Protein AF-A0A8S1FE71-F1 (afdb_monomer_lite)

Sequence (672 aa):
MSDQEELDQDYGPSEATILFANEVRTEFRKAFPLRSETQKKLEMTQKRNACRIRKQLNFDESMSPIALQAEVQRASFAIESKDRKLEDAEREIAKLKEKLEEKDTQYQKVLDEKEKLEYAKLELTNLSKQTEARLNEVESRNQLENEYWRTIGRKYYIWFKMANEQLEEIHDILSTGGSFDERAVQRINQAPMNIFMQLKDINFCENNYAQSLAAGSLLEFSGVQFEPQTAPQLDFTLFDSRIEGARFGENSTTFQPPKPENADNTILSDTIFSSNSTMADNSTILTGGGRANMSSFDYERDEKIQRLLLENSVLKDRLNVSKGRAEQSLIFEEKNRTLEKEKQLLQSKLDKTFSEIEAMRMGTARKLFSIDEEISKSGSSELNSQNKALKMVDRINNLLSENTKMEKEIASATSKIMSLTKQLNECDRRNSRVEDAYSEQLGKSIELENKLTEMTNKNYLLEQEITQLRQNIQCSVQPTDAGNTTQIFHMPQNPLEAAHEEFQAAETRKRKLSEYSDDPEAKRKREELVEELEERLRKAEIEKNIIEDSYNLHKDLASKFRQVCVALTGLQIKLKDADEGICTVQSEYEGRDRQFVFKCFYGTTRIDMLDVNSDQSSETIRKWEPLMRKYIGERNSIPAFLAAVTLQLEQERDFDQTILERTHTFSVLHAD

pLDDT: mean 70.12, std 20.57, range [24.5, 95.5]

Structure (mmCIF, N/CA/C/O backbone):
data_AF-A0A8S1FE71-F1
#
_entry.id   AF-A0A8S1FE71-F1
#
loop_
_atom_site.group_PDB
_atom_site.id
_atom_site.type_symbol
_atom_site.label_atom_id
_atom_site.label_alt_id
_atom_site.label_comp_id
_atom_site.label_asym_id
_atom_site.label_entity_id
_atom_site.label_seq_id
_atom_site.pdbx_PDB_ins_code
_atom_site.Cartn_x
_atom_site.Cartn_y
_atom_site.Cartn_z
_atom_site.occupancy
_atom_site.B_iso_or_equiv
_atom_site.auth_seq_id
_atom_site.auth_comp_id
_atom_site.auth_asym_id
_atom_site.auth_atom_id
_atom_site.pdbx_PDB_model_num
ATOM 1 N N . MET A 1 1 ? -57.501 41.452 6.350 1.00 37.19 1 MET A N 1
ATOM 2 C CA . MET A 1 1 ? -58.221 41.201 7.610 1.00 37.19 1 MET A CA 1
ATOM 3 C C . MET A 1 1 ? -58.538 39.724 7.653 1.00 37.19 1 MET A C 1
ATOM 5 O O . MET A 1 1 ? -59.058 39.240 6.660 1.00 37.19 1 MET A O 1
ATOM 9 N N . SER A 1 2 ? -58.213 39.122 8.797 1.00 45.62 2 SER A N 1
ATOM 10 C CA . SER A 1 2 ? -58.755 37.877 9.363 1.00 45.62 2 SER A CA 1
ATOM 11 C C . SER A 1 2 ? -58.338 36.522 8.782 1.00 45.62 2 SER A C 1
ATOM 13 O O . SER A 1 2 ? -58.161 36.383 7.578 1.00 45.62 2 SER A O 1
ATOM 15 N N . ASP A 1 3 ? -58.276 35.577 9.731 1.00 38.50 3 ASP A N 1
ATOM 16 C CA . ASP A 1 3 ? -58.186 34.108 9.666 1.00 38.50 3 ASP A CA 1
ATOM 17 C C . ASP A 1 3 ? -56.743 33.582 9.516 1.00 38.50 3 ASP A C 1
ATOM 19 O O . ASP A 1 3 ? -56.149 33.661 8.448 1.00 38.50 3 ASP A O 1
ATOM 23 N N . GLN A 1 4 ? -55.996 33.194 10.562 1.00 44.69 4 GLN A N 1
ATOM 24 C CA . GLN A 1 4 ? -56.277 32.451 11.806 1.00 44.69 4 GLN A CA 1
ATOM 25 C C . GLN A 1 4 ? -56.607 30.969 11.555 1.00 44.69 4 GLN A C 1
ATOM 27 O O . GLN A 1 4 ? -57.693 30.664 11.087 1.00 44.69 4 GLN A O 1
ATOM 32 N N . GLU A 1 5 ? -55.633 30.114 11.910 1.00 48.25 5 GLU A N 1
ATOM 33 C CA . GLU A 1 5 ? -55.686 28.699 12.344 1.00 48.25 5 GLU A CA 1
ATOM 34 C C . GLU A 1 5 ? -54.653 27.815 11.620 1.00 48.25 5 GLU A C 1
ATOM 36 O O . GLU A 1 5 ? -54.905 27.283 10.545 1.00 48.25 5 GLU A O 1
ATOM 41 N N . GLU A 1 6 ? -53.492 27.601 12.253 1.00 41.84 6 GLU A N 1
ATOM 42 C CA . GLU A 1 6 ? -52.680 26.405 12.004 1.00 41.84 6 GLU A CA 1
ATOM 43 C C . GLU A 1 6 ? -52.342 25.734 13.337 1.00 41.84 6 GLU A C 1
ATOM 45 O O . GLU A 1 6 ? -51.863 26.365 14.280 1.00 41.84 6 GLU A O 1
ATOM 50 N N . LEU A 1 7 ? -52.713 24.456 13.391 1.00 43.16 7 LEU A N 1
ATOM 51 C CA . LEU A 1 7 ? -52.808 23.595 14.558 1.00 43.16 7 LEU A CA 1
ATOM 52 C C . LEU A 1 7 ? -51.456 23.172 15.142 1.00 43.16 7 LEU A C 1
ATOM 54 O O . LEU A 1 7 ? -50.524 22.794 14.432 1.00 43.16 7 LEU A O 1
ATOM 58 N N . ASP A 1 8 ? -51.472 23.115 16.471 1.00 48.62 8 ASP A N 1
ATOM 59 C CA . ASP A 1 8 ? -50.533 22.476 17.384 1.00 48.62 8 ASP A CA 1
ATOM 60 C C . ASP A 1 8 ? -50.093 21.066 16.941 1.00 48.62 8 ASP A C 1
ATOM 62 O O . ASP A 1 8 ? -50.903 20.141 16.828 1.00 48.62 8 ASP A O 1
ATOM 66 N N . GLN A 1 9 ? -48.779 20.869 16.788 1.00 46.78 9 GLN A N 1
ATOM 67 C CA . GLN A 1 9 ? -48.151 19.554 16.936 1.00 46.78 9 GLN A CA 1
ATOM 68 C C . GLN A 1 9 ? -47.349 19.522 18.236 1.00 46.78 9 GLN A C 1
ATOM 70 O O . GLN A 1 9 ? -46.336 20.201 18.400 1.00 46.78 9 GLN A O 1
ATOM 75 N N . ASP A 1 10 ? -47.877 18.711 19.145 1.00 54.41 10 ASP A N 1
ATOM 76 C CA . ASP A 1 10 ? -47.448 18.407 20.503 1.00 54.41 10 ASP A CA 1
ATOM 77 C C . ASP A 1 10 ? -46.001 17.872 20.545 1.00 54.41 10 ASP A C 1
ATOM 79 O O . ASP A 1 10 ? -45.738 16.671 20.463 1.00 54.41 10 ASP A O 1
ATOM 83 N N . TYR A 1 11 ? -45.031 18.786 20.632 1.00 50.56 11 TYR A N 1
ATOM 84 C CA . TYR A 1 11 ? -43.647 18.463 20.971 1.00 50.56 11 TYR A CA 1
ATOM 85 C C . TYR A 1 11 ? -43.533 18.335 22.491 1.00 50.56 11 TYR A C 1
ATOM 87 O O . TYR A 1 11 ? -43.319 19.314 23.210 1.00 50.56 11 TYR A O 1
ATOM 95 N N . GLY A 1 12 ? -43.649 17.104 22.987 1.00 57.47 12 GLY A N 1
ATOM 96 C CA . GLY A 1 12 ? -43.298 16.796 24.368 1.00 57.47 12 GLY A CA 1
ATOM 97 C C . GLY A 1 12 ? -41.841 17.196 24.666 1.00 57.47 12 GLY A C 1
ATOM 98 O O . GLY A 1 12 ? -40.960 16.981 23.825 1.00 57.47 12 GLY A O 1
ATOM 99 N N . PRO A 1 13 ? -41.554 17.790 25.839 1.00 64.94 13 PRO A N 1
ATOM 100 C CA . PRO A 1 13 ? -40.200 18.195 26.201 1.00 64.94 13 PRO A CA 1
ATOM 101 C C . PRO A 1 13 ? -39.266 16.980 26.262 1.00 64.94 13 PRO A C 1
ATOM 103 O O . PRO A 1 13 ? -39.656 15.914 26.736 1.00 64.94 13 PRO A O 1
ATOM 106 N N . SER A 1 14 ? -38.022 17.149 25.799 1.00 68.12 14 SER A N 1
ATOM 107 C CA . SER A 1 14 ? -37.018 16.077 25.811 1.00 68.12 14 SER A CA 1
ATOM 108 C C . SER A 1 14 ? -36.802 15.522 27.226 1.00 68.12 14 SER A C 1
ATOM 110 O O . SER A 1 14 ? -36.938 16.249 28.211 1.00 68.12 14 SER A O 1
ATOM 112 N N . GLU A 1 15 ? -36.420 14.250 27.341 1.00 69.69 15 GLU A N 1
ATOM 113 C CA . GLU A 1 15 ? -36.176 13.581 28.628 1.00 69.69 15 GLU A CA 1
ATOM 114 C C . GLU A 1 15 ? -35.180 14.353 29.514 1.00 69.69 15 GLU A C 1
ATOM 116 O O . GLU A 1 15 ? -35.408 14.524 30.712 1.00 69.69 15 GLU A O 1
ATOM 121 N N . ALA A 1 16 ? -34.143 14.940 28.911 1.00 70.06 16 ALA A N 1
ATOM 122 C CA . ALA A 1 16 ? -33.196 15.812 29.604 1.00 70.06 16 ALA A CA 1
ATOM 123 C C . ALA A 1 16 ? -33.867 17.078 30.172 1.00 70.06 16 ALA A C 1
ATOM 125 O O . ALA A 1 16 ? -33.560 17.507 31.284 1.00 70.06 16 ALA A O 1
ATOM 126 N N . THR A 1 17 ? -34.830 17.655 29.448 1.00 73.94 17 THR A N 1
ATOM 127 C CA . THR A 1 17 ? -35.622 18.808 29.902 1.00 73.94 17 THR A CA 1
ATOM 128 C C . THR A 1 17 ? -36.568 18.428 31.043 1.00 73.94 17 THR A C 1
ATOM 130 O O . THR A 1 17 ? -36.747 19.215 31.971 1.00 73.94 17 THR A O 1
ATOM 133 N N . ILE A 1 18 ? -37.143 17.222 31.019 1.00 77.62 18 ILE A N 1
ATOM 134 C CA . ILE A 1 18 ? -38.010 16.712 32.092 1.00 77.62 18 ILE A CA 1
ATOM 135 C C . ILE A 1 18 ? -37.200 16.468 33.371 1.00 77.62 18 ILE A C 1
ATOM 137 O O . ILE A 1 18 ? -37.631 16.868 34.455 1.00 77.62 18 ILE A O 1
ATOM 141 N N . LEU A 1 19 ? -36.016 15.859 33.257 1.00 76.44 19 LEU A N 1
ATOM 142 C CA . LEU A 1 19 ? -35.133 15.606 34.397 1.00 76.44 19 LEU A CA 1
ATOM 143 C C . LEU A 1 19 ? -34.631 16.912 35.020 1.00 76.44 19 LEU A C 1
ATOM 145 O O . LEU A 1 19 ? -34.759 17.093 36.231 1.00 76.44 19 LEU A O 1
ATOM 149 N N . PHE A 1 20 ? -34.189 17.863 34.195 1.00 79.62 20 PHE A N 1
ATOM 150 C CA . PHE A 1 20 ? -33.770 19.182 34.665 1.00 79.62 20 PHE A CA 1
ATOM 151 C C . PHE A 1 20 ? -34.922 19.958 35.325 1.00 79.62 20 PHE A C 1
ATOM 153 O O . PHE A 1 20 ? -34.762 20.534 36.399 1.00 79.62 20 PHE A O 1
ATOM 160 N N . ALA A 1 21 ? -36.126 19.929 34.742 1.00 78.62 21 ALA A N 1
ATOM 161 C CA . ALA A 1 21 ? -37.296 20.583 35.327 1.00 78.62 21 ALA A CA 1
ATOM 162 C C . ALA A 1 21 ? -37.715 19.958 36.668 1.00 78.62 21 ALA A C 1
ATOM 164 O O . ALA A 1 21 ? -38.181 20.668 37.565 1.00 78.62 21 ALA A O 1
ATOM 165 N N . ASN A 1 22 ? -37.548 18.643 36.825 1.00 80.81 22 ASN A N 1
ATOM 166 C CA . ASN A 1 22 ? -37.806 17.956 38.084 1.00 80.81 22 ASN A CA 1
ATOM 167 C C . ASN A 1 22 ? -36.768 18.324 39.146 1.00 80.81 22 ASN A C 1
ATOM 169 O O . ASN A 1 22 ? -37.157 18.666 40.262 1.00 80.81 22 ASN A O 1
ATOM 173 N N . GLU A 1 23 ? -35.484 18.341 38.795 1.00 83.38 23 GLU A N 1
ATOM 174 C CA . GLU A 1 23 ? -34.404 18.729 39.705 1.00 83.38 23 GLU A CA 1
ATOM 175 C C . GLU A 1 23 ? -34.583 20.175 40.192 1.00 83.38 23 GLU A C 1
ATOM 177 O O . GLU A 1 23 ? -34.675 20.418 41.400 1.00 83.38 23 GLU A O 1
ATOM 182 N N . VAL A 1 24 ? -34.822 21.114 39.272 1.00 80.31 24 VAL A N 1
ATOM 183 C CA . VAL A 1 24 ? -35.101 22.520 39.603 1.00 80.31 24 VAL A CA 1
ATOM 184 C C . VAL A 1 24 ? -36.361 22.658 40.463 1.00 80.31 24 VAL A C 1
ATOM 186 O O . VAL A 1 24 ? -36.369 23.432 41.419 1.00 80.31 24 VAL A O 1
ATOM 189 N N . ARG A 1 25 ? -37.429 21.889 40.207 1.00 77.12 25 ARG A N 1
ATOM 190 C CA . ARG A 1 25 ? -38.628 21.898 41.070 1.00 77.12 25 ARG A CA 1
ATOM 191 C C . ARG A 1 25 ? -38.350 21.363 42.469 1.00 77.12 25 ARG A C 1
ATOM 193 O O . ARG A 1 25 ? -38.945 21.866 43.424 1.00 77.12 25 ARG A O 1
ATOM 200 N N . THR A 1 26 ? -37.495 20.354 42.611 1.00 79.25 26 THR A N 1
ATOM 201 C CA . THR A 1 26 ? -37.135 19.819 43.930 1.00 79.25 26 THR A CA 1
ATOM 202 C C . THR A 1 26 ? -36.278 20.795 44.728 1.00 79.25 26 THR A C 1
ATOM 204 O O . THR A 1 26 ? -36.602 21.066 45.886 1.00 79.25 26 THR A O 1
ATOM 207 N N . GLU A 1 27 ? -35.272 21.398 44.095 1.00 78.94 27 GLU A N 1
ATOM 208 C CA . GLU A 1 27 ? -34.455 22.479 44.656 1.00 78.94 27 GLU A CA 1
ATOM 209 C C . GLU A 1 27 ? -35.336 23.672 45.067 1.00 78.94 27 GLU A C 1
ATOM 211 O O . GLU A 1 27 ? -35.270 24.153 46.201 1.00 78.94 27 GLU A O 1
ATOM 216 N N . PHE A 1 28 ? -36.267 24.082 44.198 1.00 77.62 28 PHE A N 1
ATOM 217 C CA . PHE A 1 28 ? -37.174 25.198 44.457 1.00 77.62 28 PHE A CA 1
ATOM 218 C C . PHE A 1 28 ? -38.159 24.916 45.600 1.00 77.62 28 PHE A C 1
ATOM 220 O O . PHE A 1 28 ? -38.355 25.770 46.461 1.00 77.62 28 PHE A O 1
ATOM 227 N N . ARG A 1 29 ? -38.748 23.713 45.680 1.00 73.88 29 ARG A N 1
ATOM 228 C CA . ARG A 1 29 ? -39.611 23.323 46.817 1.00 73.88 29 ARG A CA 1
ATOM 229 C C . ARG A 1 29 ? -38.846 23.238 48.134 1.00 73.88 29 ARG A C 1
ATOM 231 O O . ARG A 1 29 ? -39.424 23.479 49.192 1.00 73.88 29 ARG A O 1
ATOM 238 N N . LYS A 1 30 ? -37.557 22.897 48.084 1.00 76.00 30 LYS A N 1
ATOM 239 C CA . LYS A 1 30 ? -36.686 22.848 49.261 1.00 76.00 30 LYS A CA 1
ATOM 240 C C . LYS A 1 30 ? -36.334 24.253 49.759 1.00 76.00 30 LYS A C 1
ATOM 242 O O . LYS A 1 30 ? -36.331 24.466 50.969 1.00 76.00 30 LYS A O 1
ATOM 247 N N . ALA A 1 31 ? -36.098 25.199 48.847 1.00 75.12 31 ALA A N 1
ATOM 248 C CA . ALA A 1 31 ? -35.819 26.600 49.167 1.00 75.12 31 ALA A CA 1
ATOM 249 C C . ALA A 1 31 ? -37.081 27.400 49.556 1.00 75.12 31 ALA A C 1
ATOM 251 O O . ALA A 1 31 ? -37.017 28.261 50.432 1.00 75.12 31 ALA A O 1
ATOM 252 N N . PHE A 1 32 ? -38.237 27.083 48.961 1.00 73.81 32 PHE A N 1
ATOM 253 C CA . PHE A 1 32 ? -39.511 27.786 49.159 1.00 73.81 32 PHE A CA 1
ATOM 254 C C . PHE A 1 32 ? -40.661 26.811 49.474 1.00 73.81 32 PHE A C 1
ATOM 256 O O . PHE A 1 32 ? -41.552 26.593 48.646 1.00 73.81 32 PHE A O 1
ATOM 263 N N . PRO A 1 33 ? -40.668 26.198 50.671 1.00 71.25 33 PRO A N 1
ATOM 264 C CA . PRO A 1 33 ? -41.710 25.256 51.059 1.00 71.25 33 PRO A CA 1
ATOM 265 C C . PRO A 1 33 ? -43.077 25.948 51.176 1.00 71.25 33 PRO A C 1
ATOM 267 O O . PRO A 1 33 ? -43.214 27.027 51.756 1.00 71.25 33 PRO A O 1
ATOM 270 N N . LEU A 1 34 ? -44.116 25.304 50.640 1.00 69.56 34 LEU A N 1
ATOM 271 C CA . LEU A 1 34 ? -45.481 25.837 50.624 1.00 69.56 34 LEU A CA 1
ATOM 272 C C . LEU A 1 34 ? -46.035 26.009 52.053 1.00 69.56 34 LEU A C 1
ATOM 274 O O . LEU A 1 34 ? -45.704 25.252 52.972 1.00 69.56 34 LEU A O 1
ATOM 278 N N . ARG A 1 35 ? -46.934 26.986 52.250 1.00 61.44 35 ARG A N 1
ATOM 279 C CA . ARG A 1 35 ? -47.568 27.274 53.559 1.00 61.44 35 ARG A CA 1
ATOM 280 C C . ARG A 1 35 ? -48.253 26.054 54.194 1.00 61.44 35 ARG A C 1
ATOM 282 O O . ARG A 1 35 ? -48.232 25.903 55.409 1.00 61.44 35 ARG A O 1
ATOM 289 N N . SER A 1 36 ? -48.803 25.154 53.381 1.00 67.75 36 SER A N 1
ATOM 290 C CA . SER A 1 36 ? -49.433 23.906 53.833 1.00 67.75 36 SER A CA 1
ATOM 291 C C . SER A 1 36 ? -48.424 22.854 54.318 1.00 67.75 36 SER A C 1
ATOM 293 O O . SER A 1 36 ? -48.710 22.109 55.256 1.00 67.75 36 SER A O 1
ATOM 295 N N . GLU A 1 37 ? -47.225 22.802 53.733 1.00 61.53 37 GLU A N 1
ATOM 296 C CA . GLU A 1 37 ? -46.145 21.903 54.166 1.00 61.53 37 GLU A CA 1
ATOM 297 C C . GLU A 1 37 ? -45.444 22.422 55.422 1.00 61.53 37 GLU A C 1
ATOM 299 O O . GLU A 1 37 ? -45.105 21.645 56.317 1.00 61.53 37 GLU A O 1
ATOM 304 N N . THR A 1 38 ? -45.277 23.741 55.524 1.00 61.12 38 THR A N 1
ATOM 305 C CA . THR A 1 38 ? -44.776 24.389 56.742 1.00 61.12 38 THR A CA 1
ATOM 306 C C . THR A 1 38 ? -45.782 24.283 57.890 1.00 61.12 38 THR A C 1
ATOM 308 O O . THR A 1 38 ? -45.351 23.973 58.996 1.00 61.12 38 THR A O 1
ATOM 311 N N . GLN A 1 39 ? -47.097 24.397 57.649 1.00 62.62 39 GLN A N 1
ATOM 312 C CA . GLN A 1 39 ? -48.140 24.119 58.654 1.00 62.62 39 GLN A CA 1
ATOM 313 C C . GLN A 1 39 ? -48.174 22.652 59.088 1.00 62.62 39 GLN A C 1
ATOM 315 O O . GLN A 1 39 ? -48.180 22.395 60.287 1.00 62.62 39 GLN A O 1
ATOM 320 N N . LYS A 1 40 ? -48.107 21.683 58.163 1.00 65.50 40 LYS A N 1
ATOM 321 C CA . LYS A 1 40 ? -48.013 20.255 58.528 1.00 65.50 40 LYS A CA 1
ATOM 322 C C . LYS A 1 40 ? -46.766 19.949 59.354 1.00 65.50 40 LYS A C 1
ATOM 324 O O . LYS A 1 40 ? -46.835 19.178 60.313 1.00 65.50 40 LYS A O 1
ATOM 329 N N . LYS A 1 41 ? -45.622 20.553 59.006 1.00 62.59 41 LYS A N 1
ATOM 330 C CA . LYS A 1 41 ? -44.406 20.452 59.822 1.00 62.59 41 LYS A CA 1
ATOM 331 C C . LYS A 1 41 ? -44.629 21.093 61.192 1.00 62.59 41 LYS A C 1
ATOM 333 O O . LYS A 1 41 ? -44.337 20.436 62.181 1.00 62.59 41 LYS A O 1
ATOM 338 N N . LEU A 1 42 ? -45.210 22.293 61.274 1.00 60.69 42 LEU A N 1
ATOM 339 C CA . LEU A 1 42 ? -45.503 22.976 62.541 1.00 60.69 42 LEU A CA 1
ATOM 340 C C . LEU A 1 42 ? -46.467 22.180 63.434 1.00 60.69 42 LEU A C 1
ATOM 342 O O . LEU A 1 42 ? -46.202 22.049 64.623 1.00 60.69 42 LEU A O 1
ATOM 346 N N . GLU A 1 43 ? -47.533 21.601 62.878 1.00 62.12 43 GLU A N 1
ATOM 347 C CA . GLU A 1 43 ? -48.503 20.761 63.593 1.00 62.12 43 GLU A CA 1
ATOM 348 C C . GLU A 1 43 ? -47.868 19.469 64.116 1.00 62.12 43 GLU A C 1
ATOM 350 O O . GLU A 1 43 ? -48.160 19.040 65.234 1.00 62.12 43 GLU A O 1
ATOM 355 N N . MET A 1 44 ? -46.954 18.857 63.355 1.00 60.72 44 MET A N 1
ATOM 356 C CA . MET A 1 44 ? -46.178 17.712 63.838 1.00 60.72 44 MET A CA 1
ATOM 357 C C . MET A 1 44 ? -45.212 18.102 64.963 1.00 60.72 44 MET A C 1
ATOM 359 O O . MET A 1 44 ? -45.086 17.362 65.945 1.00 60.72 44 MET A O 1
ATOM 363 N N . THR A 1 45 ? -44.562 19.266 64.874 1.00 59.09 45 THR A N 1
ATOM 364 C CA . THR A 1 45 ? -43.682 19.772 65.939 1.00 59.09 45 THR A CA 1
ATOM 365 C C . THR A 1 45 ? -44.482 20.176 67.182 1.00 59.09 45 THR A C 1
ATOM 367 O O . THR A 1 45 ? -44.068 19.877 68.300 1.00 59.09 45 THR A O 1
ATOM 370 N N . GLN A 1 46 ? -45.667 20.769 67.013 1.00 57.91 46 GLN A N 1
ATOM 371 C CA . GLN A 1 46 ? -46.581 21.136 68.098 1.00 57.91 46 GLN A CA 1
ATOM 372 C C . GLN A 1 46 ? -47.198 19.908 68.774 1.00 57.91 46 GLN A C 1
ATOM 374 O O . GLN A 1 46 ? -47.247 19.875 69.999 1.00 57.91 46 GLN A O 1
ATOM 379 N N . LYS A 1 47 ? -47.575 18.853 68.035 1.00 58.34 47 LYS A N 1
ATOM 380 C CA . LYS A 1 47 ? -48.014 17.573 68.630 1.00 58.34 47 LYS A C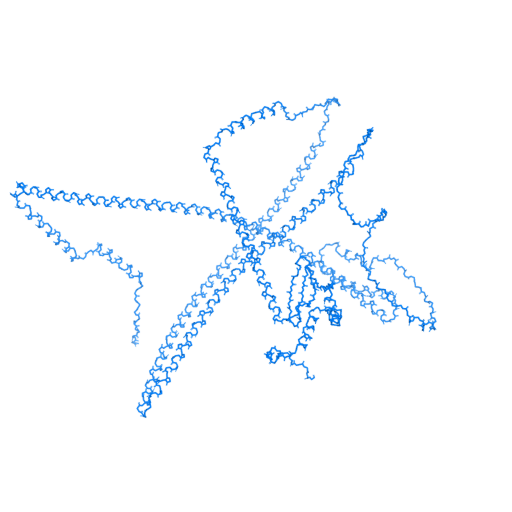A 1
ATOM 381 C C . LYS A 1 47 ? -46.896 16.891 69.424 1.00 58.34 47 LYS A C 1
ATOM 383 O O . LYS A 1 47 ? -47.151 16.383 70.517 1.00 58.34 47 LYS A O 1
ATOM 388 N N . ARG A 1 48 ? -45.649 16.923 68.932 1.00 58.09 48 ARG A N 1
ATOM 389 C CA . ARG A 1 48 ? -44.477 16.435 69.688 1.00 58.09 48 ARG A CA 1
ATOM 390 C C . ARG A 1 48 ? -44.213 17.265 70.947 1.00 58.09 48 ARG A C 1
ATOM 392 O O . ARG A 1 48 ? -43.951 16.684 71.999 1.00 58.09 48 ARG A O 1
ATOM 399 N N . ASN A 1 49 ? -44.335 18.590 70.867 1.00 56.56 49 ASN A N 1
ATOM 400 C CA . ASN A 1 49 ? -44.127 19.486 72.005 1.00 56.56 49 ASN A CA 1
ATOM 401 C C . ASN A 1 49 ? -45.259 19.394 73.040 1.00 56.56 49 ASN A C 1
ATOM 403 O O . ASN A 1 49 ? -44.974 19.317 74.229 1.00 56.56 49 ASN A O 1
ATOM 407 N N . ALA A 1 50 ? -46.521 19.276 72.621 1.00 55.38 50 ALA A N 1
ATOM 408 C CA . ALA A 1 50 ? -47.661 19.065 73.515 1.00 55.38 50 ALA A CA 1
ATOM 409 C C . ALA A 1 50 ? -47.558 17.731 74.276 1.00 55.38 50 ALA A C 1
ATOM 411 O O . ALA A 1 50 ? -47.859 17.667 75.466 1.00 55.38 50 ALA A O 1
ATOM 412 N N . CYS A 1 51 ? -47.060 16.675 73.624 1.00 54.09 51 CYS A N 1
ATOM 413 C CA . CYS A 1 51 ? -46.803 15.390 74.275 1.00 54.09 51 CYS A CA 1
ATOM 414 C C . CYS A 1 51 ? -45.611 15.437 75.255 1.00 54.09 51 CYS A C 1
ATOM 416 O O . CYS A 1 51 ? -45.582 14.663 76.211 1.00 54.09 51 CYS A O 1
ATOM 418 N N . ARG A 1 52 ? -44.639 16.337 75.039 1.00 53.88 52 ARG A N 1
ATOM 419 C CA . ARG A 1 52 ? -43.525 16.603 75.969 1.00 53.88 52 ARG A CA 1
ATOM 420 C C . ARG A 1 52 ? -43.975 17.426 77.179 1.00 53.88 52 ARG A C 1
ATOM 422 O O . ARG A 1 52 ? -43.630 17.071 78.298 1.00 53.88 52 ARG A O 1
ATOM 429 N N . ILE A 1 53 ? -44.802 18.448 76.964 1.00 53.47 53 ILE A N 1
ATOM 430 C CA . ILE A 1 53 ? -45.339 19.315 78.025 1.00 53.47 53 ILE A CA 1
ATOM 431 C C . ILE A 1 53 ? -46.314 18.540 78.927 1.00 53.47 53 ILE A C 1
ATOM 433 O O . ILE A 1 53 ? -46.254 18.674 80.144 1.00 53.47 53 ILE A O 1
ATOM 437 N N . ARG A 1 54 ? -47.135 17.629 78.375 1.00 52.16 54 ARG A N 1
ATOM 438 C CA . ARG A 1 54 ? -47.990 16.730 79.182 1.00 52.16 54 ARG A CA 1
ATOM 439 C C . ARG A 1 54 ? -47.207 15.777 80.090 1.00 52.16 54 ARG A C 1
ATOM 441 O O . ARG A 1 54 ? -47.738 15.364 81.110 1.00 52.16 54 ARG A O 1
ATOM 448 N N . LYS A 1 55 ? -45.964 15.432 79.737 1.00 53.97 55 LYS A N 1
ATOM 449 C CA . LYS A 1 55 ? -45.079 14.603 80.574 1.00 53.97 55 LYS A CA 1
ATOM 450 C C . LYS A 1 55 ? -44.325 15.409 81.638 1.00 53.97 55 LYS A C 1
ATOM 452 O O . LYS A 1 55 ? -43.842 14.814 82.586 1.00 53.97 55 LYS A O 1
ATOM 457 N N . GLN A 1 56 ? -44.247 16.735 81.502 1.00 53.34 56 GLN A N 1
ATOM 458 C CA . GLN A 1 56 ? -43.615 17.628 82.483 1.00 53.34 56 GLN A CA 1
ATOM 459 C C . GLN A 1 56 ? -44.568 18.096 83.597 1.00 53.34 56 GLN A C 1
ATOM 461 O O . GLN A 1 56 ? -44.120 18.758 84.521 1.00 53.34 56 GLN A O 1
ATOM 466 N N . LEU A 1 57 ? -45.865 17.773 83.534 1.00 48.97 57 LEU A N 1
ATOM 467 C CA . LEU A 1 57 ? -46.862 18.198 84.533 1.00 48.97 57 LEU A CA 1
ATOM 468 C C . LEU A 1 57 ? -47.211 17.125 85.582 1.00 48.97 57 LEU A C 1
ATOM 470 O O . LEU A 1 57 ? -47.973 17.415 86.496 1.00 48.97 57 LEU A O 1
ATOM 474 N N . ASN A 1 58 ? -46.617 15.930 85.502 1.00 46.19 58 ASN A N 1
ATOM 475 C CA . ASN A 1 58 ? -46.769 14.869 86.502 1.00 46.19 58 ASN A CA 1
ATOM 476 C C . ASN A 1 58 ? -45.438 14.680 87.245 1.00 46.19 58 ASN A C 1
ATOM 478 O O . ASN A 1 58 ? -44.655 13.795 86.908 1.00 46.19 58 ASN A O 1
ATOM 482 N N . PHE A 1 59 ? -45.160 15.544 88.222 1.00 49.09 59 PHE A N 1
ATOM 483 C CA . PHE A 1 59 ? -43.904 15.526 88.986 1.00 49.09 59 PHE A CA 1
ATOM 484 C C . PHE A 1 59 ? -43.849 14.479 90.116 1.00 49.09 59 PHE A C 1
ATOM 486 O O . PHE A 1 59 ? -42.786 14.304 90.701 1.00 49.09 59 PHE A O 1
ATOM 493 N N . ASP A 1 60 ? -44.931 13.736 90.382 1.00 48.56 60 ASP A N 1
ATOM 494 C CA . ASP A 1 60 ? -44.984 12.791 91.515 1.00 48.56 60 ASP A CA 1
ATOM 495 C C . ASP A 1 60 ? -44.841 11.300 91.145 1.00 48.56 60 ASP A C 1
ATOM 497 O O . ASP A 1 60 ? -44.721 10.459 92.032 1.00 48.56 60 ASP A O 1
ATOM 501 N N . GLU A 1 61 ? -44.768 10.934 89.858 1.00 48.72 61 GLU A N 1
ATOM 502 C CA . GLU A 1 61 ? -44.517 9.534 89.443 1.00 48.72 61 GLU A CA 1
ATOM 503 C C . GLU A 1 61 ? -43.056 9.251 89.041 1.00 48.72 61 GLU A C 1
ATOM 505 O O . GLU A 1 61 ? -42.663 8.089 88.915 1.00 48.72 61 GLU A O 1
ATOM 510 N N . SER A 1 62 ? -42.212 10.279 88.884 1.00 51.44 62 SER A N 1
ATOM 511 C CA . SER A 1 62 ? -40.819 10.135 88.420 1.00 51.44 62 SER A CA 1
ATOM 512 C C . SER A 1 62 ? -39.836 9.612 89.477 1.00 51.44 62 SER A C 1
ATOM 514 O O . SER A 1 62 ? -38.672 9.388 89.161 1.00 51.44 62 SER A O 1
ATOM 516 N N . MET A 1 63 ? -40.284 9.392 90.717 1.00 47.84 63 MET A N 1
ATOM 517 C CA . MET A 1 63 ? -39.465 8.865 91.824 1.00 47.84 63 MET A CA 1
ATOM 518 C C . MET A 1 63 ? -39.942 7.487 92.312 1.00 47.84 63 MET A C 1
ATOM 520 O O . MET A 1 63 ? -39.585 7.039 93.399 1.00 47.84 63 MET A O 1
ATOM 524 N N . SER A 1 64 ? -40.745 6.787 91.508 1.00 52.25 64 SER A N 1
ATOM 525 C CA . SER A 1 64 ? -41.019 5.365 91.712 1.00 52.25 64 SER A CA 1
ATOM 526 C C . SER A 1 64 ? -39.814 4.536 91.233 1.00 52.25 64 SER A C 1
ATOM 528 O O . SER A 1 64 ? -39.349 4.760 90.110 1.00 52.25 64 SER A O 1
ATOM 530 N N . PRO A 1 65 ? -39.332 3.537 92.002 1.00 58.31 65 PRO A N 1
ATOM 531 C CA . PRO A 1 65 ? -38.271 2.623 91.561 1.00 58.31 65 PRO A CA 1
ATOM 532 C C . PRO A 1 65 ? -38.564 1.984 90.194 1.00 58.31 65 PRO A C 1
ATOM 534 O O . PRO A 1 65 ? -37.656 1.745 89.405 1.00 58.31 65 PRO A O 1
ATOM 537 N N . ILE A 1 66 ? -39.848 1.785 89.879 1.00 61.66 66 ILE A N 1
ATOM 538 C CA . ILE A 1 66 ? -40.327 1.198 88.623 1.00 61.66 66 ILE A CA 1
ATOM 539 C C . ILE A 1 66 ? -40.197 2.194 87.454 1.00 61.66 66 ILE A C 1
ATOM 541 O O . ILE A 1 66 ? -39.840 1.799 86.344 1.00 61.66 66 ILE A O 1
ATOM 545 N N . ALA A 1 67 ? -40.442 3.488 87.688 1.00 60.56 67 ALA A N 1
ATOM 546 C CA . ALA A 1 67 ? -40.324 4.532 86.665 1.00 60.56 67 ALA A CA 1
ATOM 547 C C . ALA A 1 67 ? -38.855 4.824 86.310 1.00 60.56 67 ALA A C 1
ATOM 549 O O . ALA A 1 67 ? -38.513 4.895 85.129 1.00 60.56 67 ALA A O 1
ATOM 550 N N . LEU A 1 68 ? -37.979 4.886 87.319 1.00 64.81 68 LEU A N 1
ATOM 551 C CA . LEU A 1 68 ? -36.527 5.018 87.147 1.00 64.81 68 LEU A CA 1
ATOM 552 C C . LEU A 1 68 ? -35.934 3.821 86.395 1.00 64.81 68 LEU A C 1
ATOM 554 O O . LEU A 1 68 ? -35.141 3.998 85.473 1.00 64.81 68 LEU A O 1
ATOM 558 N N . GLN A 1 69 ? -36.363 2.601 86.721 1.00 71.56 69 GLN A N 1
ATOM 559 C CA . GLN A 1 69 ? -35.897 1.393 86.039 1.00 71.56 69 GLN A CA 1
ATOM 560 C C . GLN A 1 69 ? -36.364 1.337 84.575 1.00 71.56 69 GLN A C 1
ATOM 562 O O . GLN A 1 69 ? -35.588 0.961 83.696 1.00 71.56 69 GLN A O 1
ATOM 567 N N . ALA A 1 70 ? -37.585 1.793 84.281 1.00 72.12 70 ALA A N 1
ATOM 568 C CA . ALA A 1 70 ? -38.080 1.922 82.911 1.00 72.12 70 ALA A CA 1
ATOM 569 C C . ALA A 1 70 ? -37.339 3.010 82.108 1.00 72.12 70 ALA A C 1
ATOM 571 O O . ALA A 1 70 ? -37.143 2.869 80.898 1.00 72.12 70 ALA A O 1
ATOM 572 N N . GLU A 1 71 ? -36.917 4.100 82.750 1.00 75.25 71 GLU A N 1
ATOM 573 C CA . GLU A 1 71 ? -36.162 5.175 82.101 1.00 75.25 71 GLU A CA 1
ATOM 574 C C . GLU A 1 71 ? -34.698 4.787 81.853 1.00 75.25 71 GLU A C 1
ATOM 576 O O . GLU A 1 71 ? -34.182 5.031 80.762 1.00 75.25 71 GLU A O 1
ATOM 581 N N . VAL A 1 72 ? -34.073 4.060 82.787 1.00 75.50 72 VAL A N 1
ATOM 582 C CA . VAL A 1 72 ? -32.752 3.436 82.602 1.00 75.50 72 VAL A CA 1
ATOM 583 C C . VAL A 1 72 ? -32.780 2.406 81.468 1.00 75.50 72 VAL A C 1
ATOM 585 O O . VAL A 1 72 ? -31.889 2.414 80.623 1.00 75.50 72 VAL A O 1
ATOM 588 N N . GLN A 1 73 ? -33.824 1.575 81.371 1.00 78.56 73 GLN A N 1
ATOM 589 C CA . GLN A 1 73 ? -33.989 0.636 80.251 1.00 78.56 73 GLN A CA 1
ATOM 590 C C . GLN A 1 73 ? -34.162 1.353 78.905 1.00 78.56 73 GLN A C 1
ATOM 592 O O . GLN A 1 73 ? -33.569 0.949 77.906 1.00 78.56 73 GLN A O 1
ATOM 597 N N . ARG A 1 74 ? -34.927 2.453 78.857 1.00 77.75 74 ARG A N 1
ATOM 598 C CA . ARG A 1 74 ? -35.056 3.270 77.637 1.00 77.75 74 ARG A CA 1
ATOM 599 C C . ARG A 1 74 ? -33.743 3.945 77.249 1.00 77.75 74 ARG A C 1
ATOM 601 O O . ARG A 1 74 ? -33.439 4.012 76.061 1.00 77.75 74 ARG A O 1
ATOM 608 N N . ALA A 1 75 ? -32.984 4.445 78.222 1.00 76.62 75 ALA A N 1
ATOM 609 C CA . ALA A 1 75 ? -31.674 5.039 77.988 1.00 76.62 75 ALA A CA 1
ATOM 610 C C . ALA A 1 75 ? -30.670 3.991 77.485 1.00 76.62 75 ALA A C 1
ATOM 612 O O . ALA A 1 75 ? -29.988 4.245 76.499 1.00 76.62 75 ALA A O 1
ATOM 613 N N . SER A 1 76 ? -30.651 2.797 78.081 1.00 83.12 76 SER A N 1
ATOM 614 C CA . SER A 1 76 ? -29.839 1.658 77.633 1.00 83.12 76 SER A CA 1
ATOM 615 C C . SER A 1 76 ? -30.177 1.244 76.198 1.00 83.12 76 SER A C 1
ATOM 617 O O . SER A 1 76 ? -29.277 1.161 75.369 1.00 83.12 76 SER A O 1
ATOM 619 N N . PHE A 1 77 ? -31.460 1.115 75.850 1.00 86.50 77 PHE A N 1
ATOM 620 C CA . PHE A 1 77 ? -31.871 0.796 74.478 1.00 86.50 77 PHE A CA 1
ATOM 621 C C . PHE A 1 77 ? -31.510 1.911 73.479 1.00 86.50 77 PHE A C 1
ATOM 623 O O . PHE A 1 77 ? -31.184 1.654 72.320 1.00 86.50 77 PHE A O 1
ATOM 630 N N . ALA A 1 78 ? -31.564 3.176 73.910 1.00 87.00 78 ALA A N 1
ATOM 631 C CA . ALA A 1 78 ? -31.152 4.309 73.087 1.00 87.00 78 ALA A CA 1
ATOM 632 C C . ALA A 1 78 ? -29.630 4.360 72.878 1.00 87.00 78 ALA A C 1
ATOM 634 O O . ALA A 1 78 ? -29.200 4.738 71.789 1.00 87.00 78 ALA A O 1
ATOM 635 N N . ILE A 1 79 ? -28.842 3.980 73.889 1.00 88.12 79 ILE A N 1
ATOM 636 C CA . ILE A 1 79 ? -27.385 3.829 73.800 1.00 88.12 79 ILE A CA 1
ATOM 637 C C . ILE A 1 79 ? -27.057 2.692 72.834 1.00 88.12 79 ILE A C 1
ATOM 639 O O . ILE A 1 79 ? -26.438 2.960 71.814 1.00 88.12 79 ILE A O 1
ATOM 643 N N . GLU A 1 80 ? -27.619 1.494 73.027 1.00 89.50 80 GLU A N 1
ATOM 644 C CA . GLU A 1 80 ? -27.427 0.366 72.101 1.00 89.50 80 GLU A CA 1
ATOM 645 C C . GLU A 1 80 ? -27.832 0.714 70.661 1.00 89.50 80 GLU A C 1
ATOM 647 O O . GLU A 1 80 ? -27.151 0.358 69.700 1.00 89.50 80 GLU A O 1
ATOM 652 N N . SER A 1 81 ? -28.936 1.446 70.476 1.00 89.69 81 SER A N 1
ATOM 653 C CA . SER A 1 81 ? -29.350 1.904 69.148 1.00 89.69 81 SER A CA 1
ATOM 654 C C . SER A 1 81 ? -28.376 2.911 68.535 1.00 89.69 81 SER A C 1
ATOM 656 O O . SER A 1 81 ? -28.314 2.993 67.305 1.00 89.69 81 SER A O 1
ATOM 658 N N . LYS A 1 82 ? -27.696 3.730 69.341 1.00 90.31 82 LYS A N 1
ATOM 659 C CA . LYS A 1 82 ? -26.684 4.667 68.850 1.00 90.31 82 LYS A CA 1
ATOM 660 C C . LYS A 1 82 ? -25.357 3.973 68.590 1.00 90.31 82 LYS A C 1
ATOM 662 O O . LYS A 1 82 ? -24.763 4.277 67.565 1.00 90.31 82 LYS A O 1
ATOM 667 N N . ASP A 1 83 ? -24.971 3.018 69.422 1.00 91.38 83 ASP A N 1
ATOM 668 C CA . ASP A 1 83 ? -23.758 2.222 69.240 1.00 91.38 83 ASP A CA 1
ATOM 669 C C . ASP A 1 83 ? -23.845 1.400 67.951 1.00 91.38 83 ASP A C 1
ATOM 671 O O . ASP A 1 83 ? -22.938 1.458 67.130 1.00 91.38 83 ASP A O 1
ATOM 675 N N . ARG A 1 84 ? -24.999 0.779 67.665 1.00 90.88 84 ARG A N 1
ATOM 676 C CA . ARG A 1 84 ? -25.229 0.107 66.369 1.00 90.88 84 ARG A CA 1
ATOM 677 C C . ARG A 1 84 ? -25.098 1.053 65.175 1.00 90.88 84 ARG A C 1
ATOM 679 O O . ARG A 1 84 ? -24.524 0.691 64.157 1.00 90.88 84 ARG A O 1
ATOM 686 N N . LYS A 1 85 ? -25.622 2.279 65.291 1.00 92.50 85 LYS A N 1
ATOM 687 C CA . LYS A 1 85 ? -25.496 3.292 64.226 1.00 92.50 85 LYS A CA 1
ATOM 688 C C . LYS A 1 85 ? -24.062 3.785 64.065 1.00 92.50 85 LYS A C 1
ATOM 690 O O . LYS A 1 85 ? -23.676 4.126 62.953 1.00 92.50 85 LYS A O 1
ATOM 695 N N . LEU A 1 86 ? -23.308 3.855 65.160 1.00 91.62 86 LEU A N 1
ATOM 696 C CA . LEU A 1 86 ? -21.894 4.198 65.145 1.00 91.62 86 LEU A CA 1
ATOM 697 C C . LEU A 1 86 ? -21.100 3.094 64.435 1.00 91.62 86 LEU A C 1
ATOM 699 O O . LEU A 1 86 ? -20.385 3.397 63.490 1.00 91.62 86 LEU A O 1
ATOM 703 N N . GLU A 1 87 ? -21.328 1.826 64.786 1.00 94.75 87 GLU A N 1
ATOM 704 C CA . GLU A 1 87 ? -20.711 0.670 64.119 1.00 94.75 87 GLU A CA 1
ATOM 705 C C . GLU A 1 87 ? -21.065 0.576 62.627 1.00 94.75 87 GLU A C 1
ATOM 707 O O . GLU A 1 87 ? -20.229 0.190 61.807 1.00 94.75 87 GLU A O 1
ATOM 712 N N . ASP A 1 88 ? -22.307 0.891 62.249 1.00 93.56 88 ASP A N 1
ATOM 713 C CA . ASP A 1 88 ? -22.718 0.937 60.841 1.00 93.56 88 ASP A CA 1
ATOM 714 C C . ASP A 1 88 ? -21.976 2.052 60.085 1.00 93.56 88 ASP A C 1
ATOM 716 O O . ASP A 1 88 ? -21.455 1.812 58.994 1.00 93.56 88 ASP A O 1
ATOM 720 N N . ALA A 1 89 ? -21.865 3.244 60.682 1.00 91.69 89 ALA A N 1
ATOM 721 C CA . ALA A 1 89 ? -21.139 4.369 60.096 1.00 91.69 89 ALA A CA 1
ATOM 722 C C . ALA A 1 89 ? -19.627 4.104 60.004 1.00 91.69 89 ALA A C 1
ATOM 724 O O . ALA A 1 89 ? -19.006 4.429 58.994 1.00 91.69 89 ALA A O 1
ATOM 725 N N . GLU A 1 90 ? -19.026 3.474 61.014 1.00 93.12 90 GLU A N 1
ATOM 726 C CA . GLU A 1 90 ? -17.615 3.074 61.002 1.00 93.12 90 GLU A CA 1
ATOM 727 C C . GLU A 1 90 ? -17.334 2.030 59.917 1.00 93.12 90 GLU A C 1
ATOM 729 O O . GLU A 1 90 ? -16.352 2.156 59.179 1.00 93.12 90 GLU A O 1
ATOM 734 N N . ARG A 1 91 ? -18.229 1.047 59.739 1.00 94.88 91 ARG A N 1
ATOM 735 C CA . ARG A 1 91 ? -18.146 0.085 58.629 1.00 94.88 91 ARG A CA 1
ATOM 736 C C . ARG A 1 91 ? -18.285 0.755 57.267 1.00 94.88 91 ARG A C 1
ATOM 738 O O . ARG A 1 91 ? -17.603 0.357 56.324 1.00 94.88 91 ARG A O 1
ATOM 745 N N . GLU A 1 92 ? -19.156 1.750 57.136 1.00 95.00 92 GLU A N 1
ATOM 746 C CA . GLU A 1 92 ? -19.310 2.500 55.889 1.00 95.00 92 GLU A CA 1
ATOM 747 C C . GLU A 1 92 ? -18.071 3.352 55.580 1.00 95.00 92 GLU A C 1
ATOM 749 O O . GLU A 1 92 ? -17.582 3.329 54.451 1.00 95.00 92 GLU A O 1
ATOM 754 N N . ILE A 1 93 ? -17.487 4.011 56.586 1.00 92.00 93 ILE A N 1
ATOM 755 C CA . ILE A 1 93 ? -16.220 4.743 56.451 1.00 92.00 93 ILE A CA 1
ATOM 756 C C . ILE A 1 93 ? -15.084 3.801 56.038 1.00 92.00 93 ILE A C 1
ATOM 758 O O . ILE A 1 93 ? -14.310 4.149 55.148 1.00 92.00 93 ILE A O 1
ATOM 762 N N . ALA A 1 94 ? -14.985 2.611 56.639 1.00 93.62 94 ALA A N 1
ATOM 763 C CA . ALA A 1 94 ? -13.973 1.623 56.268 1.00 93.62 94 ALA A CA 1
ATOM 764 C C . ALA A 1 94 ? -14.109 1.196 54.796 1.00 93.62 94 ALA A C 1
ATOM 766 O O . ALA A 1 94 ? -13.131 1.239 54.054 1.00 93.62 94 ALA A O 1
ATOM 767 N N . LYS A 1 95 ? -15.334 0.899 54.341 1.00 95.06 95 LYS A N 1
ATOM 768 C CA . LYS A 1 95 ? -15.614 0.570 52.932 1.00 95.06 95 LYS A CA 1
ATOM 769 C C . LYS A 1 95 ? -15.292 1.717 51.975 1.00 95.06 95 LYS A C 1
ATOM 771 O O . LYS A 1 95 ? -14.846 1.481 50.857 1.00 95.06 95 LYS A O 1
ATOM 776 N N . LEU A 1 96 ? -15.563 2.961 52.371 1.00 92.56 96 LEU A N 1
ATOM 777 C CA . LEU A 1 96 ? -15.248 4.128 51.545 1.00 92.56 96 LEU A CA 1
ATOM 778 C C . LEU A 1 96 ? -13.738 4.364 51.442 1.00 92.56 96 LEU A C 1
ATOM 780 O O . LEU A 1 96 ? -13.273 4.739 50.371 1.00 92.56 96 LEU A O 1
ATOM 784 N N . LYS A 1 97 ? -12.978 4.110 52.514 1.00 94.06 97 LYS A N 1
ATOM 785 C CA . LYS A 1 97 ? -11.509 4.171 52.490 1.00 94.06 97 LYS A CA 1
ATOM 786 C C . LYS A 1 97 ? -10.907 3.102 51.583 1.00 94.06 97 LYS A C 1
ATOM 788 O O . LYS A 1 97 ? -10.075 3.437 50.754 1.00 94.06 97 LYS A O 1
ATOM 793 N N . GLU A 1 98 ? -11.389 1.866 51.674 1.00 95.50 98 GLU A N 1
ATOM 794 C CA . GLU A 1 98 ? -10.962 0.770 50.792 1.00 95.50 98 GLU A CA 1
ATOM 795 C C . GLU A 1 98 ? -11.212 1.114 49.313 1.00 95.50 98 GLU A C 1
ATOM 797 O O . GLU A 1 98 ? -10.310 1.027 48.484 1.00 95.50 98 GLU A O 1
ATOM 802 N N . LYS A 1 99 ? -12.403 1.634 48.985 1.00 94.94 99 LYS A N 1
ATOM 803 C CA . LYS A 1 99 ? -12.710 2.108 47.624 1.00 94.94 99 LYS A CA 1
ATOM 804 C C . LYS A 1 99 ? -11.827 3.267 47.164 1.00 94.94 99 LYS A C 1
ATOM 806 O O . LYS A 1 99 ? -11.587 3.395 45.965 1.00 94.94 99 LYS A O 1
ATOM 811 N N . LEU A 1 100 ? -11.410 4.143 48.077 1.00 94.81 100 LEU A N 1
ATOM 812 C CA . LEU A 1 100 ? -10.509 5.246 47.755 1.00 94.81 100 LEU A CA 1
ATOM 813 C C . LEU A 1 100 ? -9.113 4.710 47.410 1.00 94.81 100 LEU A C 1
ATOM 815 O O . LEU A 1 100 ? -8.582 5.066 46.365 1.00 94.81 100 LEU A O 1
ATOM 819 N N . GLU A 1 101 ? -8.580 3.783 48.207 1.00 95.25 101 GLU A N 1
ATOM 820 C CA . GLU A 1 101 ? -7.291 3.127 47.941 1.00 95.25 101 GLU A CA 1
ATOM 821 C C . GLU A 1 101 ? -7.308 2.324 46.624 1.00 95.25 101 GLU A C 1
ATOM 823 O O . GLU A 1 101 ? -6.372 2.393 45.821 1.00 95.25 101 GLU A O 1
ATOM 828 N N . GLU A 1 102 ? -8.403 1.617 46.326 1.00 95.50 102 GLU A N 1
ATOM 829 C CA . GLU A 1 102 ? -8.595 0.961 45.025 1.00 95.50 102 GLU A CA 1
ATOM 830 C C . GLU A 1 102 ? -8.598 1.963 43.860 1.00 95.50 102 GLU A C 1
ATOM 832 O O . GLU A 1 102 ? -8.092 1.672 42.773 1.00 95.50 102 GLU A O 1
ATOM 837 N N . LYS A 1 103 ? -9.168 3.155 44.058 1.00 94.00 103 LYS A N 1
ATOM 838 C CA . LYS A 1 103 ? -9.190 4.201 43.031 1.00 94.00 103 LYS A CA 1
ATOM 839 C C . LYS A 1 103 ? -7.828 4.852 42.840 1.00 94.00 103 LYS A C 1
ATOM 841 O O . LYS A 1 103 ? -7.449 5.073 41.692 1.00 94.00 103 LYS A O 1
ATOM 846 N N . ASP A 1 104 ? -7.084 5.081 43.913 1.00 94.00 104 ASP A N 1
ATOM 847 C CA . ASP A 1 104 ? -5.730 5.632 43.847 1.00 94.00 104 ASP A CA 1
ATOM 848 C C . ASP A 1 104 ? -4.769 4.657 43.153 1.00 94.00 104 ASP A C 1
ATOM 850 O O . ASP A 1 104 ? -3.999 5.053 42.277 1.00 94.00 104 ASP A O 1
ATOM 854 N N . THR A 1 105 ? -4.875 3.356 43.442 1.00 94.00 105 THR A N 1
ATOM 855 C CA . THR A 1 105 ? -4.084 2.331 42.738 1.00 94.00 105 THR A CA 1
ATOM 856 C C . THR A 1 105 ? -4.465 2.203 41.260 1.00 94.00 105 THR A C 1
ATOM 858 O O . THR A 1 105 ? -3.584 2.030 40.416 1.00 94.00 105 THR A O 1
ATOM 861 N N . GLN A 1 106 ? -5.751 2.326 40.906 1.00 94.12 106 GLN A N 1
ATOM 862 C CA . GLN A 1 106 ? -6.182 2.408 39.502 1.00 94.12 106 GLN A CA 1
ATOM 863 C C . GLN A 1 106 ? -5.623 3.655 38.809 1.00 94.12 106 GLN A C 1
ATOM 865 O O . GLN A 1 106 ? -5.155 3.564 37.677 1.00 94.12 106 GLN A O 1
ATOM 870 N N . TYR A 1 107 ? -5.654 4.806 39.482 1.00 93.50 107 TYR A N 1
ATOM 871 C CA . TYR A 1 107 ? -5.143 6.060 38.939 1.00 93.50 107 TYR A CA 1
ATOM 872 C C . TYR A 1 107 ? -3.635 5.991 38.679 1.00 93.50 107 TYR A C 1
ATOM 874 O O . TYR A 1 107 ? -3.187 6.400 37.610 1.00 93.50 107 TYR A O 1
ATOM 882 N N . GLN A 1 108 ? -2.870 5.394 39.598 1.00 92.88 108 GLN A N 1
ATOM 883 C CA . GLN A 1 108 ? -1.432 5.210 39.414 1.00 92.88 108 GLN A CA 1
ATOM 884 C C . GLN A 1 108 ? -1.115 4.325 38.201 1.00 92.88 108 GLN A C 1
ATOM 886 O O . GLN A 1 108 ? -0.274 4.691 37.389 1.00 92.88 108 GLN A O 1
ATOM 891 N N . LYS A 1 109 ? -1.848 3.217 38.010 1.00 94.19 109 LYS A N 1
ATOM 892 C CA . LYS A 1 109 ? -1.677 2.353 36.826 1.00 94.19 109 LYS A CA 1
ATOM 893 C C . LYS A 1 109 ? -1.916 3.102 35.515 1.00 94.19 109 LYS A C 1
ATOM 895 O O . LYS A 1 109 ? -1.151 2.940 34.572 1.00 94.19 109 LYS A O 1
ATOM 900 N N . VAL A 1 110 ? -2.952 3.941 35.465 1.00 92.94 110 VAL A N 1
ATOM 901 C CA . VAL A 1 110 ? -3.247 4.769 34.284 1.00 92.94 110 VAL A CA 1
ATOM 902 C C . VAL A 1 110 ? -2.136 5.794 34.031 1.00 92.94 110 VAL A C 1
ATOM 904 O O . VAL A 1 110 ? -1.828 6.090 32.878 1.00 92.94 110 VAL A O 1
ATOM 907 N N . LEU A 1 111 ? -1.520 6.329 35.086 1.00 94.12 111 LEU A N 1
ATOM 908 C CA . LEU A 1 111 ? -0.382 7.243 34.979 1.00 94.12 111 LEU A CA 1
ATOM 909 C C . LEU A 1 111 ? 0.845 6.548 34.379 1.00 94.12 111 LEU A C 1
ATOM 911 O O . LEU A 1 111 ? 1.407 7.052 33.409 1.00 94.12 111 LEU A O 1
ATOM 915 N N . ASP A 1 112 ? 1.188 5.365 34.885 1.00 93.50 112 ASP A N 1
ATOM 916 C CA . ASP A 1 112 ? 2.315 4.574 34.381 1.00 93.50 112 ASP A CA 1
ATOM 917 C C . ASP A 1 112 ? 2.084 4.149 32.913 1.00 93.50 112 ASP A C 1
ATOM 919 O O . ASP A 1 112 ? 2.993 4.189 32.081 1.00 93.50 112 ASP A O 1
ATOM 923 N N . GLU A 1 113 ? 0.851 3.773 32.553 1.00 94.44 113 GLU A N 1
ATOM 924 C CA . GLU A 1 113 ? 0.467 3.477 31.164 1.00 94.44 113 GLU A CA 1
ATOM 925 C C . GLU A 1 113 ? 0.579 4.707 30.258 1.00 94.44 113 GLU A C 1
ATOM 927 O O . GLU A 1 113 ? 1.048 4.604 29.120 1.00 94.44 113 GLU A O 1
ATOM 932 N N . LYS A 1 114 ? 0.187 5.884 30.755 1.00 92.31 114 LYS A N 1
ATOM 933 C CA . LYS A 1 114 ? 0.303 7.140 30.014 1.00 92.31 114 LYS A CA 1
ATOM 934 C C . LYS A 1 114 ? 1.766 7.478 29.719 1.00 92.31 114 LYS A C 1
ATOM 936 O O . LYS A 1 114 ? 2.068 7.848 28.586 1.00 92.31 114 LYS A O 1
ATOM 941 N N . GLU A 1 115 ? 2.667 7.325 30.686 1.00 94.44 115 GLU A N 1
ATOM 942 C CA . GLU A 1 115 ? 4.104 7.565 30.482 1.00 94.44 115 GLU A CA 1
ATOM 943 C C . GLU A 1 115 ? 4.697 6.610 29.438 1.00 94.44 115 GLU A C 1
ATOM 945 O O . GLU A 1 115 ? 5.413 7.043 28.530 1.00 94.44 115 GLU A O 1
ATOM 950 N N . LYS A 1 116 ? 4.326 5.323 29.489 1.00 92.62 116 LYS A N 1
ATOM 951 C CA . LYS A 1 116 ? 4.726 4.335 28.472 1.00 92.62 116 LYS A CA 1
ATOM 952 C C . LYS A 1 116 ? 4.234 4.720 27.074 1.00 92.62 116 LYS A C 1
ATOM 954 O O . LYS A 1 116 ? 4.987 4.618 26.105 1.00 92.62 116 LYS A O 1
ATOM 959 N N . LEU A 1 117 ? 2.992 5.193 26.960 1.00 91.75 117 LEU A N 1
ATOM 960 C CA . LEU A 1 117 ? 2.425 5.655 25.690 1.00 91.75 117 LEU A CA 1
ATOM 961 C C . LEU A 1 117 ? 3.106 6.927 25.170 1.00 91.75 117 LEU A C 1
ATOM 963 O O . LEU A 1 117 ? 3.321 7.048 23.963 1.00 91.75 117 LEU A O 1
ATOM 967 N N . GLU A 1 118 ? 3.465 7.868 26.044 1.00 94.06 118 GLU A N 1
ATOM 968 C CA . GLU A 1 118 ? 4.207 9.073 25.654 1.00 94.06 118 GLU A CA 1
ATOM 969 C C . GLU A 1 118 ? 5.610 8.728 25.133 1.00 94.06 118 GLU A C 1
ATOM 971 O O . GLU A 1 118 ? 6.022 9.269 24.101 1.00 94.06 118 GLU A O 1
ATOM 976 N N . TYR A 1 119 ? 6.300 7.775 25.766 1.00 93.75 119 TYR A N 1
ATOM 977 C CA . TYR A 1 119 ? 7.590 7.275 25.285 1.00 93.75 119 TYR A CA 1
ATOM 978 C C . TYR A 1 119 ? 7.468 6.592 23.915 1.00 93.75 119 TYR A C 1
ATOM 980 O O . TYR A 1 119 ? 8.180 6.955 22.976 1.00 93.75 119 TYR A O 1
ATOM 988 N N . ALA A 1 120 ? 6.505 5.678 23.755 1.00 91.62 120 ALA A N 1
ATOM 989 C CA . ALA A 1 120 ? 6.258 4.999 22.481 1.00 91.62 120 ALA A CA 1
ATOM 990 C C . ALA A 1 120 ? 5.895 5.988 21.357 1.00 91.62 120 ALA A C 1
ATOM 992 O O . ALA A 1 120 ? 6.347 5.854 20.219 1.00 91.62 120 ALA A O 1
ATOM 993 N N . LYS A 1 121 ? 5.117 7.031 21.670 1.00 92.50 121 LYS A N 1
ATOM 994 C CA . LYS A 1 121 ? 4.787 8.098 20.718 1.00 92.50 121 LYS A CA 1
ATOM 995 C C . LYS A 1 121 ? 6.031 8.873 20.282 1.00 92.50 121 LYS A C 1
ATOM 997 O O . LYS A 1 121 ? 6.158 9.198 19.099 1.00 92.50 121 LYS A O 1
ATOM 1002 N N . LEU A 1 122 ? 6.937 9.185 21.208 1.00 94.38 122 LEU A N 1
ATOM 1003 C CA . LEU A 1 122 ? 8.191 9.869 20.891 1.00 94.38 122 LEU A CA 1
ATOM 1004 C C . LEU A 1 122 ? 9.073 9.012 19.973 1.00 94.38 122 LEU A C 1
ATOM 1006 O O . LEU A 1 122 ? 9.596 9.518 18.979 1.00 94.38 122 LEU A O 1
ATOM 1010 N N . GLU A 1 123 ? 9.181 7.716 20.262 1.00 94.56 123 GLU A N 1
ATOM 1011 C CA . GLU A 1 123 ? 9.943 6.759 19.458 1.00 94.56 123 GLU A CA 1
ATOM 1012 C C . GLU A 1 123 ? 9.385 6.641 18.030 1.00 94.56 123 GLU A C 1
ATOM 1014 O O . GLU A 1 123 ? 10.131 6.802 17.061 1.00 94.56 123 GLU A O 1
ATOM 1019 N N . LEU A 1 124 ? 8.063 6.493 17.885 1.00 90.38 124 LEU A N 1
ATOM 1020 C CA . LEU A 1 124 ? 7.391 6.477 16.579 1.00 90.38 124 LEU A CA 1
ATOM 1021 C C . LEU A 1 124 ? 7.601 7.778 15.797 1.00 90.38 124 LEU A C 1
ATOM 1023 O O . LEU A 1 124 ? 7.823 7.749 14.588 1.00 90.38 124 LEU A O 1
ATOM 1027 N N . THR A 1 125 ? 7.577 8.925 16.478 1.00 92.19 125 THR A N 1
ATOM 1028 C CA . THR A 1 125 ? 7.805 10.226 15.833 1.00 92.19 125 THR A CA 1
ATOM 1029 C C . THR A 1 125 ? 9.237 10.338 15.302 1.00 92.19 125 THR A C 1
ATOM 1031 O O . THR A 1 125 ? 9.456 10.858 14.208 1.00 92.19 125 THR A O 1
ATOM 1034 N N . ASN A 1 126 ? 10.223 9.828 16.044 1.00 91.94 126 ASN A N 1
ATOM 1035 C CA . ASN A 1 126 ? 11.617 9.809 15.602 1.00 91.94 126 ASN A CA 1
ATOM 1036 C C . ASN A 1 126 ? 11.828 8.852 14.421 1.00 91.94 126 ASN A C 1
ATOM 1038 O O . ASN A 1 126 ? 12.512 9.213 13.463 1.00 91.94 126 ASN A O 1
ATOM 1042 N N . LEU A 1 127 ? 11.195 7.676 14.449 1.00 92.19 127 LEU A N 1
ATOM 1043 C CA . LEU A 1 127 ? 11.243 6.722 13.341 1.00 92.19 127 LEU A CA 1
ATOM 1044 C C . LEU A 1 127 ? 10.589 7.295 12.070 1.00 92.19 127 LEU A C 1
ATOM 1046 O O . LEU A 1 127 ? 11.139 7.158 10.977 1.00 92.19 127 LEU A O 1
ATOM 1050 N N . SER A 1 128 ? 9.467 8.009 12.208 1.00 89.81 128 SER A N 1
ATOM 1051 C CA . SER A 1 128 ? 8.810 8.721 11.101 1.00 89.81 128 SER A CA 1
ATOM 1052 C C . SER A 1 128 ? 9.742 9.756 10.465 1.00 89.81 128 SER A C 1
ATOM 1054 O O . SER A 1 128 ? 9.929 9.764 9.255 1.00 89.81 128 SER A O 1
ATOM 1056 N N . LYS A 1 129 ? 10.420 10.578 11.275 1.00 92.31 129 LYS A N 1
ATOM 1057 C CA . LYS A 1 129 ? 11.385 11.564 10.758 1.00 92.31 129 LYS A CA 1
ATOM 1058 C C . LYS A 1 129 ? 12.563 10.910 10.036 1.00 92.31 129 LYS A C 1
ATOM 1060 O O . LYS A 1 129 ? 13.025 11.410 9.015 1.00 92.31 129 LYS A O 1
ATOM 1065 N N . GLN A 1 130 ? 13.062 9.789 10.557 1.00 89.44 130 GLN A N 1
ATOM 1066 C CA . GLN A 1 130 ? 14.170 9.066 9.934 1.00 89.44 130 GLN A CA 1
ATOM 1067 C C . GLN A 1 130 ? 13.762 8.426 8.599 1.00 89.44 130 GLN A C 1
ATOM 1069 O O . GLN A 1 130 ? 14.554 8.404 7.657 1.00 89.44 130 GLN A O 1
ATOM 1074 N N . THR A 1 131 ? 12.539 7.900 8.511 1.00 86.31 131 THR A N 1
ATOM 1075 C CA . THR A 1 131 ? 12.009 7.308 7.275 1.00 86.31 131 THR A CA 1
ATOM 1076 C C . THR A 1 131 ? 11.726 8.368 6.212 1.00 86.31 131 THR A C 1
ATOM 1078 O O . THR A 1 131 ? 12.112 8.161 5.065 1.00 86.31 131 THR A O 1
ATOM 1081 N N . GLU A 1 132 ? 11.186 9.532 6.585 1.00 91.62 132 GLU A N 1
ATOM 1082 C CA . GLU A 1 132 ? 11.031 10.686 5.683 1.00 91.62 132 GLU A CA 1
ATOM 1083 C C . GLU A 1 132 ? 12.377 11.170 5.125 1.00 91.62 132 GLU A C 1
ATOM 1085 O O . GLU A 1 132 ? 12.519 11.349 3.917 1.00 91.62 132 GLU A O 1
ATOM 1090 N N . ALA A 1 133 ? 13.403 11.304 5.973 1.00 89.44 133 ALA A N 1
ATOM 1091 C CA . ALA A 1 133 ? 14.735 11.709 5.522 1.00 89.44 133 ALA A CA 1
ATOM 1092 C C . ALA A 1 133 ? 15.333 10.718 4.504 1.00 89.44 133 ALA A C 1
ATOM 1094 O O . ALA A 1 133 ? 15.906 11.124 3.494 1.00 89.44 133 ALA A O 1
ATOM 1095 N N . ARG A 1 134 ? 15.158 9.410 4.739 1.00 89.25 134 ARG A N 1
ATOM 1096 C CA . ARG A 1 134 ? 15.601 8.363 3.805 1.00 89.25 134 ARG A CA 1
ATOM 1097 C C . ARG A 1 134 ? 14.820 8.384 2.495 1.00 89.25 134 ARG A C 1
ATOM 1099 O O . ARG A 1 134 ? 15.414 8.151 1.445 1.00 89.25 134 ARG A O 1
ATOM 1106 N N . LEU A 1 135 ? 13.516 8.653 2.547 1.00 91.69 135 LEU A N 1
ATOM 1107 C CA . LEU A 1 135 ? 12.682 8.761 1.353 1.00 91.69 135 LEU A CA 1
ATOM 1108 C C . LEU A 1 135 ? 13.154 9.920 0.468 1.00 91.69 135 LEU A C 1
ATOM 1110 O O . LEU A 1 135 ? 13.391 9.705 -0.718 1.00 91.69 135 LEU A O 1
ATOM 1114 N N . ASN A 1 136 ? 13.394 11.094 1.055 1.00 88.94 136 ASN A N 1
ATOM 1115 C CA . ASN A 1 136 ? 13.886 12.268 0.329 1.00 88.94 136 ASN A CA 1
ATOM 1116 C C . ASN A 1 136 ? 15.254 12.014 -0.332 1.00 88.94 136 ASN A C 1
ATOM 1118 O O . ASN A 1 136 ? 15.495 12.444 -1.463 1.00 88.94 136 ASN A O 1
ATOM 1122 N N . GLU A 1 137 ? 16.149 11.278 0.337 1.00 91.19 137 GLU A N 1
ATOM 1123 C CA . GLU A 1 137 ? 17.452 10.897 -0.225 1.00 91.19 137 GLU A CA 1
ATOM 1124 C C . GLU A 1 137 ? 17.298 9.964 -1.441 1.00 91.19 137 GLU A C 1
ATOM 1126 O O . GLU A 1 137 ? 17.959 10.144 -2.468 1.00 91.19 137 GLU A O 1
ATOM 1131 N N . VAL A 1 138 ? 16.399 8.978 -1.347 1.00 88.62 138 VAL A N 1
ATOM 1132 C CA . VAL A 1 138 ? 16.102 8.049 -2.447 1.00 88.62 138 VAL A CA 1
ATOM 1133 C C . VAL A 1 138 ? 15.432 8.773 -3.614 1.00 88.62 138 VAL A C 1
ATOM 1135 O O . VAL A 1 138 ? 15.807 8.541 -4.763 1.00 88.62 138 VAL A O 1
ATOM 1138 N N . GLU A 1 139 ? 14.484 9.672 -3.350 1.00 88.88 139 GLU A N 1
ATOM 1139 C CA . GLU A 1 139 ? 13.836 10.479 -4.387 1.00 88.88 139 GLU A CA 1
ATOM 1140 C C . GLU A 1 139 ? 14.841 11.362 -5.127 1.00 88.88 139 GLU A C 1
ATOM 1142 O O . GLU A 1 139 ? 14.858 11.362 -6.359 1.00 88.88 139 GLU A O 1
ATOM 1147 N N . SER A 1 140 ? 15.735 12.033 -4.400 1.00 86.25 140 SER A N 1
ATOM 1148 C CA . SER A 1 140 ? 16.791 12.863 -4.994 1.00 86.25 140 SER A CA 1
ATOM 1149 C C . SER A 1 140 ? 17.731 12.038 -5.882 1.00 86.25 140 SER A C 1
ATOM 1151 O O . SER A 1 140 ? 18.063 12.440 -7.000 1.00 86.25 140 SER A O 1
ATOM 1153 N N . ARG A 1 141 ? 18.116 10.835 -5.435 1.00 86.25 141 ARG A N 1
ATOM 1154 C CA . ARG A 1 141 ? 18.940 9.908 -6.227 1.00 86.25 141 ARG A CA 1
ATOM 1155 C C . ARG A 1 141 ? 18.218 9.427 -7.488 1.00 86.25 141 ARG A C 1
ATOM 1157 O O . ARG A 1 141 ? 18.804 9.441 -8.568 1.00 86.25 141 ARG A O 1
ATOM 1164 N N . ASN A 1 142 ? 16.944 9.059 -7.366 1.00 86.88 142 ASN A N 1
ATOM 1165 C CA . ASN A 1 142 ? 16.123 8.623 -8.496 1.00 86.88 142 ASN A CA 1
ATOM 1166 C C . ASN A 1 142 ? 15.906 9.748 -9.514 1.00 86.88 142 ASN A C 1
ATOM 1168 O O . ASN A 1 142 ? 15.826 9.483 -10.713 1.00 86.88 142 ASN A O 1
ATOM 1172 N N . GLN A 1 143 ? 15.792 11.003 -9.074 1.00 86.25 143 GLN A N 1
ATOM 1173 C CA . GLN A 1 143 ? 15.703 12.148 -9.982 1.00 86.25 143 GLN A CA 1
ATOM 1174 C C . GLN A 1 143 ? 16.983 12.288 -10.815 1.00 86.25 143 GLN A C 1
ATOM 1176 O O . GLN A 1 143 ? 16.893 12.360 -12.041 1.00 86.25 143 GLN A O 1
ATOM 1181 N N . LEU A 1 144 ? 18.157 12.214 -10.179 1.00 83.62 144 LEU A N 1
ATOM 1182 C CA . LEU A 1 144 ? 19.451 12.255 -10.870 1.00 83.62 144 LEU A CA 1
ATOM 1183 C C . LEU A 1 144 ? 19.624 11.092 -11.862 1.00 83.62 144 LEU A C 1
ATOM 1185 O O . LEU A 1 144 ? 20.024 11.312 -13.006 1.00 83.62 144 LEU A O 1
ATOM 1189 N N . GLU A 1 145 ? 19.277 9.861 -11.473 1.00 81.56 145 GLU A N 1
ATOM 1190 C CA . GLU A 1 145 ? 19.315 8.711 -12.389 1.00 81.56 145 GLU A CA 1
ATOM 1191 C C . GLU A 1 145 ? 18.347 8.875 -13.563 1.00 81.56 145 GLU A C 1
ATOM 1193 O O . GLU A 1 145 ? 18.700 8.583 -14.706 1.00 81.56 145 GLU A O 1
ATOM 1198 N N . ASN A 1 146 ? 17.135 9.376 -13.322 1.00 82.69 146 ASN A N 1
ATOM 1199 C CA . ASN A 1 146 ? 16.170 9.622 -14.391 1.00 82.69 146 ASN A CA 1
ATOM 1200 C C . ASN A 1 146 ? 16.669 10.677 -15.383 1.00 82.69 146 ASN A C 1
ATOM 1202 O O . ASN A 1 146 ? 16.482 10.519 -16.591 1.00 82.69 146 ASN A O 1
ATOM 1206 N N . GLU A 1 147 ? 17.310 11.746 -14.912 1.00 79.19 147 GLU A N 1
ATOM 1207 C CA . GLU A 1 147 ? 17.930 12.742 -15.790 1.00 79.19 147 GLU A CA 1
ATOM 1208 C C . GLU A 1 147 ? 19.092 12.155 -16.595 1.00 79.19 147 GLU A C 1
ATOM 1210 O O . GLU A 1 147 ? 19.199 12.400 -17.804 1.00 79.19 147 GLU A O 1
ATOM 1215 N N . TYR A 1 148 ? 19.911 11.314 -15.963 1.00 74.38 148 TYR A N 1
ATOM 1216 C CA . TYR A 1 148 ? 20.985 10.584 -16.628 1.00 74.38 148 TYR A CA 1
ATOM 1217 C C . TYR A 1 148 ? 20.446 9.679 -17.748 1.00 74.38 148 TYR A C 1
ATOM 1219 O O . TYR A 1 148 ? 20.866 9.799 -18.904 1.00 74.38 148 TYR A O 1
ATOM 1227 N N . TRP A 1 149 ? 19.440 8.849 -17.458 1.00 73.50 149 TRP A N 1
ATOM 1228 C CA . TRP A 1 149 ? 18.821 7.960 -18.445 1.00 73.50 149 TRP A CA 1
ATOM 1229 C C . TRP A 1 149 ? 18.073 8.712 -19.544 1.00 73.50 149 TRP A C 1
ATOM 1231 O O . TRP A 1 149 ? 18.154 8.323 -20.709 1.00 73.50 149 TRP A O 1
ATOM 1241 N N . ARG A 1 150 ? 17.405 9.830 -19.229 1.00 75.44 150 ARG A N 1
ATOM 1242 C CA . ARG A 1 150 ? 16.815 10.714 -20.251 1.00 75.44 150 ARG A CA 1
ATOM 1243 C C . ARG A 1 150 ? 17.880 11.264 -21.190 1.00 75.44 150 ARG A C 1
ATOM 1245 O O . ARG A 1 150 ? 17.654 11.324 -22.398 1.00 75.44 150 ARG A O 1
ATOM 1252 N N . THR A 1 151 ? 19.033 11.649 -20.654 1.00 72.38 151 THR A N 1
ATOM 1253 C CA . THR A 1 151 ? 20.152 12.163 -21.449 1.00 72.38 151 THR A CA 1
ATOM 1254 C C . THR A 1 151 ? 20.715 11.078 -22.365 1.00 72.38 151 THR A C 1
ATOM 1256 O O . THR A 1 151 ? 20.885 11.320 -23.561 1.00 72.38 151 THR A O 1
ATOM 1259 N N . ILE A 1 152 ? 20.929 9.863 -21.850 1.00 71.06 152 ILE A N 1
ATOM 1260 C CA . ILE A 1 152 ? 21.353 8.709 -22.659 1.00 71.06 152 ILE A CA 1
ATOM 1261 C C . ILE A 1 152 ? 20.320 8.382 -23.739 1.00 71.06 152 ILE A C 1
ATOM 1263 O O . ILE A 1 152 ? 20.686 8.228 -24.901 1.00 71.06 152 ILE A O 1
ATOM 1267 N N . GLY A 1 153 ? 19.035 8.326 -23.386 1.00 68.88 153 GLY A N 1
ATOM 1268 C CA . GLY A 1 153 ? 17.958 8.034 -24.330 1.00 68.88 153 GLY A CA 1
ATOM 1269 C C . GLY A 1 153 ? 17.905 9.044 -25.476 1.00 68.88 153 GLY A C 1
ATOM 1270 O O . GLY A 1 153 ? 17.783 8.653 -26.636 1.00 68.88 153 GLY A O 1
ATOM 1271 N N . ARG A 1 154 ? 18.091 10.338 -25.181 1.00 74.12 154 ARG A N 1
ATOM 1272 C CA . ARG A 1 154 ? 18.198 11.382 -26.214 1.00 74.12 154 ARG A CA 1
ATOM 1273 C C . ARG A 1 154 ? 19.408 11.169 -27.123 1.00 74.12 154 ARG A C 1
ATOM 1275 O O . ARG A 1 154 ? 19.252 11.259 -28.337 1.00 74.12 154 ARG A O 1
ATOM 1282 N N . LYS A 1 155 ? 20.586 10.852 -26.567 1.00 68.38 155 LYS A N 1
ATOM 1283 C CA . LYS A 1 155 ? 21.791 10.550 -27.364 1.00 68.38 155 LYS A CA 1
ATOM 1284 C C . LYS A 1 155 ? 21.568 9.368 -28.299 1.00 68.38 155 LYS A C 1
ATOM 1286 O O . LYS A 1 155 ? 21.856 9.470 -29.487 1.00 68.38 155 LYS A O 1
ATOM 1291 N N . TYR A 1 156 ? 21.037 8.271 -27.763 1.00 75.44 156 TYR A N 1
ATOM 1292 C CA . TYR A 1 156 ? 20.775 7.061 -28.532 1.00 75.44 156 TYR A CA 1
ATOM 1293 C C . TYR A 1 156 ? 19.772 7.321 -29.655 1.00 75.44 156 TYR A C 1
ATOM 1295 O O . TYR A 1 156 ? 20.017 6.928 -30.787 1.00 75.44 156 TYR A O 1
ATOM 1303 N N . TYR A 1 157 ? 18.685 8.042 -29.368 1.00 78.56 157 TYR A N 1
ATOM 1304 C CA . TYR A 1 157 ? 17.686 8.399 -30.372 1.00 78.56 157 TYR A CA 1
ATOM 1305 C C . TYR A 1 157 ? 18.278 9.233 -31.517 1.00 78.56 157 TYR A C 1
ATOM 1307 O O . TYR A 1 157 ? 18.015 8.951 -32.684 1.00 78.56 157 TYR A O 1
ATOM 1315 N N . ILE A 1 158 ? 19.101 10.236 -31.193 1.00 73.12 158 ILE A N 1
ATOM 1316 C CA . ILE A 1 158 ? 19.771 11.073 -32.197 1.00 73.12 158 ILE A CA 1
ATOM 1317 C C . ILE A 1 158 ? 20.708 10.226 -33.063 1.00 73.12 158 ILE A C 1
ATOM 1319 O O . ILE A 1 158 ? 20.626 10.294 -34.288 1.00 73.12 158 ILE A O 1
ATOM 1323 N N . TRP A 1 159 ? 21.558 9.409 -32.437 1.00 79.50 159 TRP A N 1
ATOM 1324 C CA . TRP A 1 159 ? 22.477 8.521 -33.148 1.00 79.50 159 TRP A CA 1
ATOM 1325 C C . TRP A 1 159 ? 21.731 7.526 -34.044 1.00 79.50 159 TRP A C 1
ATOM 1327 O O . TRP A 1 159 ? 22.058 7.395 -35.219 1.00 79.50 159 TRP A O 1
ATOM 1337 N N . PHE A 1 160 ? 20.688 6.882 -33.514 1.00 79.81 160 PHE A N 1
ATOM 1338 C CA . PHE A 1 160 ? 19.861 5.929 -34.249 1.00 79.81 160 PHE A CA 1
ATOM 1339 C C . PHE A 1 160 ? 19.229 6.577 -35.482 1.00 79.81 160 PHE A C 1
ATOM 1341 O O . PHE A 1 160 ? 19.273 6.006 -36.567 1.00 79.81 160 PHE A O 1
ATOM 1348 N N . LYS A 1 161 ? 18.692 7.794 -35.335 1.00 78.88 161 LYS A N 1
ATOM 1349 C CA . LYS A 1 161 ? 18.097 8.531 -36.450 1.00 78.88 161 LYS A CA 1
ATOM 1350 C C . LYS A 1 161 ? 19.131 8.864 -37.530 1.00 78.88 161 LYS A C 1
ATOM 1352 O O . LYS A 1 161 ? 18.863 8.627 -38.702 1.00 78.88 161 LYS A O 1
ATOM 1357 N N . MET A 1 162 ? 20.310 9.356 -37.139 1.00 79.00 162 MET A N 1
ATOM 1358 C CA . MET A 1 162 ? 21.402 9.633 -38.083 1.00 79.00 162 MET A CA 1
ATOM 1359 C C . MET A 1 162 ? 21.843 8.366 -38.824 1.00 79.00 162 MET A C 1
ATOM 1361 O O . MET A 1 162 ? 21.970 8.386 -40.044 1.00 79.00 162 MET A O 1
ATOM 1365 N N . ALA A 1 163 ? 22.038 7.261 -38.100 1.00 79.00 163 ALA A N 1
ATOM 1366 C CA . ALA A 1 163 ? 22.462 5.992 -38.680 1.00 79.00 163 ALA A CA 1
ATOM 1367 C C . ALA A 1 163 ? 21.409 5.414 -39.638 1.00 79.00 163 ALA A C 1
ATOM 1369 O O . ALA A 1 163 ? 21.764 4.903 -40.697 1.00 79.00 163 ALA A O 1
ATOM 1370 N N . ASN A 1 164 ? 20.121 5.517 -39.299 1.00 82.94 164 ASN A N 1
ATOM 1371 C CA . ASN A 1 164 ? 19.045 5.028 -40.157 1.00 82.94 164 ASN A CA 1
ATOM 1372 C C . ASN A 1 164 ? 18.948 5.828 -41.465 1.00 82.94 164 ASN A C 1
ATOM 1374 O O . ASN A 1 164 ? 18.877 5.228 -42.530 1.00 82.94 164 ASN A O 1
ATOM 1378 N N . GLU A 1 165 ? 19.030 7.162 -41.404 1.00 80.50 165 GLU A N 1
ATOM 1379 C CA . GLU A 1 165 ? 19.034 8.006 -42.611 1.00 80.50 165 GLU A CA 1
ATOM 1380 C C . GLU A 1 165 ? 20.267 7.735 -43.499 1.00 80.50 165 GLU A C 1
ATOM 1382 O O . GLU A 1 165 ? 20.156 7.694 -44.722 1.00 80.50 165 GLU A O 1
ATOM 1387 N N . GLN A 1 166 ? 21.440 7.474 -42.906 1.00 82.00 166 GLN A N 1
ATOM 1388 C CA . GLN A 1 166 ? 22.630 7.061 -43.665 1.00 82.00 166 GLN A CA 1
ATOM 1389 C C . GLN A 1 166 ? 22.442 5.707 -44.356 1.00 82.00 166 GLN A C 1
ATOM 1391 O O . GLN A 1 166 ? 22.869 5.535 -45.497 1.00 82.00 166 GLN A O 1
ATOM 1396 N N . LEU A 1 167 ? 21.829 4.739 -43.669 1.00 84.00 167 LEU A N 1
ATOM 1397 C CA . LEU A 1 167 ? 21.565 3.412 -44.223 1.00 84.00 167 LEU A CA 1
ATOM 1398 C C . LEU A 1 167 ? 20.543 3.458 -45.362 1.00 84.00 167 LEU A C 1
ATOM 1400 O O . LEU A 1 167 ? 20.726 2.744 -46.346 1.00 84.00 167 LEU A O 1
ATOM 1404 N N . GLU A 1 168 ? 19.516 4.302 -45.259 1.00 84.88 168 GLU A N 1
ATOM 1405 C CA . GLU A 1 168 ? 18.550 4.538 -46.338 1.00 84.88 168 GLU A CA 1
ATOM 1406 C C . GLU A 1 168 ? 19.238 5.112 -47.586 1.00 84.88 168 GLU A C 1
ATOM 1408 O O . GLU A 1 168 ? 19.064 4.577 -48.680 1.00 84.88 168 GLU A O 1
ATOM 1413 N N . GLU A 1 169 ? 20.118 6.107 -47.431 1.00 82.50 169 GLU A N 1
ATOM 1414 C CA . GLU A 1 169 ? 20.853 6.675 -48.571 1.00 82.50 169 GLU A CA 1
ATOM 1415 C C . GLU A 1 169 ? 21.812 5.648 -49.205 1.00 82.50 169 GLU A C 1
ATOM 1417 O O . GLU A 1 169 ? 21.916 5.546 -50.430 1.00 82.50 169 GLU A O 1
ATOM 1422 N N . ILE A 1 170 ? 22.492 4.831 -48.389 1.00 81.81 170 ILE A N 1
ATOM 1423 C CA . ILE A 1 170 ? 23.339 3.731 -48.882 1.00 81.81 170 ILE A CA 1
ATOM 1424 C C . ILE A 1 170 ? 22.497 2.704 -49.648 1.00 81.81 170 ILE A C 1
ATOM 1426 O O . ILE A 1 170 ? 22.910 2.246 -50.716 1.00 81.81 170 ILE A O 1
ATOM 1430 N N . HIS A 1 171 ? 21.324 2.347 -49.126 1.00 85.44 171 HIS A N 1
ATOM 1431 C CA . HIS A 1 171 ? 20.404 1.426 -49.783 1.00 85.44 171 HIS A CA 1
ATOM 1432 C C . HIS A 1 171 ? 19.960 1.960 -51.154 1.00 85.44 171 HIS A C 1
ATOM 1434 O O . HIS A 1 171 ? 19.980 1.214 -52.137 1.00 85.44 171 HIS A O 1
ATOM 1440 N N . ASP A 1 172 ? 19.638 3.248 -51.260 1.00 84.38 172 ASP A N 1
ATOM 1441 C CA . ASP A 1 172 ? 19.240 3.887 -52.520 1.00 84.38 172 ASP A CA 1
ATOM 1442 C C . ASP A 1 172 ? 20.382 3.927 -53.550 1.00 84.38 172 ASP A C 1
ATOM 1444 O O . ASP A 1 172 ? 20.173 3.660 -54.741 1.00 84.38 172 ASP A O 1
ATOM 1448 N N . ILE A 1 173 ? 21.619 4.175 -53.106 1.00 81.94 173 ILE A N 1
ATOM 1449 C CA . ILE A 1 173 ? 22.816 4.134 -53.965 1.00 81.94 173 ILE A CA 1
ATOM 1450 C C . ILE A 1 173 ? 23.074 2.715 -54.494 1.00 81.94 173 ILE A C 1
ATOM 1452 O O . ILE A 1 173 ? 23.377 2.534 -55.677 1.00 81.94 173 ILE A O 1
ATOM 1456 N N . LEU A 1 174 ? 22.940 1.697 -53.639 1.00 81.56 174 LEU A N 1
ATOM 1457 C CA . LEU A 1 174 ? 23.108 0.294 -54.031 1.00 81.56 174 LEU A CA 1
ATOM 1458 C C . LEU A 1 174 ? 22.000 -0.163 -54.992 1.00 81.56 174 LEU A C 1
ATOM 1460 O O . LEU A 1 174 ? 22.276 -0.873 -55.959 1.00 81.56 174 LEU A O 1
ATOM 1464 N N . SER A 1 175 ? 20.768 0.298 -54.776 1.00 83.31 175 SER A N 1
ATOM 1465 C CA . SER A 1 175 ? 19.598 -0.044 -55.597 1.00 83.31 175 SER A CA 1
ATOM 1466 C C . SER A 1 175 ? 19.636 0.572 -57.003 1.00 83.31 175 SER A C 1
ATOM 1468 O O . SER A 1 175 ? 19.005 0.054 -57.922 1.00 83.31 175 SER A O 1
ATOM 1470 N N . THR A 1 176 ? 20.385 1.662 -57.200 1.00 80.06 176 THR A N 1
ATOM 1471 C CA . THR A 1 176 ? 20.468 2.404 -58.474 1.00 80.06 176 THR A CA 1
ATOM 1472 C C . THR A 1 176 ? 21.668 2.028 -59.354 1.00 80.06 176 THR A C 1
ATOM 1474 O O . THR A 1 176 ? 21.919 2.680 -60.367 1.00 80.06 176 THR A O 1
ATOM 1477 N N . GLY A 1 177 ? 22.390 0.949 -59.027 1.00 72.19 177 GLY A N 1
ATOM 1478 C CA . GLY A 1 177 ? 23.493 0.435 -59.854 1.00 72.19 177 GLY A CA 1
ATOM 1479 C C . GLY A 1 177 ? 24.881 0.995 -59.516 1.00 72.19 177 GLY A C 1
ATOM 1480 O O . GLY A 1 177 ? 25.819 0.755 -60.270 1.00 72.19 177 GLY A O 1
ATOM 1481 N N . GLY A 1 178 ? 25.016 1.694 -58.382 1.00 60.09 178 GLY A N 1
ATOM 1482 C CA . GLY A 1 178 ? 26.250 1.821 -57.598 1.00 60.09 178 GLY A CA 1
ATOM 1483 C C . GLY A 1 178 ? 27.471 2.456 -58.273 1.00 60.09 178 GLY A C 1
ATOM 1484 O O . GLY A 1 178 ? 28.371 1.761 -58.735 1.00 60.09 178 GLY A O 1
ATOM 1485 N N . SER A 1 179 ? 27.593 3.781 -58.175 1.00 64.06 179 SER A N 1
ATOM 1486 C CA . SER A 1 179 ? 28.891 4.468 -58.214 1.00 64.06 179 SER A CA 1
ATOM 1487 C C . SER A 1 179 ? 29.059 5.232 -56.903 1.00 64.06 179 SER A C 1
ATOM 1489 O O . SER A 1 179 ? 28.310 6.167 -56.626 1.00 64.06 179 SER A O 1
ATOM 1491 N N . PHE A 1 180 ? 30.006 4.798 -56.070 1.00 73.38 180 PHE A N 1
ATOM 1492 C CA . PHE A 1 180 ? 30.379 5.491 -54.834 1.00 73.38 180 PHE A CA 1
ATOM 1493 C C . PHE A 1 180 ? 31.313 6.660 -55.184 1.00 73.38 180 PHE A C 1
ATOM 1495 O O . PHE A 1 180 ? 32.525 6.600 -54.995 1.00 73.38 180 PHE A O 1
ATOM 1502 N N . ASP A 1 181 ? 30.749 7.698 -55.799 1.00 75.00 181 ASP A N 1
ATOM 1503 C CA . ASP A 1 181 ? 31.462 8.925 -56.137 1.00 75.00 181 ASP A CA 1
ATOM 1504 C C . ASP A 1 181 ? 31.442 9.932 -54.971 1.00 75.00 181 ASP A C 1
ATOM 1506 O O . ASP A 1 181 ? 30.751 9.771 -53.963 1.00 75.00 181 ASP A O 1
ATOM 1510 N N . GLU A 1 182 ? 32.210 11.012 -55.098 1.00 72.00 182 GLU A N 1
ATOM 1511 C CA . GLU A 1 182 ? 32.287 12.063 -54.074 1.00 72.00 182 GLU A CA 1
ATOM 1512 C C . GLU A 1 182 ? 30.909 12.701 -53.787 1.00 72.00 182 GLU A C 1
ATOM 1514 O O . GLU A 1 182 ? 30.644 13.163 -52.677 1.00 72.00 182 GLU A O 1
ATOM 1519 N N . ARG A 1 183 ? 29.981 12.647 -54.755 1.00 73.12 183 ARG A N 1
ATOM 1520 C CA . ARG A 1 183 ? 28.592 13.101 -54.596 1.00 73.12 183 ARG A CA 1
ATOM 1521 C C . ARG A 1 183 ? 27.752 12.128 -53.771 1.00 73.12 183 ARG A C 1
ATOM 1523 O O . ARG A 1 183 ? 26.910 12.574 -52.996 1.00 73.12 183 ARG A O 1
ATOM 1530 N N . ALA A 1 184 ? 27.955 10.820 -53.907 1.00 70.44 184 ALA A N 1
ATOM 1531 C CA . ALA A 1 184 ? 27.346 9.806 -53.048 1.00 70.44 184 ALA A CA 1
ATOM 1532 C C . ALA A 1 184 ? 27.802 9.970 -51.588 1.00 70.44 184 ALA A C 1
ATOM 1534 O O . ALA A 1 184 ? 26.972 9.990 -50.682 1.00 70.44 184 ALA A O 1
ATOM 1535 N N . VAL A 1 185 ? 29.098 10.213 -51.363 1.00 74.94 185 VAL A N 1
ATOM 1536 C CA . VAL A 1 185 ? 29.646 10.481 -50.020 1.00 74.94 185 VAL A CA 1
ATOM 1537 C C . VAL A 1 185 ? 29.080 11.773 -49.420 1.00 74.94 185 VAL A C 1
ATOM 1539 O O . VAL A 1 185 ? 28.759 11.815 -48.231 1.00 74.94 185 VAL A O 1
ATOM 1542 N N . GLN A 1 186 ? 28.916 12.829 -50.222 1.00 75.44 186 GLN A N 1
ATOM 1543 C CA . GLN A 1 186 ? 28.282 14.068 -49.762 1.00 75.44 186 GLN A CA 1
ATOM 1544 C C . GLN A 1 186 ? 26.813 13.859 -49.378 1.00 75.44 186 GLN A C 1
ATOM 1546 O O . GLN A 1 186 ? 26.397 14.375 -48.345 1.00 75.44 186 GLN A O 1
ATOM 1551 N N . ARG A 1 187 ? 26.051 13.074 -50.151 1.00 73.56 187 ARG A N 1
ATOM 1552 C CA . ARG A 1 187 ? 24.642 12.768 -49.850 1.00 73.56 187 ARG A CA 1
ATOM 1553 C C . ARG A 1 187 ? 24.473 11.967 -48.561 1.00 73.56 187 ARG A C 1
ATOM 1555 O O . ARG A 1 187 ? 23.712 12.393 -47.696 1.00 73.56 187 ARG A O 1
ATOM 1562 N N . ILE A 1 188 ? 25.265 10.908 -48.370 1.00 78.06 188 ILE A N 1
ATOM 1563 C CA . ILE A 1 188 ? 25.252 10.091 -47.140 1.00 78.06 188 ILE A CA 1
ATOM 1564 C C . ILE A 1 188 ? 25.533 10.953 -45.898 1.00 78.06 188 ILE A C 1
ATOM 1566 O O . ILE A 1 188 ? 24.954 10.741 -44.837 1.00 78.06 188 ILE A O 1
ATOM 1570 N N . ASN A 1 189 ? 26.401 11.960 -46.015 1.00 77.44 189 ASN A N 1
ATOM 1571 C CA . ASN A 1 189 ? 26.757 12.830 -44.892 1.00 77.44 189 ASN A CA 1
ATOM 1572 C C . ASN A 1 189 ? 25.838 14.054 -44.725 1.00 77.44 189 ASN A C 1
ATOM 1574 O O . ASN A 1 189 ? 25.900 14.728 -43.695 1.00 77.44 189 ASN A O 1
ATOM 1578 N N . GLN A 1 190 ? 24.966 14.346 -45.693 1.00 75.56 190 GLN A N 1
ATOM 1579 C CA . GLN A 1 190 ? 24.108 15.531 -45.671 1.00 75.56 190 GLN A CA 1
ATOM 1580 C C . GLN A 1 190 ? 22.999 15.426 -44.614 1.00 75.56 190 GLN A C 1
ATOM 1582 O O . GLN A 1 190 ? 22.735 16.394 -43.901 1.00 75.56 190 GLN A O 1
ATOM 1587 N N . ALA A 1 191 ? 22.386 14.250 -44.476 1.00 67.31 191 ALA A N 1
ATOM 1588 C CA . ALA A 1 191 ? 21.356 13.965 -43.476 1.00 67.31 191 ALA A CA 1
ATOM 1589 C C . ALA A 1 191 ? 21.876 14.109 -42.023 1.00 67.31 191 ALA A C 1
ATOM 1591 O O . ALA A 1 191 ? 21.349 14.948 -41.281 1.00 67.31 191 ALA A O 1
ATOM 1592 N N . PRO A 1 192 ? 22.982 13.442 -41.625 1.00 68.62 192 PRO A N 1
ATOM 1593 C CA . PRO A 1 192 ? 23.623 13.666 -40.327 1.00 68.62 192 PRO A CA 1
ATOM 1594 C C . PRO A 1 192 ? 24.009 15.125 -40.073 1.00 68.62 192 PRO A C 1
ATOM 1596 O O . PRO A 1 192 ? 23.812 15.625 -38.967 1.00 68.62 192 PRO A O 1
ATOM 1599 N N . MET A 1 193 ? 24.516 15.832 -41.091 1.00 67.81 193 MET A N 1
ATOM 1600 C CA . MET A 1 193 ? 24.902 17.241 -40.969 1.00 67.81 193 MET A CA 1
ATOM 1601 C C . MET A 1 193 ? 23.688 18.147 -40.717 1.00 67.81 193 MET A C 1
ATOM 1603 O O . MET A 1 193 ? 23.747 19.043 -39.877 1.00 67.81 193 MET A O 1
ATOM 1607 N N . ASN A 1 194 ? 22.561 17.893 -41.384 1.00 67.69 194 ASN A N 1
ATOM 1608 C CA . ASN A 1 194 ? 21.319 18.635 -41.166 1.00 67.69 194 ASN A CA 1
ATOM 1609 C C . ASN A 1 194 ? 20.736 18.377 -39.771 1.00 67.69 194 ASN A C 1
ATOM 1611 O O . ASN A 1 194 ? 20.332 19.326 -39.098 1.00 67.69 194 ASN A O 1
ATOM 1615 N N . ILE A 1 195 ? 20.740 17.123 -39.305 1.00 67.62 195 ILE A N 1
ATOM 1616 C CA . ILE A 1 195 ? 20.317 16.780 -37.940 1.00 67.62 195 ILE A CA 1
ATOM 1617 C C . ILE A 1 195 ? 21.239 17.457 -36.916 1.00 67.62 195 ILE A C 1
ATOM 1619 O O . ILE A 1 195 ? 20.759 18.051 -35.952 1.00 67.62 195 ILE A O 1
ATOM 1623 N N . PHE A 1 196 ? 22.555 17.431 -37.134 1.00 64.44 196 PHE A N 1
ATOM 1624 C CA . PHE A 1 196 ? 23.529 18.092 -36.265 1.00 64.44 196 PHE A CA 1
ATOM 1625 C C . PHE A 1 196 ? 23.310 19.613 -36.195 1.00 64.44 196 PHE A C 1
ATOM 1627 O O . PHE A 1 196 ? 23.342 20.197 -35.113 1.00 64.44 196 PHE A O 1
ATOM 1634 N N . MET A 1 197 ? 23.018 20.257 -37.328 1.00 61.59 197 MET A N 1
ATOM 1635 C CA . MET A 1 197 ? 22.727 21.693 -37.385 1.00 61.59 197 MET A CA 1
ATOM 1636 C C . MET A 1 197 ? 21.406 22.054 -36.692 1.00 61.59 197 MET A C 1
ATOM 1638 O O . MET A 1 197 ? 21.359 23.058 -35.990 1.00 61.59 197 MET A O 1
ATOM 1642 N N . GLN A 1 198 ? 20.367 21.219 -36.798 1.00 62.72 198 GLN A N 1
ATOM 1643 C CA . GLN A 1 198 ? 19.101 21.408 -36.070 1.00 62.72 198 GLN A CA 1
ATOM 1644 C C . GLN A 1 198 ? 19.257 21.257 -34.549 1.00 62.72 198 GLN A C 1
ATOM 1646 O O . GLN A 1 198 ? 18.524 21.876 -33.781 1.00 62.72 198 GLN A O 1
ATOM 1651 N N . LEU A 1 199 ? 20.219 20.449 -34.099 1.00 58.66 199 LEU A N 1
ATOM 1652 C CA . LEU A 1 199 ? 20.520 20.256 -32.678 1.00 58.66 199 LEU A CA 1
ATOM 1653 C C . LEU A 1 199 ? 21.353 21.398 -32.078 1.00 58.66 199 LEU A C 1
ATOM 1655 O O . LEU A 1 199 ? 21.362 21.558 -30.859 1.00 58.66 199 LEU A O 1
ATOM 1659 N N . LYS A 1 200 ? 22.028 22.198 -32.912 1.00 51.62 200 LYS A N 1
ATOM 1660 C CA . LYS A 1 200 ? 22.868 23.329 -32.492 1.00 51.62 200 LYS A CA 1
ATOM 1661 C C . LYS A 1 200 ? 22.062 24.504 -31.923 1.00 51.62 200 LYS A C 1
ATOM 1663 O O . LYS A 1 200 ? 22.580 25.233 -31.083 1.00 51.62 200 LYS A O 1
ATOM 1668 N N . ASP A 1 201 ? 20.804 24.655 -32.340 1.00 47.16 201 ASP A N 1
ATOM 1669 C CA . ASP A 1 201 ? 19.894 25.711 -31.865 1.00 47.16 201 ASP A CA 1
ATOM 1670 C C . ASP A 1 201 ? 19.204 25.368 -30.530 1.00 47.16 201 ASP A C 1
ATOM 1672 O O . ASP A 1 201 ? 18.513 26.198 -29.936 1.00 47.16 201 ASP A O 1
ATOM 1676 N N . ILE A 1 202 ? 19.403 24.151 -30.018 1.00 49.28 202 ILE A N 1
ATOM 1677 C CA . ILE A 1 202 ? 18.949 23.757 -28.688 1.00 49.28 202 ILE A CA 1
ATOM 1678 C C . ILE A 1 202 ? 20.087 24.090 -27.722 1.00 49.28 202 ILE A C 1
ATOM 1680 O O . ILE A 1 202 ? 21.144 23.468 -27.783 1.00 49.28 202 ILE A O 1
ATOM 1684 N N . ASN A 1 203 ? 19.884 25.077 -26.840 1.00 41.28 203 ASN A N 1
ATOM 1685 C CA . ASN A 1 203 ? 20.821 25.440 -25.769 1.00 41.28 203 ASN A CA 1
ATOM 1686 C C . ASN A 1 203 ? 21.083 24.234 -24.845 1.00 41.28 203 ASN A C 1
ATOM 1688 O O . ASN A 1 203 ? 20.441 24.065 -23.809 1.00 41.28 203 ASN A O 1
ATOM 1692 N N . PHE A 1 204 ? 22.028 23.383 -25.229 1.00 42.88 204 PHE A N 1
ATOM 1693 C CA . PHE A 1 204 ? 22.654 22.398 -24.366 1.00 42.88 204 PHE A CA 1
ATOM 1694 C C . PHE A 1 204 ? 23.866 23.069 -23.726 1.00 42.88 204 PHE A C 1
ATOM 1696 O O . PHE A 1 204 ? 24.772 23.526 -24.424 1.00 42.88 204 PHE A O 1
ATOM 1703 N N . CYS A 1 205 ? 23.855 23.178 -22.398 1.00 35.00 205 CYS A N 1
ATOM 1704 C CA . CYS A 1 205 ? 24.933 23.801 -21.645 1.00 35.00 205 CYS A CA 1
ATOM 1705 C C . CYS A 1 205 ? 26.308 23.178 -21.965 1.00 35.00 205 CYS A C 1
ATOM 1707 O O . CYS A 1 205 ? 26.495 21.966 -21.900 1.00 35.00 205 CYS A O 1
ATOM 1709 N N . GLU A 1 206 ? 27.240 24.087 -22.257 1.00 38.22 206 GLU A N 1
ATOM 1710 C CA . GLU A 1 206 ? 28.694 24.045 -22.061 1.00 38.22 206 GLU A CA 1
ATOM 1711 C C . GLU A 1 206 ? 29.545 23.017 -22.840 1.00 38.22 206 GLU A C 1
ATOM 1713 O O . GLU A 1 206 ? 29.765 21.871 -22.455 1.00 38.22 206 GLU A O 1
ATOM 1718 N N . ASN A 1 207 ? 30.134 23.543 -23.923 1.00 39.00 207 ASN A N 1
ATOM 1719 C CA . ASN A 1 207 ? 31.537 23.457 -24.368 1.00 39.00 207 ASN A CA 1
ATOM 1720 C C . ASN A 1 207 ? 32.251 22.108 -24.589 1.00 39.00 207 ASN A C 1
ATOM 1722 O O . ASN A 1 207 ? 33.297 22.131 -25.223 1.00 39.00 207 ASN A O 1
ATOM 1726 N N . ASN A 1 208 ? 31.711 20.952 -24.200 1.00 45.03 208 ASN A N 1
ATOM 1727 C CA . ASN A 1 208 ? 32.334 19.639 -24.473 1.00 45.03 208 ASN A CA 1
ATOM 1728 C C . ASN A 1 208 ? 31.389 18.611 -25.126 1.00 45.03 208 ASN A C 1
ATOM 1730 O O . ASN A 1 208 ? 31.813 17.527 -25.537 1.00 45.03 208 ASN A O 1
ATOM 1734 N N . TYR A 1 209 ? 30.099 18.925 -25.253 1.00 45.31 209 TYR A N 1
ATOM 1735 C CA . TYR A 1 209 ? 29.102 17.946 -25.697 1.00 45.31 209 TYR A CA 1
ATOM 1736 C C . TYR A 1 209 ? 29.042 17.770 -27.220 1.00 45.31 209 TYR A C 1
ATOM 1738 O O . TYR A 1 209 ? 28.953 16.646 -27.703 1.00 45.31 209 TYR A O 1
ATOM 1746 N N . ALA A 1 210 ? 29.157 18.853 -27.993 1.00 45.22 210 ALA A N 1
ATOM 1747 C CA . ALA A 1 210 ? 29.104 18.783 -29.457 1.00 45.22 210 ALA A CA 1
ATOM 1748 C C . ALA A 1 210 ? 30.354 18.119 -30.071 1.00 45.22 210 ALA A C 1
ATOM 1750 O O . ALA A 1 210 ? 30.242 17.418 -31.071 1.00 45.22 210 ALA A O 1
ATOM 1751 N N . GLN A 1 211 ? 31.529 18.291 -29.452 1.00 44.59 211 GLN A N 1
ATOM 1752 C CA . GLN A 1 211 ? 32.774 17.637 -29.880 1.00 44.59 211 GLN A CA 1
ATOM 1753 C C . GLN A 1 211 ? 32.825 16.153 -29.482 1.00 44.59 211 GLN A C 1
ATOM 1755 O O . GLN A 1 211 ? 33.296 15.339 -30.268 1.00 44.59 211 GLN A O 1
ATOM 1760 N N . SER A 1 212 ? 32.276 15.767 -28.324 1.00 46.53 212 SER A N 1
ATOM 1761 C CA . SER A 1 212 ? 32.199 14.347 -27.929 1.00 46.53 212 SER A CA 1
ATOM 1762 C C . SER A 1 212 ? 31.107 13.558 -28.661 1.00 46.53 212 SER A C 1
ATOM 1764 O O . SER A 1 212 ? 31.250 12.353 -28.826 1.00 46.53 212 SER A O 1
ATOM 1766 N N . LEU A 1 213 ? 30.047 14.219 -29.145 1.00 45.28 213 LEU A N 1
ATOM 1767 C CA . LEU A 1 213 ? 29.047 13.627 -30.051 1.00 45.28 213 LEU A CA 1
ATOM 1768 C C . LEU A 1 213 ? 29.570 13.431 -31.484 1.00 45.28 213 LEU A C 1
ATOM 1770 O O . LEU A 1 213 ? 29.011 12.623 -32.222 1.00 45.28 213 LEU A O 1
ATOM 1774 N N . ALA A 1 214 ? 30.618 14.161 -31.878 1.00 42.88 214 ALA A N 1
ATOM 1775 C CA . ALA A 1 214 ? 31.275 14.015 -33.175 1.00 42.88 214 ALA A CA 1
ATOM 1776 C C . ALA A 1 214 ? 32.410 12.971 -33.165 1.00 42.88 214 ALA A C 1
ATOM 1778 O O . ALA A 1 214 ? 32.744 12.440 -34.223 1.00 42.88 214 ALA A O 1
ATOM 1779 N N . ALA A 1 215 ? 32.968 12.645 -31.994 1.00 43.34 215 ALA A N 1
ATOM 1780 C CA . ALA A 1 215 ? 33.981 11.603 -31.848 1.00 43.34 215 ALA A CA 1
ATOM 1781 C C . ALA A 1 215 ? 33.369 10.221 -32.143 1.00 43.34 215 ALA A C 1
ATOM 1783 O O . ALA A 1 215 ? 32.442 9.778 -31.462 1.00 43.34 215 ALA A O 1
ATOM 1784 N N . GLY A 1 216 ? 33.869 9.553 -33.185 1.00 41.00 216 GLY A N 1
ATOM 1785 C CA . GLY A 1 216 ? 33.329 8.284 -33.694 1.00 41.00 216 GLY A CA 1
ATOM 1786 C C . GLY A 1 216 ? 32.284 8.406 -34.813 1.00 41.00 216 GLY A C 1
ATOM 1787 O O . GLY A 1 216 ? 31.841 7.384 -35.336 1.00 41.00 216 GLY A O 1
ATOM 1788 N N . SER A 1 217 ? 31.912 9.623 -35.227 1.00 44.38 217 SER A N 1
ATOM 1789 C CA . SER A 1 217 ? 31.238 9.838 -36.514 1.00 44.38 217 SER A CA 1
ATOM 1790 C C . SER A 1 217 ? 32.260 9.711 -37.650 1.00 44.38 217 SER A C 1
ATOM 1792 O O . SER A 1 217 ? 33.426 10.067 -37.485 1.00 44.38 217 SER A O 1
ATOM 1794 N N . LEU A 1 218 ? 31.826 9.249 -38.826 1.00 38.84 218 LEU A N 1
ATOM 1795 C CA . LEU A 1 218 ? 32.618 9.070 -40.061 1.00 38.84 218 LEU A CA 1
ATOM 1796 C C . LEU A 1 218 ? 33.413 10.315 -40.526 1.00 38.84 218 LEU A C 1
ATOM 1798 O O . LEU A 1 218 ? 34.174 10.238 -41.487 1.00 38.84 218 LEU A O 1
ATOM 1802 N N . LEU A 1 219 ? 33.268 11.446 -39.835 1.00 42.38 219 LEU A N 1
ATOM 1803 C CA . LEU A 1 219 ? 34.014 12.687 -40.020 1.00 42.38 219 LEU A CA 1
ATOM 1804 C C . LEU A 1 219 ? 35.483 12.633 -39.541 1.00 42.38 219 LEU A C 1
ATOM 1806 O O . LEU A 1 219 ? 36.232 13.546 -39.878 1.00 42.38 219 LEU A O 1
ATOM 1810 N N . GLU A 1 220 ? 35.928 11.600 -38.811 1.00 37.25 220 GLU A N 1
ATOM 1811 C CA . GLU A 1 220 ? 37.331 11.484 -38.345 1.00 37.25 220 GLU A CA 1
ATOM 1812 C C . GLU A 1 220 ? 38.264 10.630 -39.229 1.00 37.25 220 GLU A C 1
ATOM 1814 O O . GLU A 1 220 ? 39.468 10.589 -38.981 1.00 37.25 220 GLU A O 1
ATOM 1819 N N . PHE A 1 221 ? 37.790 10.016 -40.319 1.00 35.62 221 PHE A N 1
ATOM 1820 C CA . PHE A 1 221 ? 38.681 9.323 -41.265 1.00 35.62 221 PHE A CA 1
ATOM 1821 C C . PHE A 1 221 ? 39.190 10.256 -42.375 1.00 35.62 221 PHE A C 1
ATOM 1823 O O . PHE A 1 221 ? 38.982 10.017 -43.565 1.00 35.62 221 PHE A O 1
ATOM 1830 N N . SER A 1 222 ? 39.930 11.309 -42.013 1.00 35.22 222 SER A N 1
ATOM 1831 C CA . SER A 1 222 ? 40.793 12.005 -42.977 1.00 35.22 222 SER A CA 1
ATOM 1832 C C . SER A 1 222 ? 42.028 11.137 -43.257 1.00 35.22 222 SER A C 1
ATOM 1834 O O . SER A 1 222 ? 43.084 11.322 -42.654 1.00 35.22 222 SER A O 1
ATOM 1836 N N . GLY A 1 223 ? 41.888 10.132 -44.124 1.00 32.62 223 GLY A N 1
ATOM 1837 C CA . GLY A 1 223 ? 43.013 9.247 -44.444 1.00 32.62 223 GLY A CA 1
ATOM 1838 C C . GLY A 1 223 ? 42.764 8.097 -45.416 1.00 32.62 223 GLY A C 1
ATOM 1839 O O . GLY A 1 223 ? 43.729 7.436 -45.786 1.00 32.62 223 GLY A O 1
ATOM 1840 N N . VAL A 1 224 ? 41.534 7.843 -45.871 1.00 32.38 224 VAL A N 1
ATOM 1841 C CA . VAL A 1 224 ? 41.300 6.789 -46.872 1.00 32.38 224 VAL A CA 1
ATOM 1842 C C . VAL A 1 224 ? 41.273 7.411 -48.266 1.00 32.38 224 VAL A C 1
ATOM 1844 O O . VAL A 1 224 ? 40.240 7.874 -48.741 1.00 32.38 224 VAL A O 1
ATOM 1847 N N . GLN A 1 225 ? 42.435 7.440 -48.924 1.00 28.19 225 GLN A N 1
ATOM 1848 C CA . GLN A 1 225 ? 42.484 7.593 -50.377 1.00 28.19 225 GLN A CA 1
ATOM 1849 C C . GLN A 1 225 ? 41.940 6.304 -50.997 1.00 28.19 225 GLN A C 1
ATOM 1851 O O . GLN A 1 225 ? 42.591 5.263 -50.955 1.00 28.19 225 GLN A O 1
ATOM 1856 N N . PHE A 1 226 ? 40.735 6.365 -51.559 1.00 32.28 226 PHE A N 1
ATOM 1857 C CA . PHE A 1 226 ? 40.248 5.309 -52.436 1.00 32.28 226 PHE A CA 1
ATOM 1858 C C . PHE A 1 226 ? 40.911 5.484 -53.803 1.00 32.28 226 PHE A C 1
ATOM 1860 O O . PHE A 1 226 ? 40.523 6.356 -54.581 1.00 32.28 226 PHE A O 1
ATOM 1867 N N . GLU A 1 227 ? 41.932 4.677 -54.097 1.00 28.64 227 GLU A N 1
ATOM 1868 C CA . GLU A 1 227 ? 42.393 4.522 -55.476 1.00 28.64 227 GLU A CA 1
ATOM 1869 C C . GLU A 1 227 ? 41.316 3.773 -56.279 1.00 28.64 227 GLU A C 1
ATOM 1871 O O . GLU A 1 227 ? 40.911 2.672 -55.890 1.00 28.64 227 GLU A O 1
ATOM 1876 N N . PRO A 1 228 ? 40.831 4.333 -57.401 1.00 30.92 228 PRO A N 1
ATOM 1877 C CA . PRO A 1 228 ? 39.855 3.656 -58.235 1.00 30.92 228 PRO A CA 1
ATOM 1878 C C . PRO A 1 228 ? 40.546 2.515 -58.991 1.00 30.92 228 PRO A C 1
ATOM 1880 O O . PRO A 1 228 ? 41.220 2.737 -59.998 1.00 30.92 228 PRO A O 1
ATOM 1883 N N . GLN A 1 229 ? 40.370 1.273 -58.530 1.00 29.50 229 GLN A N 1
ATOM 1884 C CA . GLN A 1 229 ? 40.686 0.107 -59.352 1.00 29.50 229 GLN A CA 1
ATOM 1885 C C . GLN A 1 229 ? 39.733 0.074 -60.549 1.00 29.50 229 GLN A C 1
ATOM 1887 O O . GLN A 1 229 ? 38.521 -0.089 -60.419 1.00 29.50 229 GLN A O 1
ATOM 1892 N N . THR A 1 230 ? 40.302 0.241 -61.737 1.00 33.06 230 THR A N 1
ATOM 1893 C CA . THR A 1 230 ? 39.618 0.022 -63.008 1.00 33.06 230 THR A CA 1
ATOM 1894 C C . THR A 1 230 ? 39.265 -1.460 -63.125 1.00 33.06 230 THR A C 1
ATOM 1896 O O . THR A 1 230 ? 40.127 -2.329 -63.000 1.00 33.06 230 THR A O 1
ATOM 1899 N N . ALA A 1 231 ? 37.982 -1.746 -63.341 1.00 30.56 231 ALA A N 1
ATOM 1900 C CA . ALA A 1 231 ? 37.464 -3.101 -63.479 1.00 30.56 231 ALA A CA 1
ATOM 1901 C C . ALA A 1 231 ? 38.124 -3.843 -64.662 1.00 30.56 231 ALA A C 1
ATOM 1903 O O . ALA A 1 231 ? 38.118 -3.314 -65.779 1.00 30.56 231 ALA A O 1
ATOM 1904 N N . PRO A 1 232 ? 38.628 -5.079 -64.487 1.00 33.50 232 PRO A N 1
ATOM 1905 C CA . PRO A 1 232 ? 38.823 -5.975 -65.612 1.00 33.50 232 PRO A CA 1
ATOM 1906 C C . PRO A 1 232 ? 37.453 -6.499 -66.059 1.00 33.50 232 PRO A C 1
ATOM 1908 O O . PRO A 1 232 ? 36.653 -6.962 -65.247 1.00 33.50 232 PRO A O 1
ATOM 1911 N N . GLN A 1 233 ? 37.178 -6.407 -67.360 1.00 35.94 233 GLN A N 1
ATOM 1912 C CA . GLN A 1 233 ? 35.969 -6.956 -67.970 1.00 35.94 233 GLN A CA 1
ATOM 1913 C C . GLN A 1 233 ? 35.900 -8.470 -67.721 1.00 35.94 233 GLN A C 1
ATOM 1915 O O . GLN A 1 233 ? 36.792 -9.204 -68.146 1.00 35.94 233 GLN A O 1
ATOM 1920 N N . LEU A 1 234 ? 34.854 -8.931 -67.028 1.00 33.69 234 LEU A N 1
ATOM 1921 C CA . LEU A 1 234 ? 34.557 -10.354 -66.881 1.00 33.69 234 LEU A CA 1
ATOM 1922 C C . LEU A 1 234 ? 33.703 -10.837 -68.059 1.00 33.69 234 LEU A C 1
ATOM 1924 O O . LEU A 1 234 ? 32.624 -10.308 -68.323 1.00 33.69 234 LEU A O 1
ATOM 1928 N N . ASP A 1 235 ? 34.215 -11.863 -68.732 1.00 31.08 235 ASP A N 1
ATOM 1929 C CA . ASP A 1 235 ? 33.567 -12.620 -69.799 1.00 31.08 235 ASP A CA 1
ATOM 1930 C C . ASP A 1 235 ? 32.447 -13.518 -69.229 1.00 31.08 235 ASP A C 1
ATOM 1932 O O . ASP A 1 235 ? 32.605 -14.178 -68.199 1.00 31.08 235 ASP A O 1
ATOM 1936 N N . PHE A 1 236 ? 31.288 -13.521 -69.887 1.00 35.12 236 PHE A N 1
ATOM 1937 C CA . PHE A 1 236 ? 29.983 -13.902 -69.326 1.00 35.12 236 PHE A CA 1
ATOM 1938 C C . PHE A 1 236 ? 29.598 -15.380 -69.558 1.00 35.12 236 PHE A C 1
ATOM 1940 O O . PHE A 1 236 ? 28.418 -15.699 -69.682 1.00 35.12 236 PHE A O 1
ATOM 1947 N N . THR A 1 237 ? 30.560 -16.308 -69.646 1.00 35.06 237 THR A N 1
ATOM 1948 C CA . THR A 1 237 ? 30.287 -17.684 -70.137 1.00 35.06 237 THR A CA 1
ATOM 1949 C C . THR A 1 237 ? 30.662 -18.841 -69.198 1.00 35.06 237 THR A C 1
ATOM 1951 O O . THR A 1 237 ? 30.628 -19.995 -69.618 1.00 35.06 237 THR A O 1
ATOM 1954 N N . LEU A 1 238 ? 30.957 -18.597 -67.914 1.00 35.03 238 LEU A N 1
ATOM 1955 C CA . LEU A 1 238 ? 31.419 -19.653 -66.985 1.00 35.03 238 LEU A CA 1
ATOM 1956 C C . LEU A 1 238 ? 30.704 -19.706 -65.618 1.00 35.03 238 LEU A C 1
ATOM 1958 O O . LEU A 1 238 ? 31.303 -20.136 -64.633 1.00 35.03 238 LEU A O 1
ATOM 1962 N N . PHE A 1 239 ? 29.428 -19.307 -65.530 1.00 33.38 239 PHE A N 1
ATOM 1963 C CA . PHE A 1 239 ? 28.683 -19.307 -64.253 1.00 33.38 239 PHE A CA 1
ATOM 1964 C C . PHE A 1 239 ? 27.588 -20.381 -64.088 1.00 33.38 239 PHE A C 1
ATOM 1966 O O . PHE A 1 239 ? 26.999 -20.462 -63.015 1.00 33.38 239 PHE A O 1
ATOM 1973 N N . ASP A 1 240 ? 27.390 -21.279 -65.059 1.00 34.59 240 ASP A N 1
ATOM 1974 C CA . ASP A 1 240 ? 26.338 -22.319 -65.010 1.00 34.59 240 ASP A CA 1
ATOM 1975 C C . ASP A 1 240 ? 26.810 -23.701 -64.505 1.00 34.59 240 ASP A C 1
ATOM 1977 O O . ASP A 1 240 ? 26.260 -24.739 -64.865 1.00 34.59 240 ASP A O 1
ATOM 1981 N N . SER A 1 241 ? 27.852 -23.787 -63.667 1.00 34.88 241 SER A N 1
ATOM 1982 C CA . SER A 1 241 ? 28.326 -25.103 -63.174 1.00 34.88 241 SER A CA 1
ATOM 1983 C C . SER A 1 241 ? 28.816 -25.149 -61.723 1.00 34.88 241 SER A C 1
ATOM 1985 O O . SER A 1 241 ? 29.569 -26.051 -61.363 1.00 34.88 241 SER A O 1
ATOM 1987 N N . ARG A 1 242 ? 28.409 -24.209 -60.856 1.00 32.41 242 ARG A N 1
ATOM 1988 C CA . ARG A 1 242 ? 28.775 -24.243 -59.418 1.00 32.41 242 ARG A CA 1
ATOM 1989 C C . ARG A 1 242 ? 27.629 -24.019 -58.428 1.00 32.41 242 ARG A C 1
ATOM 1991 O O . ARG A 1 242 ? 27.890 -23.833 -57.243 1.00 32.41 242 ARG A O 1
ATOM 1998 N N . ILE A 1 243 ? 26.374 -24.103 -58.865 1.00 39.31 243 ILE A N 1
ATOM 1999 C CA . ILE A 1 243 ? 25.223 -24.155 -57.952 1.00 39.31 243 ILE A CA 1
ATOM 2000 C C . ILE A 1 243 ? 24.776 -25.610 -57.822 1.00 39.31 243 ILE A C 1
ATOM 2002 O O . ILE A 1 243 ? 23.738 -25.996 -58.331 1.00 39.31 243 ILE A O 1
ATOM 2006 N N . GLU A 1 244 ? 25.601 -26.429 -57.176 1.00 35.94 244 GLU A N 1
ATOM 2007 C CA . GLU A 1 244 ? 25.175 -27.686 -56.551 1.00 35.94 244 GLU A CA 1
ATOM 2008 C C . GLU A 1 244 ? 26.307 -28.180 -55.639 1.00 35.94 244 GLU A C 1
ATOM 2010 O O . GLU A 1 244 ? 27.321 -28.701 -56.096 1.00 35.94 244 GLU A O 1
ATOM 2015 N N . GLY A 1 245 ? 26.148 -27.966 -54.327 1.00 34.19 245 GLY A N 1
ATOM 2016 C CA . GLY A 1 245 ? 27.011 -28.567 -53.306 1.00 34.19 245 GLY A CA 1
ATOM 2017 C C . GLY A 1 245 ? 27.646 -27.599 -52.307 1.00 34.19 245 GLY A C 1
ATOM 2018 O O . GLY A 1 245 ? 28.859 -27.448 -52.301 1.00 34.19 245 GLY A O 1
ATOM 2019 N N . ALA A 1 246 ? 26.850 -27.010 -51.409 1.00 28.91 246 ALA A N 1
ATOM 2020 C CA . ALA A 1 246 ? 27.306 -26.640 -50.063 1.00 28.91 246 ALA A CA 1
ATOM 2021 C C . ALA A 1 246 ? 26.096 -26.400 -49.144 1.00 28.91 246 ALA A C 1
ATOM 2023 O O . ALA A 1 246 ? 25.550 -25.303 -49.065 1.00 28.91 246 ALA A O 1
ATOM 2024 N N . ARG A 1 247 ? 25.652 -27.462 -48.463 1.00 31.38 247 ARG A N 1
ATOM 2025 C CA . ARG A 1 247 ? 24.861 -27.348 -47.233 1.00 31.38 247 ARG A CA 1
ATOM 2026 C C . ARG A 1 247 ? 25.815 -27.218 -46.039 1.00 31.38 247 ARG A C 1
ATOM 2028 O O . ARG A 1 247 ? 26.870 -27.843 -46.045 1.00 31.38 247 ARG A O 1
ATOM 2035 N N . PHE A 1 248 ? 25.307 -26.547 -45.005 1.00 28.39 248 PHE A N 1
ATOM 2036 C CA . PHE A 1 248 ? 25.743 -26.513 -43.603 1.00 28.39 248 PHE A CA 1
ATOM 2037 C C . PHE A 1 248 ? 26.984 -25.688 -43.243 1.00 28.39 248 PHE A C 1
ATOM 2039 O O . PHE A 1 248 ? 28.098 -25.961 -43.673 1.00 28.39 248 PHE A O 1
ATOM 2046 N N . GLY A 1 249 ? 26.754 -24.722 -42.349 1.00 26.19 249 GLY A N 1
ATOM 2047 C CA . GLY A 1 249 ? 27.774 -23.949 -41.655 1.00 26.19 249 GLY A CA 1
ATOM 2048 C C . GLY A 1 249 ? 27.183 -22.687 -41.035 1.00 26.19 249 GLY A C 1
ATOM 2049 O O . GLY A 1 249 ? 27.343 -21.603 -41.583 1.00 26.19 249 GLY A O 1
ATOM 2050 N N . GLU A 1 250 ? 26.463 -22.845 -39.921 1.00 32.41 250 GLU A N 1
ATOM 2051 C CA . GLU A 1 250 ? 26.190 -21.770 -38.960 1.00 32.41 250 GLU A CA 1
ATOM 2052 C C . GLU A 1 250 ? 27.491 -21.030 -38.620 1.00 32.41 250 GLU A C 1
ATOM 2054 O O . GLU A 1 250 ? 28.524 -21.683 -38.505 1.00 32.41 250 GLU A O 1
ATOM 2059 N N . ASN A 1 251 ? 27.441 -19.703 -38.440 1.00 29.47 251 ASN A N 1
ATOM 2060 C CA . ASN A 1 251 ? 28.239 -18.994 -37.433 1.00 29.47 251 ASN A CA 1
ATOM 2061 C C . ASN A 1 251 ? 27.782 -17.535 -37.274 1.00 29.47 251 ASN A C 1
ATOM 2063 O O . ASN A 1 251 ? 28.029 -16.671 -38.112 1.00 29.47 251 ASN A O 1
ATOM 2067 N N . SER A 1 252 ? 27.141 -17.292 -36.132 1.00 28.17 252 SER A N 1
ATOM 2068 C CA . SER A 1 252 ? 26.923 -15.990 -35.507 1.00 28.17 252 SER A CA 1
ATOM 2069 C C . SER A 1 252 ? 28.237 -15.519 -34.876 1.00 28.17 252 SER A C 1
ATOM 2071 O O . SER A 1 252 ? 28.742 -16.155 -33.952 1.00 28.17 252 SER A O 1
ATOM 2073 N N . THR A 1 253 ? 28.809 -14.412 -35.346 1.00 28.02 253 THR A N 1
ATOM 2074 C CA . THR A 1 253 ? 29.982 -13.782 -34.721 1.00 28.02 253 THR A CA 1
ATOM 2075 C C . THR A 1 253 ? 29.563 -12.949 -33.512 1.00 28.02 253 THR A C 1
ATOM 2077 O O . THR A 1 253 ? 29.146 -11.799 -33.640 1.00 28.02 253 THR A O 1
ATOM 2080 N N . THR A 1 254 ? 29.702 -13.546 -32.329 1.00 27.62 254 THR A N 1
ATOM 2081 C CA . THR A 1 254 ? 29.715 -12.864 -31.029 1.00 27.62 254 THR A CA 1
ATOM 2082 C C . THR A 1 254 ? 31.084 -12.219 -30.808 1.00 27.62 254 THR A C 1
ATOM 2084 O O . THR A 1 254 ? 32.117 -12.877 -30.910 1.00 27.62 254 THR A O 1
ATOM 2087 N N . PHE A 1 255 ? 31.087 -10.929 -30.483 1.00 25.66 255 PHE A N 1
ATOM 2088 C CA . PHE A 1 255 ? 32.263 -10.142 -30.117 1.00 25.66 255 PHE A CA 1
ATOM 2089 C C . PHE A 1 255 ? 32.779 -10.579 -28.728 1.00 25.66 255 PHE A C 1
ATOM 2091 O O . PHE A 1 255 ? 32.054 -10.465 -27.739 1.00 25.66 255 PHE A O 1
ATOM 2098 N N . GLN A 1 256 ? 34.016 -11.084 -28.640 1.00 27.27 256 GLN A N 1
ATOM 2099 C CA . GLN A 1 256 ? 34.752 -11.289 -27.382 1.00 27.27 256 GLN A CA 1
ATOM 2100 C C . GLN A 1 256 ? 35.855 -10.222 -27.246 1.00 27.27 256 GLN A C 1
ATOM 2102 O O . GLN A 1 256 ? 36.595 -10.007 -28.206 1.00 27.27 256 GLN A O 1
ATOM 2107 N N . PRO A 1 257 ? 36.013 -9.573 -26.076 1.00 29.47 257 PRO A N 1
ATOM 2108 C CA . PRO A 1 257 ? 37.167 -8.722 -25.789 1.00 29.47 257 PRO A CA 1
ATOM 2109 C C . PRO A 1 257 ? 38.443 -9.560 -25.551 1.00 29.47 257 PRO A C 1
ATOM 2111 O O . PRO A 1 257 ? 38.349 -10.705 -25.093 1.00 29.47 257 PRO A O 1
ATOM 2114 N N . PRO A 1 258 ? 39.639 -9.008 -25.835 1.00 27.52 258 PRO A N 1
ATOM 2115 C CA . PRO A 1 258 ? 40.886 -9.764 -25.860 1.00 27.52 258 PRO A CA 1
ATOM 2116 C C . PRO A 1 258 ? 41.385 -10.060 -24.440 1.00 27.52 258 PRO A C 1
ATOM 2118 O O . PRO A 1 258 ? 41.437 -9.173 -23.588 1.00 27.52 258 PRO A O 1
ATOM 2121 N N . LYS A 1 259 ? 41.800 -11.308 -24.196 1.00 31.25 259 LYS A N 1
ATOM 2122 C CA . LYS A 1 259 ? 42.684 -11.651 -23.076 1.00 31.25 259 LYS A CA 1
ATOM 2123 C C . LYS A 1 259 ? 44.138 -11.627 -23.557 1.00 31.25 259 LYS A C 1
ATOM 2125 O O . LYS A 1 259 ? 44.391 -12.086 -24.671 1.00 31.25 259 LYS A O 1
ATOM 2130 N N . PRO A 1 260 ? 45.070 -11.108 -22.740 1.00 30.58 260 PRO A N 1
ATOM 2131 C CA . PRO A 1 260 ? 46.483 -11.118 -23.058 1.00 30.58 260 PRO A CA 1
ATOM 2132 C C . PRO A 1 260 ? 47.050 -12.534 -22.977 1.00 30.58 260 PRO A C 1
ATOM 2134 O O . PRO A 1 260 ? 46.566 -13.406 -22.254 1.00 30.58 260 PRO A O 1
ATOM 2137 N N . GLU A 1 261 ? 48.069 -12.691 -23.799 1.00 2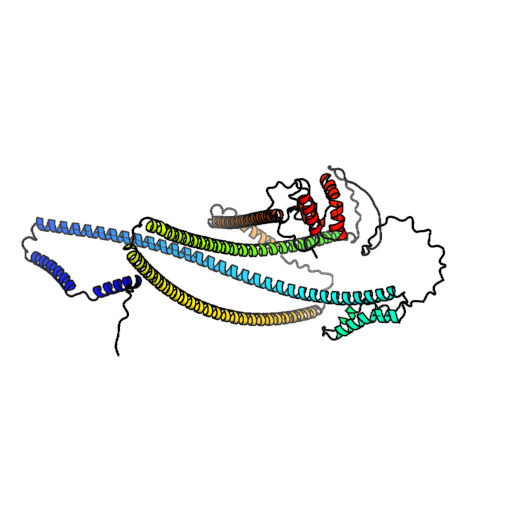8.22 261 GLU A N 1
ATOM 2138 C CA . GLU A 1 261 ? 48.756 -13.890 -24.223 1.00 28.22 261 GLU A CA 1
ATOM 2139 C C . GLU A 1 261 ? 49.586 -14.580 -23.131 1.00 28.22 261 GLU A C 1
ATOM 2141 O O . GLU A 1 261 ? 50.214 -13.922 -22.304 1.00 28.22 261 GLU A O 1
ATOM 2146 N N . ASN A 1 262 ? 49.671 -15.906 -23.307 1.00 28.50 262 ASN A N 1
ATOM 2147 C CA . ASN A 1 262 ? 50.764 -16.815 -22.939 1.00 28.50 262 ASN A CA 1
ATOM 2148 C C . ASN A 1 262 ? 50.936 -17.069 -21.438 1.00 28.50 262 ASN A C 1
ATOM 2150 O O . ASN A 1 262 ? 51.071 -16.160 -20.634 1.00 28.50 262 ASN A O 1
ATOM 2154 N N . ALA A 1 263 ? 51.020 -18.289 -20.938 1.00 26.72 263 ALA A N 1
ATOM 2155 C CA . ALA A 1 263 ? 51.263 -19.635 -21.453 1.00 26.72 263 ALA A CA 1
ATOM 2156 C C . ALA A 1 263 ? 51.026 -20.514 -20.195 1.00 26.72 263 ALA A C 1
ATOM 2158 O O . ALA A 1 263 ? 51.093 -20.007 -19.077 1.00 26.72 263 ALA A O 1
ATOM 2159 N N . ASP A 1 264 ? 50.789 -21.808 -20.156 1.00 27.53 264 ASP A N 1
ATOM 2160 C CA . ASP A 1 264 ? 50.673 -22.924 -21.075 1.00 27.53 264 ASP A CA 1
ATOM 2161 C C . ASP A 1 264 ? 50.456 -24.114 -20.117 1.00 27.53 264 ASP A C 1
ATOM 2163 O O . ASP A 1 264 ? 51.029 -24.113 -19.027 1.00 27.53 264 ASP A O 1
ATOM 2167 N N . ASN A 1 265 ? 49.733 -25.148 -20.556 1.00 27.02 265 ASN A N 1
ATOM 2168 C CA . ASN A 1 265 ? 49.828 -26.531 -20.054 1.00 27.02 265 ASN A CA 1
ATOM 2169 C C . ASN A 1 265 ? 49.414 -26.754 -18.569 1.00 27.02 265 ASN A C 1
ATOM 2171 O O . ASN A 1 265 ? 50.008 -26.260 -17.626 1.00 27.02 265 ASN A O 1
ATOM 2175 N N . THR A 1 266 ? 48.472 -27.624 -18.210 1.00 27.00 266 THR A N 1
ATOM 2176 C CA . THR A 1 266 ? 48.275 -28.973 -18.736 1.00 27.00 266 THR A CA 1
ATOM 2177 C C . THR A 1 266 ? 46.925 -29.521 -18.263 1.00 27.00 266 THR A C 1
ATOM 2179 O O . THR A 1 266 ? 46.473 -29.277 -17.149 1.00 27.00 266 THR A O 1
ATOM 2182 N N . ILE A 1 267 ? 46.342 -30.288 -19.171 1.00 26.53 267 ILE A N 1
ATOM 2183 C CA . ILE A 1 267 ? 45.305 -31.317 -19.086 1.00 26.53 267 ILE A CA 1
ATOM 2184 C C . ILE A 1 267 ? 45.319 -32.120 -17.765 1.00 26.53 267 ILE A C 1
ATOM 2186 O O . ILE A 1 267 ? 46.397 -32.454 -17.278 1.00 26.53 267 ILE A O 1
ATOM 2190 N N . LEU A 1 268 ? 44.120 -32.481 -17.273 1.00 24.50 268 LEU A N 1
ATOM 2191 C CA . LEU A 1 268 ? 43.638 -33.825 -16.848 1.00 24.50 268 LEU A CA 1
ATOM 2192 C C . LEU A 1 268 ? 42.463 -33.630 -15.859 1.00 24.50 268 LEU A C 1
ATOM 2194 O O . LEU A 1 268 ? 42.628 -33.053 -14.793 1.00 24.50 268 LEU A O 1
ATOM 2198 N N . SER A 1 269 ? 41.213 -33.806 -16.295 1.00 26.78 269 SER A N 1
ATOM 2199 C CA . SER A 1 269 ? 40.440 -35.064 -16.303 1.00 26.78 269 SER A CA 1
ATOM 2200 C C . SER A 1 269 ? 40.106 -35.621 -14.912 1.00 26.78 269 SER A C 1
ATOM 2202 O O . SER A 1 269 ? 40.993 -36.023 -14.168 1.00 26.78 269 SER A O 1
ATOM 2204 N N . ASP A 1 270 ? 38.797 -35.711 -14.683 1.00 25.28 270 ASP A N 1
ATOM 2205 C CA . ASP A 1 270 ? 38.051 -36.714 -13.924 1.00 25.28 270 ASP A CA 1
ATOM 2206 C C . ASP A 1 270 ? 38.330 -36.938 -12.428 1.00 25.28 270 ASP A C 1
ATOM 2208 O O . ASP A 1 270 ? 39.339 -37.474 -11.984 1.00 25.28 270 ASP A O 1
ATOM 2212 N N . THR A 1 271 ? 37.295 -36.606 -11.654 1.00 30.22 271 THR A N 1
ATOM 2213 C CA . THR A 1 271 ? 36.610 -37.483 -10.693 1.00 30.22 271 THR A CA 1
ATOM 2214 C C . THR A 1 271 ? 37.255 -38.862 -10.462 1.00 30.22 271 THR A C 1
ATOM 2216 O O . THR A 1 271 ? 37.339 -39.665 -11.384 1.00 30.22 271 THR A O 1
ATOM 2219 N N . ILE A 1 272 ? 37.598 -39.175 -9.204 1.00 28.16 272 ILE A N 1
ATOM 2220 C CA . ILE A 1 272 ? 37.086 -40.279 -8.354 1.00 28.16 272 ILE A CA 1
ATOM 2221 C C . ILE A 1 272 ? 38.080 -40.488 -7.172 1.00 28.16 272 ILE A C 1
ATOM 2223 O O . ILE A 1 272 ? 39.294 -40.461 -7.339 1.00 28.16 272 ILE A O 1
ATOM 2227 N N . PHE A 1 273 ? 37.505 -40.770 -5.995 1.00 27.64 273 PHE A N 1
ATOM 2228 C CA . PHE A 1 273 ? 38.061 -41.390 -4.776 1.00 27.64 273 PHE A CA 1
ATOM 2229 C C . PHE A 1 273 ? 38.364 -40.502 -3.561 1.00 27.64 273 PHE A C 1
ATOM 2231 O O . PHE A 1 273 ? 39.396 -39.859 -3.409 1.00 27.64 273 PHE A O 1
ATOM 2238 N N . SER A 1 274 ? 37.426 -40.616 -2.621 1.00 26.66 274 SER A N 1
ATOM 2239 C CA . SER A 1 274 ? 37.591 -40.558 -1.175 1.00 26.66 274 SER A CA 1
ATOM 2240 C C . SER A 1 274 ? 38.812 -41.332 -0.645 1.00 26.66 274 SER A C 1
ATOM 2242 O O . SER A 1 274 ? 39.122 -42.408 -1.157 1.00 26.66 274 SER A O 1
ATOM 2244 N N . SER A 1 275 ? 39.322 -40.874 0.510 1.00 28.05 275 SER A N 1
ATOM 2245 C CA . SER A 1 275 ? 39.776 -41.643 1.700 1.00 28.05 275 SER A CA 1
ATOM 2246 C C . SER A 1 275 ? 41.209 -41.348 2.182 1.00 28.05 275 SER A C 1
ATOM 2248 O O . SER A 1 275 ? 42.177 -41.705 1.529 1.00 28.05 275 SER A O 1
ATOM 2250 N N . ASN A 1 276 ? 41.280 -40.823 3.412 1.00 26.36 276 ASN A N 1
ATOM 2251 C CA . ASN A 1 276 ? 42.230 -41.092 4.508 1.00 26.36 276 ASN A CA 1
ATOM 2252 C C . ASN A 1 276 ? 43.766 -40.935 4.363 1.00 26.36 276 ASN A C 1
ATOM 2254 O O . ASN A 1 276 ? 44.427 -41.682 3.661 1.00 26.36 276 ASN A O 1
ATOM 2258 N N . SER A 1 277 ? 44.298 -40.115 5.289 1.00 27.61 277 SER A N 1
ATOM 2259 C CA . SER A 1 277 ? 45.413 -40.387 6.230 1.00 27.61 277 SER A CA 1
ATOM 2260 C C . SER A 1 277 ? 46.771 -40.865 5.691 1.00 27.61 277 SER A C 1
ATOM 2262 O O . SER A 1 277 ? 46.891 -42.012 5.283 1.00 27.61 277 SER A O 1
ATOM 2264 N N . THR A 1 278 ? 47.841 -40.077 5.888 1.00 29.94 278 THR A N 1
ATOM 2265 C CA . THR A 1 278 ? 48.948 -40.363 6.846 1.00 29.94 278 THR A CA 1
ATOM 2266 C C . THR A 1 278 ? 50.121 -39.368 6.728 1.00 29.94 278 THR A C 1
ATOM 2268 O O . THR A 1 278 ? 50.581 -39.055 5.642 1.00 29.94 278 THR A O 1
ATOM 2271 N N . MET A 1 279 ? 50.560 -38.886 7.898 1.00 29.78 279 MET A N 1
ATOM 2272 C CA . MET A 1 279 ? 51.932 -38.647 8.393 1.00 29.78 279 MET A CA 1
ATOM 2273 C C . MET A 1 279 ? 53.068 -38.129 7.478 1.00 29.78 279 MET A C 1
ATOM 2275 O O . MET A 1 279 ? 53.486 -38.790 6.540 1.00 29.78 279 MET A O 1
ATOM 2279 N N . ALA A 1 280 ? 53.627 -36.995 7.929 1.00 33.41 280 ALA A N 1
ATOM 2280 C CA . ALA A 1 280 ? 55.043 -36.689 8.202 1.00 33.41 280 ALA A CA 1
ATOM 2281 C C . ALA A 1 280 ? 56.149 -37.168 7.237 1.00 33.41 280 ALA A C 1
ATOM 2283 O O . ALA A 1 280 ? 56.360 -38.361 7.082 1.00 33.41 280 ALA A O 1
ATOM 2284 N N . ASP A 1 281 ? 57.004 -36.233 6.794 1.00 30.25 281 ASP A N 1
ATOM 2285 C CA . ASP A 1 281 ? 58.380 -36.204 7.312 1.00 30.25 281 ASP A CA 1
ATOM 2286 C C . ASP A 1 281 ? 59.142 -34.900 7.028 1.00 30.25 281 ASP A C 1
ATOM 2288 O O . ASP A 1 281 ? 58.879 -34.157 6.083 1.00 30.25 281 ASP A O 1
ATOM 2292 N N . ASN A 1 282 ? 60.080 -34.635 7.935 1.00 34.69 282 ASN A N 1
ATOM 2293 C CA . ASN A 1 282 ? 60.945 -33.467 8.038 1.00 34.69 282 ASN A CA 1
ATOM 2294 C C . ASN A 1 282 ? 62.019 -33.396 6.942 1.00 34.69 282 ASN A C 1
ATOM 2296 O O . ASN A 1 282 ? 62.699 -34.383 6.674 1.00 34.69 282 ASN A O 1
ATOM 2300 N N . SER A 1 283 ? 62.354 -32.180 6.500 1.00 30.28 283 SER A N 1
ATOM 2301 C CA . SER A 1 283 ? 63.750 -31.846 6.187 1.00 30.28 283 SER A CA 1
ATOM 2302 C C . SER A 1 283 ? 64.028 -30.358 6.403 1.00 30.28 283 SER A C 1
ATOM 2304 O O . SER A 1 283 ? 63.747 -29.507 5.559 1.00 30.28 283 SER A O 1
ATOM 2306 N N . THR A 1 284 ? 64.606 -30.059 7.561 1.00 34.19 284 THR A N 1
ATOM 2307 C CA . THR A 1 284 ? 65.232 -28.784 7.904 1.00 34.19 284 THR A CA 1
ATOM 2308 C C . THR A 1 284 ? 66.551 -28.650 7.141 1.00 34.19 284 THR A C 1
ATOM 2310 O O . THR A 1 284 ? 67.457 -29.450 7.366 1.00 34.19 284 THR A O 1
ATOM 2313 N N . ILE A 1 285 ? 66.712 -27.618 6.309 1.00 33.25 285 ILE A N 1
ATOM 2314 C CA . ILE A 1 285 ? 68.037 -27.074 5.976 1.00 33.25 285 ILE A CA 1
ATOM 2315 C C . ILE A 1 285 ? 67.993 -25.560 6.183 1.00 33.25 285 ILE A C 1
ATOM 2317 O O . ILE A 1 285 ? 67.302 -24.822 5.488 1.00 33.25 285 ILE A O 1
ATOM 2321 N N . LEU A 1 286 ? 68.737 -25.135 7.200 1.00 36.91 286 LEU A N 1
ATOM 2322 C CA . LEU A 1 286 ? 69.097 -23.758 7.498 1.00 36.91 286 LEU A CA 1
ATOM 2323 C C . LEU A 1 286 ? 70.173 -23.283 6.517 1.00 36.91 286 LEU A C 1
ATOM 2325 O O . LEU A 1 286 ? 71.287 -23.797 6.554 1.00 36.91 286 LEU A O 1
ATOM 2329 N N . THR A 1 287 ? 69.892 -22.225 5.764 1.00 35.03 287 THR A N 1
ATOM 2330 C CA . THR A 1 287 ? 70.892 -21.232 5.343 1.00 35.03 287 THR A CA 1
ATOM 2331 C C . THR A 1 287 ? 70.210 -19.870 5.237 1.00 35.03 287 THR A C 1
ATOM 2333 O O . THR A 1 287 ? 69.152 -19.723 4.632 1.00 35.03 287 THR A O 1
ATOM 2336 N N . GLY A 1 288 ? 70.771 -18.886 5.938 1.00 31.44 288 GLY A N 1
ATOM 2337 C CA . GLY A 1 288 ? 70.164 -17.576 6.134 1.00 31.44 288 GLY A CA 1
ATOM 2338 C C . GLY A 1 288 ? 70.373 -16.585 4.990 1.00 31.44 288 GLY A C 1
ATOM 2339 O O . GLY A 1 288 ? 71.230 -16.761 4.130 1.00 31.44 288 GLY A O 1
ATOM 2340 N N . GLY A 1 289 ? 69.629 -15.481 5.095 1.00 31.28 289 GLY A N 1
ATOM 2341 C CA . GLY A 1 289 ? 69.939 -14.200 4.462 1.00 31.28 289 GLY A CA 1
ATOM 2342 C C . GLY A 1 289 ? 69.037 -13.824 3.288 1.00 31.28 289 GLY A C 1
ATOM 2343 O O . GLY A 1 289 ? 69.217 -14.315 2.184 1.00 31.28 289 GLY A O 1
ATOM 2344 N N . GLY A 1 290 ? 68.138 -12.859 3.508 1.00 29.12 290 GLY A N 1
ATOM 2345 C CA . GLY A 1 290 ? 67.549 -12.059 2.429 1.00 29.12 290 GLY A CA 1
ATOM 2346 C C . GLY A 1 290 ? 66.065 -11.758 2.615 1.00 29.12 290 GLY A C 1
ATOM 2347 O O . GLY A 1 290 ? 65.230 -12.653 2.575 1.00 29.12 290 GLY A O 1
ATOM 2348 N N . ARG A 1 291 ? 65.731 -10.474 2.776 1.00 42.84 291 ARG A N 1
ATOM 2349 C CA . ARG A 1 291 ? 64.376 -9.895 2.867 1.00 42.84 291 ARG A CA 1
ATOM 2350 C C . ARG A 1 291 ? 63.545 -10.030 1.565 1.00 42.84 291 ARG A C 1
ATOM 2352 O O . ARG A 1 291 ? 62.950 -9.055 1.128 1.00 42.84 291 ARG A O 1
ATOM 2359 N N . ALA A 1 292 ? 63.504 -11.201 0.931 1.00 42.56 292 ALA A N 1
ATOM 2360 C CA . ALA A 1 292 ? 62.849 -11.387 -0.371 1.00 42.56 292 ALA A CA 1
ATOM 2361 C C . ALA A 1 292 ? 61.692 -12.408 -0.387 1.00 42.56 292 ALA A C 1
ATOM 2363 O O . ALA A 1 292 ? 60.988 -12.489 -1.385 1.00 42.56 292 ALA A O 1
ATOM 2364 N N . ASN A 1 293 ? 61.422 -13.129 0.710 1.00 44.75 293 ASN A N 1
ATOM 2365 C CA . ASN A 1 293 ? 60.398 -14.193 0.729 1.00 44.75 293 ASN A CA 1
ATOM 2366 C C . ASN A 1 293 ? 59.090 -13.830 1.470 1.00 44.75 293 ASN A C 1
ATOM 2368 O O . ASN A 1 293 ? 58.301 -14.715 1.780 1.00 44.75 293 ASN A O 1
ATOM 2372 N N . MET A 1 294 ? 58.821 -12.544 1.732 1.00 43.66 294 MET A N 1
ATOM 2373 C CA . MET A 1 294 ? 57.541 -12.068 2.306 1.00 43.66 294 MET A CA 1
ATOM 2374 C C . MET A 1 294 ? 56.524 -11.608 1.239 1.00 43.66 294 MET A C 1
ATOM 2376 O O . MET A 1 294 ? 55.619 -10.845 1.539 1.00 43.66 294 MET A O 1
ATOM 2380 N N . SER A 1 295 ? 56.667 -12.032 -0.024 1.00 53.88 295 SER A N 1
ATOM 2381 C CA . SER A 1 295 ? 55.928 -11.424 -1.147 1.00 53.88 295 SER A CA 1
ATOM 2382 C C . SER A 1 295 ? 54.882 -12.307 -1.842 1.00 53.88 295 SER A C 1
ATOM 2384 O O . SER A 1 295 ? 54.268 -11.828 -2.783 1.00 53.88 295 SER A O 1
ATOM 2386 N N . SER A 1 296 ? 54.641 -13.561 -1.457 1.00 47.19 296 SER A N 1
ATOM 2387 C CA . SER A 1 296 ? 53.532 -14.337 -2.063 1.00 47.19 296 SER A CA 1
ATOM 2388 C C . SER A 1 296 ? 52.427 -14.634 -1.055 1.00 47.19 296 SER A C 1
ATOM 2390 O O . SER A 1 296 ? 51.253 -14.443 -1.346 1.00 47.19 296 SER A O 1
ATOM 2392 N N . PHE A 1 297 ? 52.805 -14.996 0.172 1.00 49.44 297 PHE A N 1
ATOM 2393 C CA . PHE A 1 297 ? 51.853 -15.415 1.202 1.00 49.44 297 PHE A CA 1
ATOM 2394 C C . PHE A 1 297 ? 51.007 -14.264 1.773 1.00 49.44 297 PHE A C 1
ATOM 2396 O O . PHE A 1 297 ? 49.869 -14.473 2.195 1.00 49.44 297 PHE A O 1
ATOM 2403 N N . ASP A 1 298 ? 51.547 -13.044 1.786 1.00 48.72 298 ASP A N 1
ATOM 2404 C CA . ASP A 1 298 ? 50.801 -11.862 2.227 1.00 48.72 298 ASP A CA 1
ATOM 2405 C C . ASP A 1 298 ? 49.909 -11.307 1.109 1.00 48.72 298 ASP A C 1
ATOM 2407 O O . ASP A 1 298 ? 48.790 -10.896 1.391 1.00 48.72 298 ASP A O 1
ATOM 2411 N N . TYR A 1 299 ? 50.309 -11.438 -0.162 1.00 52.22 299 TYR A N 1
ATOM 2412 C CA . TYR A 1 299 ? 49.455 -11.077 -1.300 1.00 52.22 299 TYR A CA 1
ATOM 2413 C C . TYR A 1 299 ? 48.259 -12.024 -1.453 1.00 52.22 299 TYR A C 1
ATOM 2415 O O . TYR A 1 299 ? 47.154 -11.558 -1.701 1.00 52.22 299 TYR A O 1
ATOM 2423 N N . GLU A 1 300 ? 48.429 -13.331 -1.231 1.00 60.56 300 GLU A N 1
ATOM 2424 C CA . GLU A 1 300 ? 47.304 -14.281 -1.232 1.00 60.56 300 GLU A CA 1
ATOM 2425 C C . GLU A 1 300 ? 46.339 -14.049 -0.058 1.00 60.56 300 GLU A C 1
ATOM 2427 O O . GLU A 1 300 ? 45.120 -14.198 -0.203 1.00 60.56 300 GLU A O 1
ATOM 2432 N N . ARG A 1 301 ? 46.857 -13.659 1.117 1.00 65.62 301 ARG A N 1
ATOM 2433 C CA . ARG A 1 301 ? 46.010 -13.267 2.253 1.00 65.62 301 ARG A CA 1
ATOM 2434 C C . ARG A 1 301 ? 45.272 -11.965 1.983 1.00 65.62 301 ARG A C 1
ATOM 2436 O O . ARG A 1 301 ? 44.072 -11.916 2.249 1.00 65.62 301 ARG A O 1
ATOM 2443 N N . ASP A 1 302 ? 45.939 -10.964 1.425 1.00 66.12 302 ASP A N 1
ATOM 2444 C CA . ASP A 1 302 ? 45.322 -9.684 1.081 1.00 66.12 302 ASP A CA 1
ATOM 2445 C C . ASP A 1 302 ? 44.286 -9.839 -0.039 1.00 66.12 302 ASP A C 1
ATOM 2447 O O . ASP A 1 302 ? 43.205 -9.260 0.047 1.00 66.12 302 ASP A O 1
ATOM 2451 N N . GLU A 1 303 ? 44.526 -10.702 -1.027 1.00 70.31 303 GLU A N 1
ATOM 2452 C CA . GLU A 1 303 ? 43.550 -11.016 -2.074 1.00 70.31 303 GLU A CA 1
ATOM 2453 C C . GLU A 1 303 ? 42.328 -11.754 -1.502 1.00 70.31 303 GLU A C 1
ATOM 2455 O O . GLU A 1 303 ? 41.182 -11.448 -1.841 1.00 70.31 303 GLU A O 1
ATOM 2460 N N . LYS A 1 304 ? 42.538 -12.687 -0.563 1.00 82.38 304 LYS A N 1
ATOM 2461 C CA . LYS A 1 304 ? 41.444 -13.357 0.153 1.00 82.38 304 LYS A CA 1
ATOM 2462 C C . LYS A 1 304 ? 40.647 -12.381 1.019 1.00 82.38 304 LYS A C 1
ATOM 2464 O O . LYS A 1 304 ? 39.421 -12.474 1.057 1.00 82.38 304 LYS A O 1
ATOM 2469 N N . ILE A 1 305 ? 41.312 -11.440 1.687 1.00 77.06 305 ILE A N 1
ATOM 2470 C CA . ILE A 1 305 ? 40.662 -10.384 2.473 1.00 77.06 305 ILE A CA 1
ATOM 2471 C C . ILE A 1 305 ? 39.854 -9.464 1.553 1.00 77.06 305 ILE A C 1
ATOM 2473 O O . ILE A 1 305 ? 38.695 -9.188 1.852 1.00 77.06 305 ILE A O 1
ATOM 2477 N N . GLN A 1 306 ? 40.401 -9.049 0.410 1.00 76.81 306 GLN A N 1
ATOM 2478 C CA . GLN A 1 306 ? 39.686 -8.230 -0.572 1.00 76.81 306 GLN A CA 1
ATOM 2479 C C . GLN A 1 306 ? 38.459 -8.950 -1.143 1.00 76.81 306 GLN A C 1
ATOM 2481 O O . GLN A 1 306 ? 37.388 -8.348 -1.220 1.00 76.81 306 GLN A O 1
ATOM 2486 N N . ARG A 1 307 ? 38.565 -10.248 -1.466 1.00 81.19 307 ARG A N 1
ATOM 2487 C CA . ARG A 1 307 ? 37.407 -11.054 -1.892 1.00 81.19 307 ARG A CA 1
ATOM 2488 C C . ARG A 1 307 ? 36.343 -11.141 -0.803 1.00 81.19 307 ARG A C 1
ATOM 2490 O O . ARG A 1 307 ? 35.173 -10.936 -1.102 1.00 81.19 307 ARG A O 1
ATOM 2497 N N . LEU A 1 308 ? 36.736 -11.391 0.446 1.00 81.88 308 LEU A N 1
ATOM 2498 C CA . LEU A 1 308 ? 35.799 -11.468 1.570 1.00 81.88 308 LEU A CA 1
ATOM 2499 C C . LEU A 1 308 ? 35.141 -10.117 1.876 1.00 81.88 308 LEU A C 1
ATOM 2501 O O . LEU A 1 308 ? 33.965 -10.085 2.221 1.00 81.88 308 LEU A O 1
ATOM 2505 N N . LEU A 1 309 ? 35.856 -8.999 1.729 1.00 81.44 309 LEU A N 1
ATOM 2506 C CA . LEU A 1 309 ? 35.287 -7.656 1.880 1.00 81.44 309 LEU A CA 1
ATOM 2507 C C . LEU A 1 309 ? 34.290 -7.336 0.764 1.00 81.44 309 LEU A C 1
ATOM 2509 O O . LEU A 1 309 ? 33.226 -6.782 1.041 1.00 81.44 309 LEU A O 1
ATOM 2513 N N . LEU A 1 310 ? 34.598 -7.724 -0.477 1.00 82.06 310 LEU A N 1
ATOM 2514 C CA . LEU A 1 310 ? 33.683 -7.577 -1.606 1.00 82.06 310 LEU A CA 1
ATOM 2515 C C . LEU A 1 310 ? 32.433 -8.446 -1.416 1.00 82.06 310 LEU A C 1
ATOM 2517 O O . LEU A 1 310 ? 31.317 -7.965 -1.585 1.00 82.06 310 LEU A O 1
ATOM 2521 N N . GLU A 1 311 ? 32.605 -9.699 -0.993 1.00 85.06 311 GLU A N 1
ATOM 2522 C CA . GLU A 1 311 ? 31.502 -10.608 -0.681 1.00 85.06 311 GLU A CA 1
ATOM 2523 C C . GLU A 1 311 ? 30.641 -10.072 0.470 1.00 85.06 311 GLU A C 1
ATOM 2525 O O . GLU A 1 311 ? 29.415 -10.064 0.371 1.00 85.06 311 GLU A O 1
ATOM 2530 N N . ASN A 1 312 ? 31.255 -9.530 1.525 1.00 81.12 312 ASN A N 1
ATOM 2531 C CA . ASN A 1 312 ? 30.534 -8.905 2.632 1.00 81.12 312 ASN A CA 1
ATOM 2532 C C . ASN A 1 312 ? 29.757 -7.658 2.177 1.00 81.12 312 ASN A C 1
ATOM 2534 O O . ASN A 1 312 ? 28.606 -7.483 2.570 1.00 81.12 312 ASN A O 1
ATOM 2538 N N . SER A 1 313 ? 30.340 -6.836 1.296 1.00 84.94 313 SER A N 1
ATOM 2539 C CA . SER A 1 313 ? 29.650 -5.694 0.682 1.00 84.94 313 SER A CA 1
ATOM 2540 C C . SER A 1 313 ? 28.429 -6.147 -0.120 1.00 84.94 313 SER A C 1
ATOM 2542 O O . SER A 1 313 ? 27.331 -5.644 0.100 1.00 84.94 313 SER A O 1
ATOM 2544 N N . VAL A 1 314 ? 28.587 -7.159 -0.977 1.00 80.62 314 VAL A N 1
ATOM 2545 C CA . VAL A 1 314 ? 27.490 -7.721 -1.780 1.00 80.62 314 VAL A CA 1
ATOM 2546 C C . VAL A 1 314 ? 26.398 -8.321 -0.890 1.00 80.62 314 VAL A C 1
ATOM 2548 O O . VAL A 1 314 ? 25.210 -8.143 -1.160 1.00 80.62 314 VAL A O 1
ATOM 2551 N N . LEU A 1 315 ? 26.765 -9.012 0.192 1.00 81.56 315 LEU A N 1
ATOM 2552 C CA . LEU A 1 315 ? 25.806 -9.553 1.159 1.00 81.56 315 LEU A CA 1
ATOM 2553 C C . LEU A 1 315 ? 25.066 -8.445 1.916 1.00 81.56 315 LEU A C 1
ATOM 2555 O O . LEU A 1 315 ? 23.862 -8.561 2.142 1.00 81.56 315 LEU A O 1
ATOM 2559 N N . LYS A 1 316 ? 25.750 -7.354 2.264 1.00 84.50 316 LYS A N 1
ATOM 2560 C CA . LYS A 1 316 ? 25.147 -6.188 2.917 1.00 84.50 316 LYS A CA 1
ATOM 2561 C C . LYS A 1 316 ? 24.168 -5.464 1.991 1.00 84.50 316 LYS A C 1
ATOM 2563 O O . LYS A 1 316 ? 23.077 -5.102 2.429 1.00 84.50 316 LYS A O 1
ATOM 2568 N N . ASP A 1 317 ? 24.504 -5.338 0.710 1.00 80.75 317 ASP A N 1
ATOM 2569 C CA . ASP A 1 317 ? 23.608 -4.778 -0.305 1.00 80.75 317 ASP A CA 1
ATOM 2570 C C . ASP A 1 317 ? 22.382 -5.673 -0.519 1.00 80.75 317 ASP A C 1
ATOM 2572 O O . ASP A 1 317 ? 21.249 -5.188 -0.523 1.00 80.75 317 ASP A O 1
ATOM 2576 N N . ARG A 1 318 ? 22.573 -6.999 -0.584 1.00 80.50 318 ARG A N 1
ATOM 2577 C CA . ARG A 1 318 ? 21.467 -7.971 -0.644 1.00 80.50 318 ARG A CA 1
ATOM 2578 C C . ARG A 1 318 ? 20.556 -7.887 0.577 1.00 80.50 318 ARG A C 1
ATOM 2580 O O . ARG A 1 318 ? 19.336 -7.910 0.422 1.00 80.50 318 ARG A O 1
ATOM 2587 N N . LEU A 1 319 ? 21.124 -7.756 1.775 1.00 83.19 319 LEU A N 1
ATOM 2588 C CA . LEU A 1 319 ? 20.356 -7.603 3.009 1.00 83.19 319 LEU A CA 1
ATOM 2589 C C . LEU A 1 319 ? 19.544 -6.304 3.004 1.00 83.19 319 LEU A C 1
ATOM 2591 O O . LEU A 1 319 ? 18.370 -6.322 3.364 1.00 83.19 319 LEU A O 1
ATOM 2595 N N . ASN A 1 320 ? 20.129 -5.194 2.551 1.00 80.75 320 ASN A N 1
ATOM 2596 C CA . ASN A 1 320 ? 19.430 -3.912 2.447 1.00 80.75 320 ASN A CA 1
ATOM 2597 C C . ASN A 1 320 ? 18.279 -3.963 1.433 1.00 80.75 320 ASN A C 1
ATOM 2599 O O . ASN A 1 320 ? 17.187 -3.482 1.731 1.00 80.75 320 ASN A O 1
ATOM 2603 N N . VAL A 1 321 ? 18.483 -4.598 0.273 1.00 79.62 321 VAL A N 1
ATOM 2604 C CA . VAL A 1 321 ? 17.416 -4.820 -0.718 1.00 79.62 321 VAL A CA 1
ATOM 2605 C C . VAL A 1 321 ? 16.318 -5.715 -0.143 1.00 79.62 321 VAL A C 1
ATOM 2607 O O . VAL A 1 321 ? 15.137 -5.412 -0.298 1.00 79.62 321 VAL A O 1
ATOM 2610 N N . SER A 1 322 ? 16.684 -6.793 0.557 1.00 77.69 322 SER A N 1
ATOM 2611 C CA . SER A 1 322 ? 15.719 -7.686 1.207 1.00 77.69 322 SER A CA 1
ATOM 2612 C C . SER A 1 322 ? 14.915 -6.963 2.288 1.00 77.69 322 SER A C 1
ATOM 2614 O O . SER A 1 322 ? 13.701 -7.135 2.365 1.00 77.69 322 SER A O 1
ATOM 2616 N N . LYS A 1 323 ? 15.568 -6.119 3.093 1.00 77.69 323 LYS A N 1
ATOM 2617 C CA . LYS A 1 323 ? 14.923 -5.322 4.139 1.00 77.69 323 LYS A CA 1
ATOM 2618 C C . LYS A 1 323 ? 13.970 -4.282 3.548 1.00 77.69 323 LYS A C 1
ATOM 2620 O O . LYS A 1 323 ? 12.830 -4.202 3.985 1.00 77.69 323 LYS A O 1
ATOM 2625 N N . GLY A 1 324 ? 14.388 -3.566 2.501 1.00 77.81 324 GLY A N 1
ATOM 2626 C CA . GLY A 1 324 ? 13.522 -2.616 1.794 1.00 77.81 324 GLY A CA 1
ATOM 2627 C C . GLY A 1 324 ? 12.305 -3.287 1.147 1.00 77.81 324 GLY A C 1
ATOM 2628 O O . GLY A 1 324 ? 11.201 -2.752 1.207 1.00 77.81 324 GLY A O 1
ATOM 2629 N N . ARG A 1 325 ? 12.471 -4.497 0.591 1.00 79.00 325 ARG A N 1
ATOM 2630 C CA . ARG A 1 325 ? 11.348 -5.300 0.077 1.00 79.00 325 ARG A CA 1
ATOM 2631 C C . ARG A 1 325 ? 10.391 -5.733 1.187 1.00 79.00 325 ARG A C 1
ATOM 2633 O O . ARG A 1 325 ? 9.184 -5.658 0.987 1.00 79.00 325 ARG A O 1
ATOM 2640 N N . ALA A 1 326 ? 10.908 -6.156 2.339 1.00 72.44 326 ALA A N 1
ATOM 2641 C CA . ALA A 1 326 ? 10.084 -6.536 3.485 1.00 72.44 326 ALA A CA 1
ATOM 2642 C C . ALA A 1 326 ? 9.281 -5.341 4.031 1.00 72.44 326 ALA A C 1
ATOM 2644 O O . ALA A 1 326 ? 8.080 -5.463 4.254 1.00 72.44 326 ALA A O 1
ATOM 2645 N N . GLU A 1 327 ? 9.912 -4.170 4.159 1.00 79.50 327 GLU A N 1
ATOM 2646 C CA . GLU A 1 327 ? 9.256 -2.928 4.591 1.00 79.50 327 GLU A CA 1
ATOM 2647 C C . GLU A 1 327 ? 8.155 -2.494 3.605 1.00 79.50 327 GLU A C 1
ATOM 2649 O O . GLU A 1 327 ? 7.029 -2.215 4.017 1.00 79.50 327 GLU A O 1
ATOM 2654 N N . GLN A 1 328 ? 8.427 -2.518 2.293 1.00 78.25 328 GLN A N 1
ATOM 2655 C CA . GLN A 1 328 ? 7.406 -2.239 1.273 1.00 78.25 328 GLN A CA 1
ATOM 2656 C C . GLN A 1 328 ? 6.262 -3.259 1.288 1.00 78.25 328 GLN A C 1
ATOM 2658 O O . GLN A 1 328 ? 5.101 -2.878 1.135 1.00 78.25 328 GLN A O 1
ATOM 2663 N N . SER A 1 329 ? 6.570 -4.542 1.495 1.00 79.12 329 SER A N 1
ATOM 2664 C CA . SER A 1 329 ? 5.563 -5.601 1.589 1.00 79.12 329 SER A CA 1
ATOM 2665 C C . SER A 1 329 ? 4.643 -5.395 2.793 1.00 79.12 329 SER A C 1
ATOM 2667 O O . SER A 1 329 ? 3.433 -5.570 2.667 1.00 79.12 329 SER A O 1
ATOM 2669 N N . LEU A 1 330 ? 5.189 -4.963 3.933 1.00 81.75 330 LEU A N 1
ATOM 2670 C CA . LEU A 1 330 ? 4.423 -4.690 5.149 1.00 81.75 330 LEU A CA 1
ATOM 2671 C C . LEU A 1 330 ? 3.469 -3.498 4.969 1.00 81.75 330 LEU A C 1
ATOM 2673 O O . LEU A 1 330 ? 2.293 -3.594 5.319 1.00 81.75 330 LEU A O 1
ATOM 2677 N N . ILE A 1 331 ? 3.933 -2.413 4.338 1.00 80.00 331 ILE A N 1
ATOM 2678 C CA . ILE A 1 331 ? 3.085 -1.254 4.001 1.00 80.00 331 ILE A CA 1
ATOM 2679 C C . ILE A 1 331 ? 1.956 -1.669 3.047 1.00 80.00 331 ILE A C 1
ATOM 2681 O O . ILE A 1 331 ? 0.801 -1.262 3.208 1.00 80.00 331 ILE A O 1
ATOM 2685 N N . PHE A 1 332 ? 2.272 -2.495 2.045 1.00 79.12 332 PHE A N 1
ATOM 2686 C CA . PHE A 1 332 ? 1.274 -2.979 1.097 1.00 79.12 332 PHE A CA 1
ATOM 2687 C C . PHE A 1 332 ? 0.239 -3.878 1.784 1.00 79.12 332 PHE A C 1
ATOM 2689 O O . PHE A 1 332 ? -0.951 -3.762 1.499 1.00 79.12 332 PHE A O 1
ATOM 2696 N N . GLU A 1 333 ? 0.662 -4.723 2.726 1.00 78.62 333 GLU A N 1
ATOM 2697 C CA . GLU A 1 333 ? -0.227 -5.580 3.510 1.00 78.62 333 GLU A CA 1
ATOM 2698 C C . GLU A 1 333 ? -1.154 -4.768 4.425 1.00 78.62 333 GLU A C 1
ATOM 2700 O O . GLU A 1 333 ? -2.352 -5.045 4.484 1.00 78.62 333 GLU A O 1
ATOM 2705 N N . GLU A 1 334 ? -0.651 -3.724 5.087 1.00 80.56 334 GLU A N 1
ATOM 2706 C CA . GLU A 1 334 ? -1.469 -2.849 5.933 1.00 80.56 334 GLU A CA 1
ATOM 2707 C C . GLU A 1 334 ? -2.528 -2.090 5.115 1.00 80.56 334 GLU A C 1
ATOM 2709 O O . GLU A 1 334 ? -3.706 -2.016 5.499 1.00 80.56 334 GLU A O 1
ATOM 2714 N N . LYS A 1 335 ? -2.148 -1.619 3.921 1.00 83.81 335 LYS A N 1
ATOM 2715 C CA . LYS A 1 335 ? -3.081 -1.036 2.949 1.00 83.81 335 LYS A CA 1
ATOM 2716 C C . LYS A 1 335 ? -4.107 -2.061 2.453 1.00 83.81 335 LYS A C 1
ATOM 2718 O O . LYS A 1 335 ? -5.283 -1.744 2.295 1.00 83.81 335 LYS A O 1
ATOM 2723 N N . ASN A 1 336 ? -3.702 -3.312 2.250 1.00 84.62 336 ASN A N 1
ATOM 2724 C CA . ASN A 1 336 ? -4.620 -4.365 1.821 1.00 84.62 336 ASN A CA 1
ATOM 2725 C C . ASN A 1 336 ? -5.589 -4.771 2.946 1.00 84.62 336 ASN A C 1
ATOM 2727 O O . ASN A 1 336 ? -6.772 -4.982 2.694 1.00 84.62 336 ASN A O 1
ATOM 2731 N N . ARG A 1 337 ? -5.131 -4.806 4.206 1.00 84.38 337 ARG A N 1
ATOM 2732 C CA . ARG A 1 337 ? -5.979 -5.056 5.387 1.00 84.38 337 ARG A CA 1
ATOM 2733 C C . ARG A 1 337 ? -7.026 -3.963 5.577 1.00 84.38 337 ARG A C 1
ATOM 2735 O O . ARG A 1 337 ? -8.161 -4.264 5.945 1.00 84.38 337 ARG A O 1
ATOM 2742 N N . THR A 1 338 ? -6.664 -2.702 5.351 1.00 83.69 338 THR A N 1
ATOM 2743 C CA . THR A 1 338 ? -7.617 -1.582 5.414 1.00 83.69 338 THR A CA 1
ATOM 2744 C C . THR A 1 338 ? -8.648 -1.661 4.289 1.00 83.69 338 THR A C 1
ATOM 2746 O O . THR A 1 338 ? -9.843 -1.574 4.573 1.00 83.69 338 THR A O 1
ATOM 2749 N N . LEU A 1 339 ? -8.219 -1.949 3.058 1.00 84.50 339 LEU A N 1
ATOM 2750 C CA . LEU A 1 339 ? -9.126 -2.164 1.926 1.00 84.50 339 LEU A CA 1
ATOM 2751 C C . LEU A 1 339 ? -10.049 -3.378 2.119 1.00 84.50 339 LEU A C 1
ATOM 2753 O O . LEU A 1 339 ? -11.231 -3.301 1.795 1.00 84.50 339 LEU A O 1
ATOM 2757 N N . GLU A 1 340 ? -9.566 -4.483 2.693 1.00 87.06 340 GLU A N 1
ATOM 2758 C CA . GLU A 1 340 ? -10.406 -5.663 2.942 1.00 87.06 340 GLU A CA 1
ATOM 2759 C C . GLU A 1 340 ? -11.451 -5.387 4.036 1.00 87.06 340 GLU A C 1
ATOM 2761 O O . GLU A 1 340 ? -12.603 -5.800 3.903 1.00 87.06 340 GLU A O 1
ATOM 2766 N N . LYS A 1 341 ? -11.100 -4.618 5.080 1.00 88.06 341 LYS A N 1
ATOM 2767 C CA . LYS A 1 341 ? -12.072 -4.139 6.082 1.00 88.06 341 LYS A CA 1
ATOM 2768 C C . LYS A 1 341 ? -13.138 -3.242 5.450 1.00 88.06 341 LYS A C 1
ATOM 2770 O O . LYS A 1 341 ? -14.320 -3.385 5.760 1.00 88.06 341 LYS A O 1
ATOM 2775 N N . GLU A 1 342 ? -12.741 -2.338 4.557 1.00 88.31 342 GLU A N 1
ATOM 2776 C CA . GLU A 1 342 ? -13.672 -1.463 3.841 1.00 88.31 342 GLU A CA 1
ATOM 2777 C C . GLU A 1 342 ? -14.596 -2.262 2.913 1.00 88.31 342 GLU A C 1
ATOM 2779 O O . GLU A 1 342 ? -15.814 -2.076 2.935 1.00 88.31 342 GLU A O 1
ATOM 2784 N N . LYS A 1 343 ? -14.046 -3.231 2.178 1.00 91.00 343 LYS A N 1
ATOM 2785 C CA . LYS A 1 343 ? -14.804 -4.163 1.340 1.00 91.00 343 LYS A CA 1
ATOM 2786 C C . LYS A 1 343 ? -15.803 -4.987 2.153 1.00 91.00 343 LYS A C 1
ATOM 2788 O O . LYS A 1 343 ? -16.954 -5.097 1.744 1.00 91.00 343 LYS A O 1
ATOM 2793 N N . GLN A 1 344 ? -15.414 -5.523 3.312 1.00 87.50 344 GLN A N 1
ATOM 2794 C CA . GLN A 1 344 ? -16.332 -6.247 4.203 1.00 87.50 344 GLN A CA 1
ATOM 2795 C C . GLN A 1 344 ? -17.451 -5.342 4.732 1.00 87.50 344 GLN A C 1
ATOM 2797 O O . GLN A 1 344 ? -18.612 -5.753 4.784 1.00 87.50 344 GLN A O 1
ATOM 2802 N N . LEU A 1 345 ? -17.132 -4.093 5.084 1.00 88.81 345 LEU A N 1
ATOM 2803 C CA . LEU A 1 345 ? -18.128 -3.113 5.516 1.00 88.81 345 LEU A CA 1
ATOM 2804 C C . LEU A 1 345 ? -19.112 -2.773 4.387 1.00 88.81 345 LEU A C 1
ATOM 2806 O O . LEU A 1 345 ? -20.318 -2.694 4.629 1.00 88.81 345 LEU A O 1
ATOM 2810 N N . LEU A 1 346 ? -18.612 -2.577 3.165 1.00 87.69 346 LEU A N 1
ATOM 2811 C CA . LEU A 1 346 ? -19.432 -2.318 1.981 1.00 87.69 346 LEU A CA 1
ATOM 2812 C C . LEU A 1 346 ? -20.307 -3.522 1.628 1.00 87.69 346 LEU A C 1
ATOM 2814 O O . LEU A 1 346 ? -21.495 -3.336 1.379 1.00 87.69 346 LEU A O 1
ATOM 2818 N N . GLN A 1 347 ? -19.768 -4.740 1.700 1.00 88.62 347 GLN A N 1
ATOM 2819 C CA . GLN A 1 347 ? -20.535 -5.969 1.498 1.00 88.62 347 GLN A CA 1
ATOM 2820 C C . GLN A 1 347 ? -21.650 -6.101 2.543 1.00 88.62 347 GLN A C 1
ATOM 2822 O O . GLN A 1 347 ? -22.800 -6.318 2.187 1.00 88.62 347 GLN A O 1
ATOM 2827 N N . SER A 1 348 ? -21.358 -5.852 3.825 1.00 89.50 348 SER A N 1
ATOM 2828 C CA . SER A 1 348 ? -22.378 -5.871 4.880 1.00 89.50 348 SER A CA 1
ATOM 2829 C C . SER A 1 348 ? -23.470 -4.817 4.664 1.00 89.50 348 SER A C 1
ATOM 2831 O O . SER A 1 348 ? -24.645 -5.077 4.929 1.00 89.50 348 SER A O 1
ATOM 2833 N N . LYS A 1 349 ? -23.109 -3.622 4.178 1.00 89.38 349 LYS A N 1
ATOM 2834 C CA . LYS A 1 349 ? -24.091 -2.592 3.809 1.00 89.38 349 LYS A CA 1
ATOM 2835 C C . LYS A 1 349 ? -24.953 -3.041 2.630 1.00 89.38 349 LYS A C 1
ATOM 2837 O O . LYS A 1 349 ? -26.160 -2.837 2.683 1.00 89.38 349 LYS A O 1
ATOM 2842 N N . LEU A 1 350 ? -24.355 -3.664 1.618 1.00 88.50 350 LEU A N 1
ATOM 2843 C CA . LEU A 1 350 ? -25.057 -4.193 0.451 1.00 88.50 350 LEU A CA 1
ATOM 2844 C C . LEU A 1 350 ? -26.032 -5.319 0.835 1.00 88.50 350 LEU A C 1
ATOM 2846 O O . LEU A 1 350 ? -27.185 -5.313 0.419 1.00 88.50 350 LEU A O 1
ATOM 2850 N N . ASP A 1 351 ? -25.611 -6.253 1.685 1.00 89.12 351 ASP A N 1
ATOM 2851 C CA . ASP A 1 351 ? -26.469 -7.355 2.132 1.00 89.12 351 ASP A CA 1
ATOM 2852 C C . ASP A 1 351 ? -27.645 -6.841 2.982 1.00 89.12 351 ASP A C 1
ATOM 2854 O O . ASP A 1 351 ? -28.768 -7.345 2.881 1.00 89.12 351 ASP A O 1
ATOM 2858 N N . LYS A 1 352 ? -27.421 -5.787 3.784 1.00 88.75 352 LYS A N 1
ATOM 2859 C CA . LYS A 1 352 ? -28.490 -5.097 4.523 1.00 88.75 352 LYS A CA 1
ATOM 2860 C C . LYS A 1 352 ? -29.489 -4.425 3.588 1.00 88.75 352 LYS A C 1
ATOM 2862 O O . LYS A 1 352 ? -30.688 -4.598 3.787 1.00 88.75 352 LYS A O 1
ATOM 2867 N N . THR A 1 353 ? -29.028 -3.707 2.562 1.00 87.38 353 THR A N 1
ATOM 2868 C CA . THR A 1 353 ? -29.941 -3.061 1.607 1.00 87.38 353 THR A CA 1
ATOM 2869 C C . THR A 1 353 ? -30.704 -4.088 0.778 1.00 87.38 353 THR A C 1
ATOM 2871 O O . THR A 1 353 ? -31.899 -3.908 0.560 1.00 87.38 353 THR A O 1
ATOM 2874 N N . PHE A 1 354 ? -30.080 -5.201 0.378 1.00 87.38 354 PHE A N 1
ATOM 2875 C CA . PHE A 1 354 ? -30.794 -6.303 -0.272 1.00 87.38 354 PHE A CA 1
ATOM 2876 C C . PHE A 1 354 ? -31.851 -6.920 0.642 1.00 87.38 354 PHE A C 1
ATOM 2878 O O . PHE A 1 354 ? -32.986 -7.099 0.208 1.00 87.38 354 PHE A O 1
ATOM 2885 N N . SER A 1 355 ? -31.519 -7.160 1.912 1.00 85.88 355 SER A N 1
ATOM 2886 C CA . SER A 1 355 ? -32.473 -7.684 2.895 1.00 85.88 355 SER A CA 1
ATOM 2887 C C . SER A 1 355 ? -33.657 -6.733 3.112 1.00 85.88 355 SER A C 1
ATOM 2889 O O . SER A 1 355 ? -34.800 -7.177 3.198 1.00 85.88 355 SER A O 1
ATOM 2891 N N . GLU A 1 356 ? -33.415 -5.419 3.158 1.00 86.12 356 GLU A N 1
ATOM 2892 C CA . GLU A 1 356 ? -34.473 -4.404 3.247 1.00 86.12 356 GLU A CA 1
ATOM 2893 C C . GLU A 1 356 ? -35.340 -4.362 1.983 1.00 86.12 356 GLU A C 1
ATOM 2895 O O . GLU A 1 356 ? -36.568 -4.334 2.080 1.00 86.12 356 GLU A O 1
ATOM 2900 N N . ILE A 1 357 ? -34.732 -4.415 0.794 1.00 82.75 357 ILE A N 1
ATOM 2901 C CA . ILE A 1 357 ? -35.454 -4.472 -0.485 1.00 82.75 357 ILE A CA 1
ATOM 2902 C C . ILE A 1 357 ? -36.308 -5.739 -0.565 1.00 82.75 357 ILE A C 1
ATOM 2904 O O . ILE A 1 357 ? -37.456 -5.686 -1.007 1.00 82.75 357 ILE A O 1
ATOM 2908 N N . GLU A 1 358 ? -35.782 -6.876 -0.123 1.00 83.88 358 GLU A N 1
ATOM 2909 C CA . GLU A 1 358 ? -36.495 -8.147 -0.125 1.00 83.88 358 GLU A CA 1
ATOM 2910 C C . GLU A 1 358 ? -37.635 -8.160 0.899 1.00 83.88 358 GLU A C 1
ATOM 2912 O O . GLU A 1 358 ? -38.744 -8.590 0.578 1.00 83.88 358 GLU A O 1
ATOM 2917 N N . ALA A 1 359 ? -37.432 -7.574 2.082 1.00 81.12 359 ALA A N 1
ATOM 2918 C CA . ALA A 1 359 ? -38.493 -7.354 3.062 1.00 81.12 359 ALA A CA 1
ATOM 2919 C C . ALA A 1 359 ? -39.594 -6.426 2.519 1.00 81.12 359 ALA A C 1
ATOM 2921 O O . ALA A 1 359 ? -40.784 -6.719 2.679 1.00 81.12 359 ALA A O 1
ATOM 2922 N N . MET A 1 360 ? -39.227 -5.347 1.818 1.00 79.94 360 MET A N 1
ATOM 2923 C CA . MET A 1 360 ? -40.184 -4.460 1.152 1.00 79.94 360 MET A CA 1
ATOM 2924 C C . MET A 1 360 ? -40.943 -5.178 0.036 1.00 79.94 360 MET A C 1
ATOM 2926 O O . MET A 1 360 ? -42.166 -5.040 -0.037 1.00 79.94 360 MET A O 1
ATOM 2930 N N . ARG A 1 361 ? -40.262 -5.978 -0.797 1.00 76.44 361 ARG A N 1
ATOM 2931 C CA . ARG A 1 361 ? -40.875 -6.792 -1.862 1.00 76.44 361 ARG A CA 1
ATOM 2932 C C . ARG A 1 361 ? -41.833 -7.835 -1.303 1.00 76.44 361 ARG A C 1
ATOM 2934 O O . ARG A 1 361 ? -42.951 -7.952 -1.789 1.00 76.44 361 ARG A O 1
ATOM 2941 N N . MET A 1 362 ? -41.444 -8.545 -0.249 1.00 74.06 362 MET A N 1
ATOM 2942 C CA . MET A 1 362 ? -42.306 -9.497 0.458 1.00 74.06 362 MET A CA 1
ATOM 2943 C C . MET A 1 362 ? -43.515 -8.797 1.090 1.00 74.06 362 MET A C 1
ATOM 2945 O O . MET A 1 362 ? -44.633 -9.307 1.020 1.00 74.06 362 MET A O 1
ATOM 2949 N N . GLY A 1 363 ? -43.320 -7.610 1.671 1.00 74.12 363 GLY A N 1
ATOM 2950 C CA . GLY A 1 363 ? -44.394 -6.790 2.230 1.00 74.12 363 GLY A CA 1
ATOM 2951 C C . GLY A 1 363 ? -45.377 -6.284 1.171 1.00 74.12 363 GLY A C 1
ATOM 2952 O O . GLY A 1 363 ? -46.588 -6.330 1.386 1.00 74.12 363 GLY A O 1
ATOM 2953 N N . THR A 1 364 ? -44.882 -5.852 0.008 1.00 73.69 364 THR A N 1
ATOM 2954 C CA . THR A 1 364 ? -45.725 -5.426 -1.123 1.00 73.69 364 THR A CA 1
ATOM 2955 C C . THR A 1 364 ? -46.416 -6.604 -1.797 1.00 73.69 364 THR A C 1
ATOM 2957 O O . THR A 1 364 ? -47.608 -6.509 -2.067 1.00 73.69 364 THR A O 1
ATOM 2960 N N . ALA A 1 365 ? -45.735 -7.736 -1.990 1.00 67.06 365 ALA A N 1
ATOM 2961 C CA . ALA A 1 365 ? -46.335 -8.955 -2.527 1.00 67.06 365 ALA A CA 1
ATOM 2962 C C . ALA A 1 365 ? -47.460 -9.473 -1.620 1.00 67.06 365 ALA A C 1
ATOM 2964 O O . ALA A 1 365 ? -48.559 -9.724 -2.104 1.00 67.06 365 ALA A O 1
ATOM 2965 N N . ARG A 1 366 ? -47.249 -9.544 -0.296 1.00 68.94 366 ARG A N 1
ATOM 2966 C CA . ARG A 1 366 ? -48.317 -9.914 0.654 1.00 68.94 366 ARG A CA 1
ATOM 2967 C C . ARG A 1 366 ? -49.510 -8.965 0.567 1.00 68.94 366 ARG A C 1
ATOM 2969 O O . ARG A 1 366 ? -50.638 -9.432 0.493 1.00 68.94 366 ARG A O 1
ATOM 2976 N N . LYS A 1 367 ? -49.274 -7.649 0.503 1.00 68.94 367 LYS A N 1
ATOM 2977 C CA . LYS A 1 367 ? -50.351 -6.659 0.324 1.00 68.94 367 LYS A CA 1
ATOM 2978 C C . LYS A 1 367 ? -51.086 -6.821 -1.013 1.00 68.94 367 LYS A C 1
ATOM 2980 O O . LYS A 1 367 ? -52.292 -6.625 -1.040 1.00 68.94 367 LYS A O 1
ATOM 2985 N N . LEU A 1 368 ? -50.396 -7.182 -2.096 1.00 61.03 368 LEU A N 1
ATOM 2986 C CA . LEU A 1 368 ? -51.006 -7.413 -3.412 1.00 61.03 368 LEU A CA 1
ATOM 2987 C C . LEU A 1 368 ? -51.846 -8.698 -3.445 1.00 61.03 368 LEU A C 1
ATOM 2989 O O . LEU A 1 368 ? -52.965 -8.667 -3.943 1.00 61.03 368 LEU A O 1
ATOM 2993 N N . PHE A 1 369 ? -51.369 -9.795 -2.851 1.00 56.84 369 PHE A N 1
ATOM 2994 C CA . PHE A 1 369 ? -52.112 -11.061 -2.818 1.00 56.84 369 PHE A CA 1
ATOM 2995 C C . PHE A 1 369 ? -53.270 -11.070 -1.806 1.00 56.84 369 PHE A C 1
ATOM 2997 O O . PHE A 1 369 ? -54.277 -11.729 -2.047 1.00 56.84 369 PHE A O 1
ATOM 3004 N N . SER A 1 370 ? -53.200 -10.288 -0.722 1.00 54.88 370 SER A N 1
ATOM 3005 C CA . SER A 1 370 ? -54.346 -10.092 0.185 1.00 54.88 370 SER A CA 1
ATOM 3006 C C . SER A 1 370 ? -55.499 -9.298 -0.446 1.00 54.88 370 SER A C 1
ATOM 3008 O O . SER A 1 370 ? -56.619 -9.355 0.053 1.00 54.88 370 SER A O 1
ATOM 3010 N N . ILE A 1 371 ? -55.257 -8.577 -1.548 1.00 51.25 371 ILE A N 1
ATOM 3011 C CA . ILE A 1 371 ? -56.295 -7.828 -2.274 1.00 51.25 371 ILE A CA 1
ATOM 3012 C C . ILE A 1 371 ? -57.154 -8.766 -3.144 1.00 51.25 371 ILE A C 1
ATOM 3014 O O . ILE A 1 371 ? -58.368 -8.571 -3.218 1.00 51.25 371 ILE A O 1
ATOM 3018 N N . ASP A 1 372 ? -56.580 -9.816 -3.738 1.00 48.88 372 ASP A N 1
ATOM 3019 C CA . ASP A 1 372 ? -57.334 -10.759 -4.585 1.00 48.88 372 ASP A CA 1
ATOM 3020 C C . ASP A 1 372 ? -58.277 -11.670 -3.780 1.00 48.88 372 ASP A C 1
ATOM 3022 O O . ASP A 1 372 ? -59.343 -12.068 -4.267 1.00 48.88 372 ASP A O 1
ATOM 3026 N N . GLU A 1 373 ? -57.944 -11.954 -2.519 1.00 48.72 373 GLU A N 1
ATOM 3027 C CA . GLU A 1 373 ? -58.747 -12.827 -1.657 1.00 48.72 373 GLU A CA 1
ATOM 3028 C C . GLU A 1 373 ? -60.018 -12.138 -1.114 1.00 48.72 373 GLU A C 1
ATOM 3030 O O . GLU A 1 373 ? -61.053 -12.789 -0.934 1.00 48.72 373 GLU A O 1
ATOM 3035 N N . GLU A 1 374 ? -59.990 -10.813 -0.916 1.00 52.28 374 GLU A N 1
ATOM 3036 C CA . GLU A 1 374 ? -61.166 -10.024 -0.510 1.00 52.28 374 GLU A CA 1
ATOM 3037 C C . GLU A 1 374 ? -62.079 -9.648 -1.691 1.00 52.28 374 GLU A C 1
ATOM 3039 O O . GLU A 1 374 ? -63.304 -9.562 -1.536 1.00 52.28 374 GLU A O 1
ATOM 3044 N N . ILE A 1 375 ? -61.515 -9.470 -2.892 1.00 52.44 375 ILE A N 1
ATOM 3045 C CA . ILE A 1 375 ? -62.289 -9.168 -4.107 1.00 52.44 375 ILE A CA 1
ATOM 3046 C C . ILE A 1 375 ? -63.048 -10.411 -4.599 1.00 52.44 375 ILE A C 1
ATOM 3048 O O . ILE A 1 375 ? -64.186 -10.291 -5.055 1.00 52.44 375 ILE A O 1
ATOM 3052 N N . SER A 1 376 ? -62.484 -11.611 -4.430 1.00 51.47 376 SER A N 1
ATOM 3053 C CA . SER A 1 376 ? -63.094 -12.866 -4.899 1.00 51.47 376 SER A CA 1
ATOM 3054 C C . SER A 1 376 ? -64.284 -13.353 -4.052 1.00 51.47 376 SER A C 1
ATOM 3056 O O . SER A 1 376 ? -65.082 -14.160 -4.525 1.00 51.47 376 SER A O 1
ATOM 3058 N N . LYS A 1 377 ? -64.457 -12.858 -2.815 1.00 51.50 377 LYS A N 1
ATOM 3059 C CA . LYS A 1 377 ? -65.545 -13.279 -1.902 1.00 51.50 377 LYS A CA 1
ATOM 3060 C C . LYS A 1 377 ? -66.818 -12.422 -1.972 1.00 51.50 377 LYS A C 1
ATOM 3062 O O . LYS A 1 377 ? -67.811 -12.774 -1.342 1.00 51.50 377 LYS A O 1
ATOM 3067 N N . SER A 1 378 ? -66.833 -11.318 -2.721 1.00 48.19 378 SER A N 1
ATOM 3068 C CA . SER A 1 378 ? -67.946 -10.349 -2.720 1.00 48.19 378 SER A CA 1
ATOM 3069 C C . SER A 1 378 ? -68.671 -10.257 -4.072 1.00 48.19 378 SER A C 1
ATOM 3071 O O . SER A 1 378 ? -68.725 -9.213 -4.718 1.00 48.19 378 SER A O 1
ATOM 3073 N N . GLY A 1 379 ? -69.269 -11.370 -4.502 1.00 47.75 379 GLY A N 1
ATOM 3074 C CA . GLY A 1 379 ? -70.150 -11.427 -5.672 1.00 47.75 379 GLY A CA 1
ATOM 3075 C C . GLY A 1 379 ? -71.627 -11.195 -5.330 1.00 47.75 379 GLY A C 1
ATOM 3076 O O . GLY A 1 379 ? -72.334 -12.155 -5.050 1.00 47.75 379 GLY A O 1
ATOM 3077 N N . SER A 1 380 ? -72.112 -9.948 -5.408 1.00 43.56 380 SER A N 1
ATOM 3078 C CA . SER A 1 380 ? -73.532 -9.631 -5.691 1.00 43.56 380 SER A CA 1
ATOM 3079 C C . SER A 1 380 ? -73.733 -8.158 -6.091 1.00 43.56 380 SER A C 1
ATOM 3081 O O . SER A 1 380 ? -73.025 -7.268 -5.631 1.00 43.56 380 SER A O 1
ATOM 3083 N N . SER A 1 381 ? -74.676 -7.925 -7.000 1.00 57.25 381 SER A N 1
ATOM 3084 C CA . SER A 1 38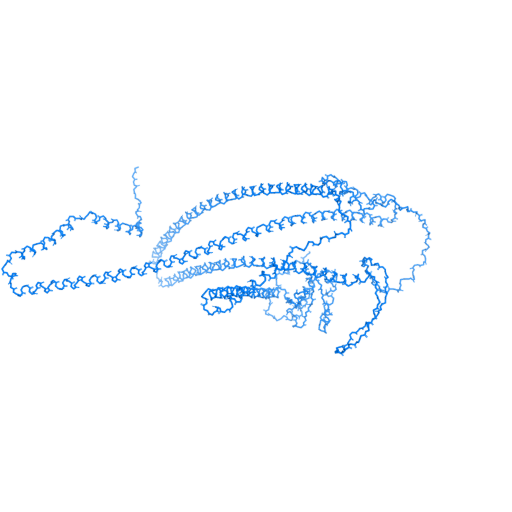1 ? -74.822 -6.750 -7.872 1.00 57.25 381 SER A CA 1
ATOM 3085 C C . SER A 1 381 ? -75.295 -5.444 -7.193 1.00 57.25 381 SER A C 1
ATOM 3087 O O . SER A 1 381 ? -76.000 -5.461 -6.189 1.00 57.25 381 SER A O 1
ATOM 3089 N N . GLU A 1 382 ? -74.898 -4.315 -7.793 1.00 50.09 382 GLU A N 1
ATOM 3090 C CA . GLU A 1 382 ? -75.334 -2.908 -7.619 1.00 50.09 382 GLU A CA 1
ATOM 3091 C C . GLU A 1 382 ? -75.038 -2.155 -6.305 1.00 50.09 382 GLU A C 1
ATOM 3093 O O . GLU A 1 382 ? -74.403 -1.101 -6.377 1.00 50.09 382 GLU A O 1
ATOM 3098 N N . LEU A 1 383 ? -75.322 -2.686 -5.109 1.00 49.50 383 LEU A N 1
ATOM 3099 C CA . LEU A 1 383 ? -74.895 -2.048 -3.833 1.00 49.50 383 LEU A CA 1
ATOM 3100 C C . LEU A 1 383 ? -73.358 -2.039 -3.658 1.00 49.50 383 LEU A C 1
ATOM 3102 O O . LEU A 1 383 ? -72.787 -1.268 -2.885 1.00 49.50 383 LEU A O 1
ATOM 3106 N N . ASN A 1 384 ? -72.672 -2.875 -4.440 1.00 52.09 384 ASN A N 1
ATOM 3107 C CA . ASN A 1 384 ? -71.219 -2.993 -4.488 1.00 52.09 384 ASN A CA 1
ATOM 3108 C C . ASN A 1 384 ? -70.520 -1.905 -5.317 1.00 52.09 384 ASN A C 1
ATOM 3110 O O . ASN A 1 384 ? -69.320 -1.721 -5.144 1.00 52.09 384 ASN A O 1
ATOM 3114 N N . SER A 1 385 ? -71.219 -1.178 -6.196 1.00 54.31 385 SER A N 1
ATOM 3115 C CA . SER A 1 385 ? -70.605 -0.091 -6.979 1.00 54.31 385 SER A CA 1
ATOM 3116 C C . SER A 1 385 ? -70.267 1.108 -6.087 1.00 54.31 385 SER A C 1
ATOM 3118 O O . SER A 1 385 ? -69.118 1.548 -6.054 1.00 54.31 385 SER A O 1
ATOM 3120 N N . GLN A 1 386 ? -71.232 1.564 -5.283 1.00 57.28 386 GLN A N 1
ATOM 3121 C CA . GLN A 1 386 ? -71.020 2.645 -4.318 1.00 57.28 386 GLN A CA 1
ATOM 3122 C C . GLN A 1 386 ? -70.041 2.248 -3.213 1.00 57.28 386 GLN A C 1
ATOM 3124 O O . GLN A 1 386 ? -69.168 3.039 -2.883 1.00 57.28 386 GLN A O 1
ATOM 3129 N N . ASN A 1 387 ? -70.107 1.015 -2.699 1.00 59.91 387 ASN A N 1
ATOM 3130 C CA . ASN A 1 387 ? -69.118 0.530 -1.730 1.00 59.91 387 ASN A CA 1
ATOM 3131 C C . ASN A 1 387 ? -67.711 0.383 -2.335 1.00 59.91 387 ASN A C 1
ATOM 3133 O O . ASN A 1 387 ? -66.726 0.652 -1.651 1.00 59.91 387 ASN A O 1
ATOM 3137 N N . LYS A 1 388 ? -67.583 0.007 -3.617 1.00 60.91 388 LYS A N 1
ATOM 3138 C CA . LYS A 1 388 ? -66.293 0.041 -4.330 1.00 60.91 388 LYS A CA 1
ATOM 3139 C C . LYS A 1 388 ? -65.789 1.469 -4.510 1.00 60.91 388 LYS A C 1
ATOM 3141 O O . LYS A 1 388 ? -64.602 1.699 -4.306 1.00 60.91 388 LYS A O 1
ATOM 3146 N N . ALA A 1 389 ? -66.666 2.411 -4.853 1.00 65.12 389 ALA A N 1
ATOM 3147 C CA . ALA A 1 389 ? -66.311 3.821 -4.972 1.00 65.12 389 ALA A CA 1
ATOM 3148 C C . ALA A 1 389 ? -65.866 4.399 -3.619 1.00 65.12 389 ALA A C 1
ATOM 3150 O O . ALA A 1 389 ? -64.831 5.052 -3.561 1.00 65.12 389 ALA A O 1
ATOM 3151 N N . LEU A 1 390 ? -66.567 4.081 -2.525 1.00 71.38 390 LEU A N 1
ATOM 3152 C CA . LEU A 1 390 ? -66.204 4.517 -1.174 1.00 71.38 390 LEU A CA 1
ATOM 3153 C C . LEU A 1 390 ? -64.843 3.950 -0.744 1.00 71.38 390 LEU A C 1
ATOM 3155 O O . LEU A 1 390 ? -63.960 4.703 -0.355 1.00 71.38 390 LEU A O 1
ATOM 3159 N N . LYS A 1 391 ? -64.620 2.641 -0.933 1.00 74.44 391 LYS A N 1
ATOM 3160 C CA . LYS A 1 391 ? -63.319 2.004 -0.660 1.00 74.44 391 LYS A CA 1
ATOM 3161 C C . LYS A 1 391 ? -62.193 2.565 -1.532 1.00 74.44 391 LYS A C 1
ATOM 3163 O O . LYS A 1 391 ? -61.044 2.615 -1.099 1.00 74.44 391 LYS A O 1
ATOM 3168 N N . MET A 1 392 ? -62.496 2.973 -2.765 1.00 68.88 392 MET A N 1
ATOM 3169 C CA . MET A 1 392 ? -61.529 3.619 -3.652 1.00 68.88 392 MET A CA 1
ATOM 3170 C C . MET A 1 392 ? -61.201 5.038 -3.174 1.00 68.88 392 MET A C 1
ATOM 3172 O O . MET A 1 392 ? -60.032 5.406 -3.180 1.00 68.88 392 MET A O 1
ATOM 3176 N N . VAL A 1 393 ? -62.191 5.796 -2.696 1.00 75.44 393 VAL A N 1
ATOM 3177 C CA . VAL A 1 393 ? -61.992 7.117 -2.078 1.00 75.44 393 VAL A CA 1
ATOM 3178 C C . VAL A 1 393 ? -61.172 7.004 -0.792 1.00 75.44 393 VAL A C 1
ATOM 3180 O O . VAL A 1 393 ? -60.198 7.736 -0.639 1.00 75.44 393 VAL A O 1
ATOM 3183 N N . ASP A 1 394 ? -61.468 6.038 0.079 1.00 75.12 394 ASP A N 1
ATOM 3184 C CA . ASP A 1 394 ? -60.673 5.780 1.287 1.00 75.12 394 ASP A CA 1
ATOM 3185 C C . ASP A 1 394 ? -59.229 5.401 0.938 1.00 75.12 394 ASP A C 1
ATOM 3187 O O . ASP A 1 394 ? -58.278 5.844 1.581 1.00 75.12 394 ASP A O 1
ATOM 3191 N N . ARG A 1 395 ? -59.037 4.628 -0.137 1.00 78.06 395 ARG A N 1
ATOM 3192 C CA . ARG A 1 395 ? -57.704 4.283 -0.638 1.00 78.06 395 ARG A CA 1
ATOM 3193 C C . ARG A 1 395 ? -56.971 5.488 -1.221 1.00 78.06 395 ARG A C 1
ATOM 3195 O O . ARG A 1 395 ? -55.775 5.618 -0.984 1.00 78.06 395 ARG A O 1
ATOM 3202 N N . ILE A 1 396 ? -57.659 6.362 -1.950 1.00 78.00 396 ILE A N 1
ATOM 3203 C CA . ILE A 1 396 ? -57.092 7.614 -2.464 1.00 78.00 396 ILE A CA 1
ATOM 3204 C C . ILE A 1 396 ? -56.685 8.522 -1.299 1.00 78.00 396 ILE A C 1
ATOM 3206 O O . ILE A 1 396 ? -55.579 9.051 -1.313 1.00 78.00 396 ILE A O 1
ATOM 3210 N N . ASN A 1 397 ? -57.512 8.631 -0.257 1.00 81.56 397 ASN A N 1
ATOM 3211 C CA . ASN A 1 397 ? -57.195 9.398 0.948 1.00 81.56 397 ASN A CA 1
ATOM 3212 C C . ASN A 1 397 ? -55.999 8.812 1.711 1.00 81.56 397 ASN A C 1
ATOM 3214 O O . ASN A 1 397 ? -55.113 9.556 2.129 1.00 81.56 397 ASN A O 1
ATOM 3218 N N . ASN A 1 398 ? -55.913 7.484 1.827 1.00 81.12 398 ASN A N 1
ATOM 3219 C CA . ASN A 1 398 ? -54.753 6.823 2.423 1.00 81.12 398 ASN A CA 1
ATOM 3220 C C . ASN A 1 398 ? -53.479 7.060 1.597 1.00 81.12 398 ASN A C 1
ATOM 3222 O O . ASN A 1 398 ? -52.447 7.401 2.170 1.00 81.12 398 ASN A O 1
ATOM 3226 N N . LEU A 1 399 ? -53.553 6.965 0.266 1.00 80.56 399 LEU A N 1
ATOM 3227 C CA . LEU A 1 399 ? -52.424 7.264 -0.622 1.00 80.56 399 LEU A CA 1
ATOM 3228 C C . LEU A 1 399 ? -52.008 8.739 -0.550 1.00 80.56 399 LEU A C 1
ATOM 3230 O O . LEU A 1 399 ? -50.817 9.027 -0.552 1.00 80.56 399 LEU A O 1
ATOM 3234 N N . LEU A 1 400 ? -52.956 9.670 -0.425 1.00 82.69 400 LEU A N 1
ATOM 3235 C CA . LEU A 1 400 ? -52.681 11.088 -0.166 1.00 82.69 400 LEU A CA 1
ATOM 3236 C C . LEU A 1 400 ? -51.978 11.290 1.184 1.00 82.69 400 LEU A C 1
ATOM 3238 O O . LEU A 1 400 ? -51.021 12.058 1.275 1.00 82.69 400 LEU A O 1
ATOM 3242 N N . SER A 1 401 ? -52.398 10.570 2.226 1.00 84.94 401 SER A N 1
ATOM 3243 C CA . SER A 1 401 ? -51.745 10.624 3.539 1.00 84.94 401 SER A CA 1
ATOM 3244 C C . SER A 1 401 ? -50.321 10.044 3.515 1.00 84.94 401 SER A C 1
ATOM 3246 O O . SER A 1 401 ? -49.414 10.604 4.126 1.00 84.94 401 SER A O 1
ATOM 3248 N N . GLU A 1 402 ? -50.082 8.973 2.751 1.00 88.44 402 GLU A N 1
ATOM 3249 C CA . GLU A 1 402 ? -48.732 8.438 2.541 1.00 88.44 402 GLU A CA 1
ATOM 3250 C C . GLU A 1 402 ? -47.877 9.390 1.700 1.00 88.44 402 GLU A C 1
ATOM 3252 O O . GLU A 1 402 ? -46.720 9.611 2.044 1.00 88.44 402 GLU A O 1
ATOM 3257 N N . ASN A 1 403 ? -48.434 10.016 0.657 1.00 84.75 403 ASN A N 1
ATOM 3258 C CA . ASN A 1 403 ? -47.713 11.005 -0.150 1.00 84.75 403 ASN A CA 1
ATOM 3259 C C . ASN A 1 403 ? -47.286 12.214 0.685 1.00 84.75 403 ASN A C 1
ATOM 3261 O O . ASN A 1 403 ? -46.123 12.596 0.651 1.00 84.75 403 ASN A O 1
ATOM 3265 N N . THR A 1 404 ? -48.185 12.764 1.504 1.00 89.62 404 THR A N 1
ATOM 3266 C CA . THR A 1 404 ? -47.841 13.886 2.397 1.00 89.62 404 THR A CA 1
ATOM 3267 C C . THR A 1 404 ? -46.797 13.494 3.445 1.00 89.62 404 THR A C 1
ATOM 3269 O O . THR A 1 404 ? -45.956 14.311 3.826 1.00 89.62 404 THR A O 1
ATOM 3272 N N . LYS A 1 405 ? -46.791 12.234 3.901 1.00 90.31 405 LYS A N 1
ATOM 3273 C CA . LYS A 1 405 ? -45.730 11.709 4.769 1.00 90.31 405 LYS A CA 1
ATOM 3274 C C . LYS A 1 405 ? -44.393 11.609 4.027 1.00 90.31 405 LYS A C 1
ATOM 3276 O O . LYS A 1 405 ? -43.383 12.071 4.555 1.00 90.31 405 LYS A O 1
ATOM 3281 N N . MET A 1 406 ? -44.387 11.071 2.807 1.00 87.19 406 MET A N 1
ATOM 3282 C CA . MET A 1 406 ? -43.183 10.988 1.974 1.00 87.19 406 MET A CA 1
ATOM 3283 C C . MET A 1 406 ? -42.628 12.375 1.634 1.00 87.19 406 MET A C 1
ATOM 3285 O O . MET A 1 406 ? -41.422 12.580 1.711 1.00 87.19 406 MET A O 1
ATOM 3289 N N . GLU A 1 407 ? -43.477 13.361 1.345 1.00 88.25 407 GLU A N 1
ATOM 3290 C CA . GLU A 1 407 ? -43.055 14.749 1.115 1.00 88.25 407 GLU A CA 1
ATOM 3291 C C . GLU A 1 407 ? -42.359 15.354 2.343 1.00 88.25 407 GLU A C 1
ATOM 3293 O O . GLU A 1 407 ? -41.328 16.018 2.209 1.00 88.25 407 GLU A O 1
ATOM 3298 N N . LYS A 1 408 ? -42.856 15.072 3.557 1.00 90.88 408 LYS A N 1
ATOM 3299 C CA . LYS A 1 408 ? -42.193 15.484 4.807 1.00 90.88 408 LYS A CA 1
ATOM 3300 C C . LYS A 1 408 ? -40.843 14.795 5.006 1.00 90.88 408 LYS A C 1
ATOM 3302 O O . LYS A 1 408 ? -39.885 15.440 5.433 1.00 90.88 408 LYS A O 1
ATOM 3307 N N . GLU A 1 409 ? -40.750 13.505 4.693 1.00 89.75 409 GLU A N 1
ATOM 3308 C CA . GLU A 1 409 ? -39.490 12.755 4.762 1.00 89.75 409 GLU A CA 1
ATOM 3309 C C . GLU A 1 409 ? -38.467 13.282 3.744 1.00 89.75 409 GLU A C 1
ATOM 3311 O O . GLU A 1 409 ? -37.304 13.480 4.099 1.00 89.75 409 GLU A O 1
ATOM 3316 N N . ILE A 1 410 ? -38.904 13.613 2.523 1.00 88.00 410 ILE A N 1
ATOM 3317 C CA . ILE A 1 410 ? -38.071 14.257 1.499 1.00 88.00 410 ILE A CA 1
ATOM 3318 C C . ILE A 1 410 ? -37.577 15.616 1.997 1.00 88.00 410 ILE A C 1
ATOM 3320 O O . ILE A 1 410 ? -36.375 15.863 1.965 1.00 88.00 410 ILE A O 1
ATOM 3324 N N . ALA A 1 411 ? -38.456 16.471 2.526 1.00 89.44 411 ALA A N 1
ATOM 3325 C CA . ALA A 1 411 ? -38.061 17.777 3.055 1.00 89.44 411 ALA A CA 1
ATOM 3326 C C . ALA A 1 411 ? -37.027 17.656 4.194 1.00 89.44 411 ALA A C 1
ATOM 3328 O O . ALA A 1 411 ? -36.036 18.393 4.231 1.00 89.44 411 ALA A O 1
ATOM 3329 N N . SER A 1 412 ? -37.210 16.681 5.091 1.00 90.75 412 SER A N 1
ATOM 3330 C CA . SER A 1 412 ? -36.250 16.373 6.157 1.00 90.75 412 SER A CA 1
ATOM 3331 C C . SER A 1 412 ? -34.900 15.903 5.599 1.00 90.75 412 SER A C 1
ATOM 3333 O O . SER A 1 412 ? -33.844 16.397 6.012 1.00 90.75 412 SER A O 1
ATOM 3335 N N . ALA A 1 413 ? -34.916 15.005 4.610 1.00 87.38 413 ALA A N 1
ATOM 3336 C CA . ALA A 1 413 ? -33.715 14.516 3.944 1.00 87.38 413 ALA A CA 1
ATOM 3337 C C . ALA A 1 413 ? -32.969 15.644 3.216 1.00 87.38 413 ALA A C 1
ATOM 3339 O O . ALA A 1 413 ? -31.754 15.770 3.373 1.00 87.38 413 ALA A O 1
ATOM 3340 N N . THR A 1 414 ? -33.677 16.520 2.498 1.00 89.56 414 THR A N 1
ATOM 3341 C CA . THR A 1 414 ? -33.095 17.695 1.836 1.00 89.56 414 THR A CA 1
ATOM 3342 C C . THR A 1 414 ? -32.445 18.639 2.849 1.00 89.56 414 THR A C 1
ATOM 3344 O O . THR A 1 414 ? -31.311 1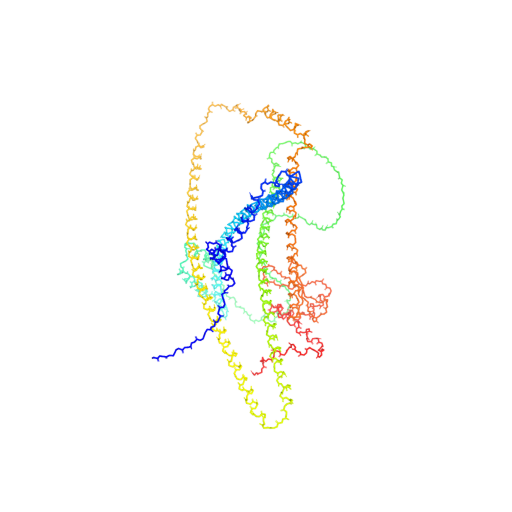9.071 2.639 1.00 89.56 414 THR A O 1
ATOM 3347 N N . SER A 1 415 ? -33.090 18.896 3.993 1.00 90.75 415 SER A N 1
ATOM 3348 C CA . SER A 1 415 ? -32.494 19.703 5.067 1.00 90.75 415 SER A CA 1
ATOM 3349 C C . SER A 1 415 ? -31.222 19.065 5.637 1.00 90.75 415 SER A C 1
ATOM 3351 O O . SER A 1 415 ? -30.257 19.770 5.948 1.00 90.75 415 SER A O 1
ATOM 3353 N N . LYS A 1 416 ? -31.192 17.733 5.774 1.00 91.56 416 LYS A N 1
ATOM 3354 C CA . LYS A 1 416 ? -30.008 17.003 6.246 1.00 91.56 416 LYS A CA 1
ATOM 3355 C C . LYS A 1 416 ? -28.870 17.057 5.228 1.00 91.56 416 LYS A C 1
ATOM 3357 O O . LYS A 1 416 ? -27.728 17.288 5.621 1.00 91.56 416 LYS A O 1
ATOM 3362 N N . ILE A 1 417 ? -29.181 16.918 3.939 1.00 89.06 417 ILE A N 1
ATOM 3363 C CA . ILE A 1 417 ? -28.217 17.073 2.843 1.00 89.06 417 ILE A CA 1
ATOM 3364 C C . ILE A 1 417 ? -27.614 18.479 2.870 1.00 89.06 417 ILE A C 1
ATOM 3366 O O . ILE A 1 417 ? -26.396 18.598 2.901 1.00 89.06 417 ILE A O 1
ATOM 3370 N N . MET A 1 418 ? -28.427 19.537 2.974 1.00 88.56 418 MET A N 1
ATOM 3371 C CA . MET A 1 418 ? -27.917 20.915 3.053 1.00 88.56 418 MET A CA 1
ATOM 3372 C C . MET A 1 418 ? -26.976 21.135 4.247 1.00 88.56 418 MET A C 1
ATOM 3374 O O . MET A 1 418 ? -25.959 21.820 4.120 1.00 88.56 418 MET A O 1
ATOM 3378 N N . SER A 1 419 ? -27.287 20.541 5.403 1.00 92.62 419 SER A N 1
ATOM 3379 C CA . SER A 1 419 ? -26.414 20.587 6.583 1.00 92.62 419 SER A CA 1
ATOM 3380 C C . SER A 1 419 ? -25.073 19.886 6.333 1.00 92.62 419 SER A C 1
ATOM 3382 O O . SER A 1 419 ? -24.018 20.457 6.612 1.00 92.62 419 SER A O 1
ATOM 3384 N N . LEU A 1 420 ? -25.098 18.688 5.739 1.00 88.44 420 LEU A N 1
ATOM 3385 C CA . LEU A 1 420 ? -23.888 17.941 5.383 1.00 88.44 420 LEU A CA 1
ATOM 3386 C C . LEU A 1 420 ? -23.048 18.675 4.333 1.00 88.44 420 LEU A C 1
ATOM 3388 O O . LEU A 1 420 ? -21.837 18.774 4.496 1.00 88.44 420 LEU A O 1
ATOM 3392 N N . THR A 1 421 ? -23.668 19.272 3.314 1.00 88.06 421 THR A N 1
ATOM 3393 C CA . THR A 1 421 ? -22.968 20.105 2.323 1.00 88.06 421 THR A CA 1
ATOM 3394 C C . THR A 1 421 ? -22.276 21.297 2.986 1.00 88.06 421 THR A C 1
ATOM 3396 O O . THR A 1 421 ? -21.146 21.632 2.642 1.00 88.06 421 THR A O 1
ATOM 3399 N N . LYS A 1 422 ? -22.907 21.923 3.987 1.00 91.38 422 LYS A N 1
ATOM 3400 C CA . LYS A 1 422 ? -22.282 23.014 4.748 1.00 91.38 422 LYS A CA 1
ATOM 3401 C C . LYS A 1 422 ? -21.077 22.533 5.563 1.00 91.38 422 LYS A C 1
ATOM 3403 O O . LYS A 1 422 ? -20.079 23.247 5.629 1.00 91.38 422 LYS A O 1
ATOM 3408 N N . GLN A 1 423 ? -21.160 21.348 6.169 1.00 90.31 423 GLN A N 1
ATOM 3409 C CA . GLN A 1 423 ? -20.037 20.743 6.894 1.00 90.31 423 GLN A CA 1
ATOM 3410 C C . GLN A 1 423 ? -18.889 20.356 5.955 1.00 90.31 423 GLN A C 1
ATOM 3412 O O . GLN A 1 423 ? -17.735 20.591 6.302 1.00 90.31 423 GLN A O 1
ATOM 3417 N N . LEU A 1 424 ? -19.199 19.834 4.765 1.00 88.81 424 LEU A N 1
ATOM 3418 C CA . LEU A 1 424 ? -18.211 19.508 3.736 1.00 88.81 424 LEU A CA 1
ATOM 3419 C C . LEU A 1 424 ? -17.434 20.758 3.304 1.00 88.81 424 LEU A C 1
ATOM 3421 O O . LEU A 1 424 ? -16.214 20.780 3.408 1.00 88.81 424 LEU A O 1
ATOM 3425 N N . ASN A 1 425 ? -18.139 21.844 2.976 1.00 90.69 425 ASN A N 1
ATOM 3426 C CA . ASN A 1 425 ? -17.509 23.113 2.599 1.00 90.69 425 ASN A CA 1
ATOM 3427 C C . ASN A 1 425 ? -16.618 23.698 3.714 1.00 90.69 425 ASN A C 1
ATOM 3429 O O . ASN A 1 425 ? -15.626 24.373 3.443 1.00 90.69 425 ASN A O 1
ATOM 3433 N N . GLU A 1 426 ? -16.977 23.489 4.982 1.00 90.62 426 GLU A N 1
ATOM 3434 C CA . GLU A 1 426 ? -16.148 23.899 6.120 1.00 90.62 426 GLU A CA 1
ATOM 3435 C C . GLU A 1 426 ? -14.911 23.001 6.279 1.00 90.62 426 GLU A C 1
ATOM 3437 O O . GLU A 1 426 ? -13.840 23.488 6.642 1.00 90.62 426 GLU A O 1
ATOM 3442 N N . CYS A 1 427 ? -15.037 21.706 5.979 1.00 86.94 427 CYS A N 1
ATOM 3443 C CA . CYS A 1 427 ? -13.918 20.772 5.950 1.00 86.94 427 CYS A CA 1
ATOM 3444 C C . CYS A 1 427 ? -12.918 21.144 4.849 1.00 86.94 427 CYS A C 1
ATOM 3446 O O . CYS A 1 427 ? -11.728 21.249 5.136 1.00 86.94 427 CYS A O 1
ATOM 3448 N N . ASP A 1 428 ? -13.399 21.455 3.643 1.00 86.19 428 ASP A N 1
ATOM 3449 C CA . ASP A 1 428 ? -12.556 21.880 2.520 1.00 86.19 428 ASP A CA 1
ATOM 3450 C C . ASP A 1 428 ? -11.769 23.149 2.863 1.00 86.19 428 ASP A C 1
ATOM 3452 O O . ASP A 1 428 ? -10.560 23.220 2.659 1.00 86.19 428 ASP A O 1
ATOM 3456 N N . ARG A 1 429 ? -12.420 24.130 3.502 1.00 90.19 429 ARG A N 1
ATOM 3457 C CA . ARG A 1 429 ? -11.744 25.350 3.976 1.00 90.19 429 ARG A CA 1
ATOM 3458 C C . ARG A 1 429 ? -10.663 25.074 5.011 1.00 90.19 429 ARG A C 1
ATOM 3460 O O . ARG A 1 429 ? -9.652 25.773 5.032 1.00 90.19 429 ARG A O 1
ATOM 3467 N N . ARG A 1 430 ? -10.876 24.110 5.911 1.00 88.94 430 ARG A N 1
ATOM 3468 C CA . ARG A 1 430 ? -9.837 23.701 6.867 1.00 88.94 430 ARG A CA 1
ATOM 3469 C C . ARG A 1 430 ? -8.693 23.002 6.152 1.00 88.94 430 ARG A C 1
ATOM 3471 O O . ARG A 1 430 ? -7.551 23.271 6.503 1.00 88.94 430 ARG A O 1
ATOM 3478 N N . ASN A 1 431 ? -8.993 22.179 5.152 1.00 87.62 431 ASN A N 1
ATOM 3479 C CA . ASN A 1 431 ? -7.981 21.481 4.375 1.00 87.62 431 ASN A CA 1
ATOM 3480 C C . ASN A 1 431 ? -7.080 22.465 3.620 1.00 87.62 431 ASN A C 1
ATOM 3482 O O . ASN A 1 431 ? -5.866 22.399 3.775 1.00 87.62 431 ASN A O 1
ATOM 3486 N N . SER A 1 432 ? -7.654 23.471 2.948 1.00 89.19 432 SER A N 1
ATOM 3487 C CA . SER A 1 432 ? -6.863 24.522 2.289 1.00 89.19 432 SER A CA 1
ATOM 3488 C C . SER A 1 432 ? -5.947 25.272 3.265 1.00 89.19 432 SER A C 1
ATOM 3490 O O . SER A 1 432 ? -4.789 25.517 2.957 1.00 89.19 432 SER A O 1
ATOM 3492 N N . ARG A 1 433 ? -6.411 25.575 4.489 1.00 90.56 433 ARG A N 1
ATOM 3493 C CA . ARG A 1 433 ? -5.553 26.216 5.509 1.00 90.56 433 ARG A CA 1
ATOM 3494 C C . ARG A 1 433 ? -4.391 25.328 5.955 1.00 90.56 433 ARG A C 1
ATOM 3496 O O . ARG A 1 433 ? -3.336 25.846 6.309 1.00 90.56 433 ARG A O 1
ATOM 3503 N N . VAL A 1 434 ? -4.597 24.013 6.006 1.00 88.06 434 VAL A N 1
ATOM 3504 C CA . VAL A 1 434 ? -3.540 23.054 6.351 1.00 88.06 434 VAL A CA 1
ATOM 3505 C C . VAL A 1 434 ? -2.530 22.948 5.210 1.00 88.06 434 VAL A C 1
ATOM 3507 O O . VAL A 1 434 ? -1.334 22.954 5.480 1.00 88.06 434 VAL A O 1
ATOM 3510 N N . GLU A 1 435 ? -2.988 22.920 3.959 1.00 88.38 435 GLU A N 1
ATOM 3511 C CA . GLU A 1 435 ? -2.125 22.930 2.770 1.00 88.38 435 GLU A CA 1
ATOM 3512 C C . GLU A 1 435 ? -1.271 24.205 2.689 1.00 88.38 435 GLU A C 1
ATOM 3514 O O . GLU A 1 435 ? -0.063 24.122 2.448 1.00 88.38 435 GLU A O 1
ATOM 3519 N N . ASP A 1 436 ? -1.855 25.371 2.982 1.00 90.75 436 ASP A N 1
ATOM 3520 C CA . ASP A 1 436 ? -1.128 26.644 3.056 1.00 90.75 436 ASP A CA 1
ATOM 3521 C C . ASP A 1 436 ? -0.050 26.608 4.155 1.00 90.75 436 ASP A C 1
ATOM 3523 O O . ASP A 1 436 ? 1.111 26.949 3.916 1.00 90.75 436 ASP A O 1
ATOM 3527 N N . ALA A 1 437 ? -0.404 26.137 5.358 1.00 88.38 437 ALA A N 1
ATOM 3528 C CA . ALA A 1 437 ? 0.532 26.030 6.478 1.00 88.38 437 ALA A CA 1
ATOM 3529 C C . ALA A 1 437 ? 1.658 25.016 6.210 1.00 88.38 437 ALA A C 1
ATOM 3531 O O . ALA A 1 437 ? 2.805 25.235 6.608 1.00 88.38 437 ALA A O 1
ATOM 3532 N N . TYR A 1 438 ? 1.346 23.915 5.525 1.00 89.38 438 TYR A N 1
ATOM 3533 C CA . TYR A 1 438 ? 2.328 22.920 5.108 1.00 89.38 438 TYR A CA 1
ATOM 3534 C C . TYR A 1 438 ? 3.297 23.497 4.071 1.00 89.38 438 TYR A C 1
ATOM 3536 O O . TYR A 1 438 ? 4.509 23.340 4.207 1.00 89.38 438 TYR A O 1
ATOM 3544 N N . SER A 1 439 ? 2.781 24.241 3.091 1.00 90.25 439 SER A N 1
ATOM 3545 C CA . SER A 1 439 ? 3.594 24.921 2.078 1.00 90.25 439 SER A CA 1
ATOM 3546 C C . SER A 1 439 ? 4.541 25.952 2.705 1.00 90.25 439 SER A C 1
ATOM 3548 O O . SER A 1 439 ? 5.711 26.036 2.329 1.00 90.25 439 SER A O 1
ATOM 3550 N N . GLU A 1 440 ? 4.078 26.693 3.718 1.00 92.25 440 GLU A N 1
ATOM 3551 C CA . GLU A 1 440 ? 4.922 27.623 4.477 1.00 92.25 440 GLU A CA 1
ATOM 3552 C C . GLU A 1 440 ? 6.033 26.895 5.261 1.00 92.25 440 GLU A C 1
ATOM 3554 O O . GLU A 1 440 ? 7.183 27.342 5.281 1.00 92.25 440 GLU A O 1
ATOM 3559 N N . GLN A 1 441 ? 5.717 25.756 5.889 1.00 85.81 441 GLN A N 1
ATOM 3560 C CA . GLN A 1 441 ? 6.705 24.927 6.591 1.00 85.81 441 GLN A CA 1
ATOM 3561 C C . GLN A 1 441 ? 7.745 24.334 5.641 1.00 85.81 441 GLN A C 1
ATOM 3563 O O . GLN A 1 441 ? 8.936 24.346 5.955 1.00 85.81 441 GLN A O 1
ATOM 3568 N N . LEU A 1 442 ? 7.322 23.877 4.462 1.00 89.81 442 LEU A N 1
ATOM 3569 C CA . LEU A 1 442 ? 8.227 23.363 3.440 1.00 89.81 442 LEU A CA 1
ATOM 3570 C C . LEU A 1 442 ? 9.216 24.447 2.983 1.00 89.81 442 LEU A C 1
ATOM 3572 O O . LEU A 1 442 ? 10.419 24.197 2.930 1.00 89.81 442 LEU A O 1
ATOM 3576 N N . GLY A 1 443 ? 8.736 25.676 2.757 1.00 88.88 443 GLY A N 1
ATOM 3577 C CA . GLY A 1 443 ? 9.594 26.820 2.430 1.00 88.88 443 GLY A CA 1
ATOM 3578 C C . GLY A 1 443 ? 10.640 27.116 3.512 1.00 88.88 443 GLY A C 1
ATOM 3579 O O . GLY A 1 443 ? 11.817 27.309 3.203 1.00 88.88 443 GLY A O 1
ATOM 3580 N N . LYS A 1 444 ? 10.244 27.076 4.791 1.00 91.50 444 LYS A N 1
ATOM 3581 C CA . LYS A 1 444 ? 11.167 27.236 5.931 1.00 91.50 444 LYS A CA 1
ATOM 3582 C C . LYS A 1 444 ? 12.191 26.104 6.022 1.00 91.50 444 LYS A C 1
ATOM 3584 O O . LYS A 1 444 ? 13.351 26.363 6.339 1.00 91.50 444 LYS A O 1
ATOM 3589 N N . SER A 1 445 ? 11.783 24.867 5.737 1.00 89.25 445 SER A N 1
ATOM 3590 C CA . SER A 1 445 ? 12.683 23.708 5.727 1.00 89.25 445 SER A CA 1
ATOM 3591 C C . SER A 1 445 ? 13.775 23.860 4.668 1.00 89.25 445 SER A C 1
ATOM 3593 O O . SER A 1 445 ? 14.952 23.691 4.979 1.00 89.25 445 SER A O 1
ATOM 3595 N N . ILE A 1 446 ? 13.399 24.270 3.453 1.00 90.31 446 ILE A N 1
ATOM 3596 C CA . ILE A 1 446 ? 14.343 24.528 2.357 1.00 90.31 446 ILE A CA 1
ATOM 3597 C C . ILE A 1 446 ? 15.317 25.660 2.730 1.00 90.31 446 ILE A C 1
ATOM 3599 O O . ILE A 1 446 ? 16.518 25.562 2.484 1.00 90.31 446 ILE A O 1
ATOM 3603 N N . GLU A 1 447 ? 14.839 26.733 3.370 1.00 92.19 447 GLU A N 1
ATOM 3604 C CA . GLU A 1 447 ? 15.711 27.829 3.818 1.00 92.19 447 GLU A CA 1
ATOM 3605 C C . GLU A 1 447 ? 16.741 27.365 4.868 1.00 92.19 447 GLU A C 1
ATOM 3607 O O . GLU A 1 447 ? 17.904 27.775 4.829 1.00 92.19 447 GLU A O 1
ATOM 3612 N N . LEU A 1 448 ? 16.335 26.499 5.801 1.00 88.88 448 LEU A N 1
ATOM 3613 C CA . LEU A 1 448 ? 17.235 25.930 6.807 1.00 88.88 448 LEU A CA 1
ATOM 3614 C C . LEU A 1 448 ? 18.262 24.973 6.193 1.00 88.88 448 LEU A C 1
ATOM 3616 O O . LEU A 1 448 ? 19.425 25.005 6.593 1.00 88.88 448 LEU A O 1
ATOM 3620 N N . GLU A 1 449 ? 17.866 24.170 5.209 1.00 89.31 449 GLU A N 1
ATOM 3621 C CA . GLU A 1 449 ? 18.766 23.274 4.479 1.00 89.31 449 GLU A CA 1
ATOM 3622 C C . GLU A 1 449 ? 19.827 24.055 3.686 1.00 89.31 449 GLU A C 1
ATOM 3624 O O . GLU A 1 449 ? 21.021 23.748 3.750 1.00 89.31 449 GLU A O 1
ATOM 3629 N N . ASN A 1 450 ? 19.428 25.155 3.043 1.00 90.69 450 ASN A N 1
ATOM 3630 C CA . ASN A 1 450 ? 20.357 26.071 2.380 1.00 90.69 450 ASN A CA 1
ATOM 3631 C C . ASN A 1 450 ? 21.348 26.713 3.369 1.00 90.69 450 ASN A C 1
ATOM 3633 O O . ASN A 1 450 ? 22.541 26.809 3.088 1.00 90.69 450 ASN A O 1
ATOM 3637 N N . LYS A 1 451 ? 20.895 27.107 4.566 1.00 92.12 451 LYS A N 1
ATOM 3638 C CA . LYS A 1 451 ? 21.799 27.625 5.613 1.00 92.12 451 LYS A CA 1
ATOM 3639 C C . LYS A 1 451 ? 22.752 26.553 6.136 1.00 92.12 451 LYS A C 1
ATOM 3641 O O . LYS A 1 451 ? 23.913 26.850 6.414 1.00 92.12 451 LYS A O 1
ATOM 3646 N N . LEU A 1 452 ? 22.282 25.314 6.275 1.00 89.94 452 LEU A N 1
ATOM 3647 C CA . LEU A 1 452 ? 23.111 24.200 6.723 1.00 89.94 452 LEU A CA 1
ATOM 3648 C C . LEU A 1 452 ? 24.217 23.901 5.706 1.00 89.94 452 LEU A C 1
ATOM 3650 O O . LEU A 1 452 ? 25.377 23.801 6.090 1.00 89.94 452 LEU A O 1
ATOM 3654 N N . THR A 1 453 ? 23.881 23.820 4.417 1.00 89.75 453 THR A N 1
ATOM 3655 C CA . THR A 1 453 ? 24.865 23.598 3.344 1.00 89.75 453 THR A CA 1
ATOM 3656 C C . THR A 1 453 ? 25.890 24.731 3.263 1.00 89.75 453 THR A C 1
ATOM 3658 O O . THR A 1 453 ? 27.088 24.462 3.153 1.00 89.75 453 THR A O 1
ATOM 3661 N N . GLU A 1 454 ? 25.467 25.990 3.422 1.00 92.69 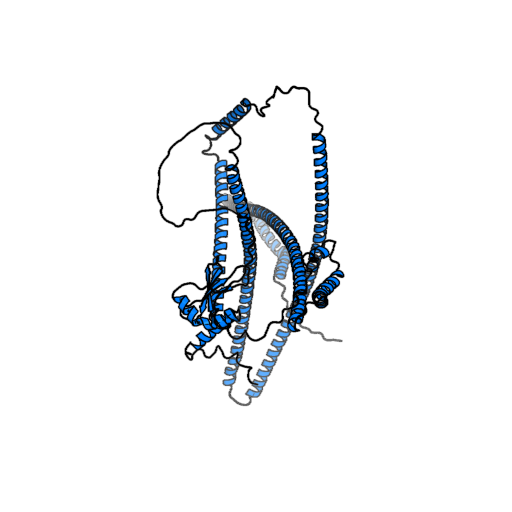454 GLU A N 1
ATOM 3662 C CA . GLU A 1 454 ? 26.382 27.136 3.502 1.00 92.69 454 GLU A CA 1
ATOM 3663 C C . GLU A 1 454 ? 27.366 27.011 4.683 1.00 92.69 454 GLU A C 1
ATOM 3665 O O . GLU A 1 454 ? 28.569 27.235 4.523 1.00 92.69 454 GLU A O 1
ATOM 3670 N N . MET A 1 455 ? 26.880 26.618 5.865 1.00 87.12 455 MET A N 1
ATOM 3671 C CA . MET A 1 455 ? 27.723 26.419 7.050 1.00 87.12 455 MET A CA 1
ATOM 3672 C C . MET A 1 455 ? 28.682 25.237 6.897 1.00 87.12 455 MET A C 1
ATOM 3674 O O . MET A 1 455 ? 29.849 25.348 7.275 1.00 87.12 455 MET A O 1
ATOM 3678 N N . THR A 1 456 ? 28.234 24.133 6.301 1.00 89.06 456 THR A N 1
ATOM 3679 C CA . THR A 1 456 ? 29.085 22.972 6.010 1.00 89.06 456 THR A CA 1
ATOM 3680 C C . THR A 1 456 ? 30.221 23.343 5.059 1.00 89.06 456 THR A C 1
ATOM 3682 O O . THR A 1 456 ? 31.373 22.999 5.318 1.00 89.06 456 THR A O 1
ATOM 3685 N N . ASN A 1 457 ? 29.935 24.127 4.017 1.00 90.62 457 ASN A N 1
ATOM 3686 C CA . ASN A 1 457 ? 30.959 24.616 3.093 1.00 90.62 457 ASN A CA 1
ATOM 3687 C C . ASN A 1 457 ? 31.980 25.527 3.792 1.00 90.62 457 ASN A C 1
ATOM 3689 O O . ASN A 1 457 ? 33.181 25.403 3.556 1.00 90.62 457 ASN A O 1
ATOM 3693 N N . LYS A 1 458 ? 31.532 26.413 4.694 1.00 92.56 458 LYS A N 1
ATOM 3694 C CA . LYS A 1 458 ? 32.443 27.246 5.500 1.00 92.56 458 LYS A CA 1
ATOM 3695 C C . LYS A 1 458 ? 33.335 26.404 6.412 1.00 92.56 458 LYS A C 1
ATOM 3697 O O . LYS A 1 458 ? 34.529 26.677 6.493 1.00 92.56 458 LYS A O 1
ATOM 3702 N N . ASN A 1 459 ? 32.784 25.377 7.059 1.00 88.50 459 ASN A N 1
ATOM 3703 C CA . ASN A 1 459 ? 33.568 24.464 7.894 1.00 88.50 459 ASN A CA 1
ATOM 3704 C C . ASN A 1 459 ? 34.623 23.712 7.079 1.00 88.50 459 ASN A C 1
ATOM 3706 O O . ASN A 1 459 ? 35.772 23.650 7.505 1.00 88.50 459 ASN A O 1
ATOM 3710 N N . TYR A 1 460 ? 34.271 23.225 5.886 1.00 91.81 460 TYR A N 1
ATOM 3711 C CA . TYR A 1 460 ? 35.223 22.561 4.994 1.00 91.81 460 TYR A CA 1
ATOM 3712 C C . TYR A 1 460 ? 36.405 23.473 4.618 1.00 91.81 460 TYR A C 1
ATOM 3714 O O . TYR A 1 460 ? 37.562 23.056 4.671 1.00 91.81 460 TYR A O 1
ATOM 3722 N N . LEU A 1 461 ? 36.134 24.745 4.299 1.00 91.75 461 LEU A N 1
ATOM 3723 C CA . LEU A 1 461 ? 37.184 25.726 3.998 1.00 91.75 461 LEU A CA 1
ATOM 3724 C C . LEU A 1 461 ? 38.094 25.995 5.208 1.00 91.75 461 LEU A C 1
ATOM 3726 O O . LEU A 1 461 ? 39.315 26.038 5.062 1.00 91.75 461 LEU A O 1
ATOM 3730 N N . LEU A 1 462 ? 37.517 26.130 6.406 1.00 90.81 462 LEU A N 1
ATOM 3731 C CA . LEU A 1 462 ? 38.280 26.331 7.643 1.00 90.81 462 LEU A CA 1
ATOM 3732 C C . LEU A 1 462 ? 39.142 25.112 8.000 1.00 90.81 462 LEU A C 1
ATOM 3734 O O . LEU A 1 462 ? 40.285 25.264 8.428 1.00 90.81 462 LEU A O 1
ATOM 3738 N N . GLU A 1 463 ? 38.635 23.895 7.804 1.00 91.19 463 GLU A N 1
ATOM 3739 C CA . GLU A 1 463 ? 39.411 22.666 8.005 1.00 91.19 463 GLU A CA 1
ATOM 3740 C C . GLU A 1 463 ? 40.602 22.582 7.044 1.00 91.19 463 GLU A C 1
ATOM 3742 O O . GLU A 1 463 ? 41.707 22.194 7.445 1.00 91.19 463 GLU A O 1
ATOM 3747 N N . GLN A 1 464 ? 40.413 23.000 5.790 1.00 89.38 464 GLN A N 1
ATOM 3748 C CA . GLN A 1 464 ? 41.493 23.071 4.811 1.00 89.38 464 GLN A CA 1
ATOM 3749 C C . GLN A 1 464 ? 42.578 24.073 5.242 1.00 89.38 464 GLN A C 1
ATOM 3751 O O . GLN A 1 464 ? 43.768 23.755 5.171 1.00 89.38 464 GLN A O 1
ATOM 3756 N N . GLU A 1 465 ? 42.188 25.244 5.755 1.00 91.12 465 GLU A N 1
ATOM 3757 C CA . GLU A 1 465 ? 43.113 26.258 6.279 1.00 91.12 465 GLU A CA 1
ATOM 3758 C C . GLU A 1 465 ? 43.886 25.752 7.510 1.00 91.12 465 GLU A C 1
ATOM 3760 O O . GLU A 1 465 ? 45.113 25.861 7.566 1.00 91.12 465 GLU A O 1
ATOM 3765 N N . ILE A 1 466 ? 43.203 25.110 8.466 1.00 86.94 466 ILE A N 1
ATOM 3766 C CA . ILE A 1 466 ? 43.842 24.481 9.636 1.00 86.94 466 ILE A CA 1
ATOM 3767 C C . ILE A 1 466 ? 44.871 23.439 9.192 1.00 86.94 466 ILE A C 1
ATOM 3769 O O . ILE A 1 466 ? 45.959 23.353 9.768 1.00 86.94 466 ILE A O 1
ATOM 3773 N N . THR A 1 467 ? 44.547 22.650 8.169 1.00 87.94 467 THR A N 1
ATOM 3774 C CA . THR A 1 467 ? 45.443 21.617 7.642 1.00 87.94 467 THR A CA 1
ATOM 3775 C C . THR A 1 467 ? 46.698 22.238 7.023 1.00 87.94 467 THR A C 1
ATOM 3777 O O . THR A 1 467 ? 47.808 21.801 7.334 1.00 87.94 467 THR A O 1
ATOM 3780 N N . GLN A 1 468 ? 46.553 23.309 6.237 1.00 85.06 468 GLN A N 1
ATOM 3781 C CA . GLN A 1 468 ? 47.687 24.049 5.669 1.00 85.06 468 GLN A CA 1
ATOM 3782 C C . GLN A 1 468 ? 48.569 24.682 6.758 1.00 85.06 468 GLN A C 1
ATOM 3784 O O . GLN A 1 468 ? 49.796 24.574 6.710 1.00 85.06 468 GLN A O 1
ATOM 3789 N N . LEU A 1 469 ? 47.964 25.287 7.785 1.00 82.25 469 LEU A N 1
ATOM 3790 C CA . LEU A 1 469 ? 48.700 25.875 8.909 1.00 82.25 469 LEU A CA 1
ATOM 3791 C C . LEU A 1 469 ? 49.478 24.820 9.708 1.00 82.25 469 LEU A C 1
ATOM 3793 O O . LEU A 1 469 ? 50.634 25.050 10.066 1.00 82.25 469 LEU A O 1
ATOM 3797 N N . ARG A 1 470 ? 48.889 23.640 9.946 1.00 82.75 470 ARG A N 1
ATOM 3798 C CA . ARG A 1 470 ? 49.577 22.515 10.605 1.00 82.75 470 ARG A CA 1
ATOM 3799 C C . ARG A 1 470 ? 50.779 22.027 9.800 1.00 82.75 470 ARG A C 1
ATOM 3801 O O . ARG A 1 470 ? 51.830 21.769 10.383 1.00 82.75 470 ARG A O 1
ATOM 3808 N N . GLN A 1 471 ? 50.645 21.946 8.478 1.00 76.19 471 GLN A N 1
ATOM 3809 C CA . GLN A 1 471 ? 51.722 21.511 7.589 1.00 76.19 471 GLN A CA 1
ATOM 3810 C C . GLN A 1 471 ? 52.904 22.497 7.598 1.00 76.19 471 GLN A C 1
ATOM 3812 O O . GLN A 1 471 ? 54.059 22.076 7.644 1.00 76.19 471 GLN A O 1
ATOM 3817 N N . ASN A 1 472 ? 52.625 23.802 7.677 1.00 73.94 472 ASN A N 1
ATOM 3818 C CA . ASN A 1 472 ? 53.653 24.842 7.781 1.00 73.94 472 ASN A CA 1
ATOM 3819 C C . ASN A 1 472 ? 54.436 24.795 9.107 1.00 73.94 472 ASN A C 1
ATOM 3821 O O . ASN A 1 472 ? 55.638 25.056 9.116 1.00 73.94 472 ASN A O 1
ATOM 3825 N N . ILE A 1 473 ? 53.792 24.421 10.219 1.00 71.44 473 ILE A N 1
ATOM 3826 C CA . ILE A 1 473 ? 54.456 24.271 11.529 1.00 71.44 473 ILE A CA 1
ATOM 3827 C C . ILE A 1 473 ? 55.407 23.060 11.539 1.00 71.44 473 ILE A C 1
ATOM 3829 O O . ILE A 1 473 ? 56.458 23.090 12.177 1.00 71.44 473 ILE A O 1
ATOM 3833 N N . GLN A 1 474 ? 55.082 21.998 10.800 1.00 60.81 474 GLN A N 1
ATOM 3834 C CA . GLN A 1 474 ? 55.859 20.755 10.798 1.00 60.81 474 GLN A CA 1
ATOM 3835 C C . GLN A 1 474 ? 57.202 20.872 10.045 1.00 60.81 474 GLN A C 1
ATOM 3837 O O . GLN A 1 474 ? 58.124 20.104 10.314 1.00 60.81 474 GLN A O 1
ATOM 3842 N N . CYS A 1 475 ? 57.357 21.869 9.164 1.00 50.41 475 CYS A N 1
ATOM 3843 C CA . CYS A 1 475 ? 58.602 22.144 8.438 1.00 50.41 475 CYS A CA 1
ATOM 3844 C C . CYS A 1 475 ? 59.624 23.013 9.203 1.00 50.41 475 CYS A C 1
ATOM 3846 O O . CYS A 1 475 ? 60.711 23.242 8.675 1.00 50.41 475 CYS A O 1
ATOM 3848 N N . SER A 1 476 ? 59.333 23.490 10.425 1.00 47.53 476 SER A N 1
ATOM 3849 C CA . SER A 1 476 ? 60.215 24.420 11.161 1.00 47.53 476 SER A CA 1
ATOM 3850 C C . SER A 1 476 ? 60.912 23.840 12.404 1.00 47.53 476 SER A C 1
ATOM 3852 O O . SER A 1 476 ? 61.291 24.598 13.299 1.00 47.53 476 SER A O 1
ATOM 3854 N N . VAL A 1 477 ? 61.102 22.521 12.502 1.00 47.41 477 VAL A N 1
ATOM 3855 C CA . VAL A 1 477 ? 61.872 21.927 13.612 1.00 47.41 477 VAL A CA 1
ATOM 3856 C C . VAL A 1 477 ? 63.352 21.854 13.222 1.00 47.41 477 VAL A C 1
ATOM 3858 O O . VAL A 1 477 ? 63.765 20.988 12.454 1.00 47.41 477 VAL A O 1
ATOM 3861 N N . GLN A 1 478 ? 64.156 22.792 13.731 1.00 51.72 478 GLN A N 1
ATOM 3862 C CA . GLN A 1 478 ? 65.619 22.732 13.636 1.00 51.72 478 GLN A CA 1
ATOM 3863 C C . GLN A 1 478 ? 66.167 21.524 14.423 1.00 51.72 478 GLN A C 1
ATOM 3865 O O . GLN A 1 478 ? 65.662 21.231 15.508 1.00 51.72 478 GLN A O 1
ATOM 3870 N N . PRO A 1 479 ? 67.215 20.839 13.927 1.00 47.19 479 PRO A N 1
ATOM 3871 C CA . PRO A 1 479 ? 67.834 19.729 14.637 1.00 47.19 479 PRO A CA 1
ATOM 3872 C C . PRO A 1 479 ? 68.639 20.253 15.831 1.00 47.19 479 PRO A C 1
ATOM 3874 O O . PRO A 1 479 ? 69.587 21.021 15.669 1.00 47.19 479 PRO A O 1
ATOM 3877 N N . THR A 1 480 ? 68.263 19.839 17.039 1.00 52.78 480 THR A N 1
ATOM 3878 C CA . THR A 1 480 ? 69.043 20.088 18.254 1.00 52.78 480 THR A CA 1
ATOM 3879 C C . THR A 1 480 ? 70.254 19.160 18.351 1.00 52.78 480 THR A C 1
ATOM 3881 O O . THR A 1 480 ? 70.175 17.963 18.080 1.00 52.78 480 THR A O 1
ATOM 3884 N N . ASP A 1 481 ? 71.354 19.771 18.785 1.00 49.47 481 ASP A N 1
ATOM 3885 C CA . ASP A 1 481 ? 72.704 19.266 19.043 1.00 49.47 481 ASP A CA 1
ATOM 3886 C C . ASP A 1 481 ? 72.766 18.215 20.171 1.00 49.47 481 ASP A C 1
ATOM 3888 O O . ASP A 1 481 ? 73.218 18.472 21.285 1.00 49.47 481 ASP A O 1
ATOM 3892 N N . ALA A 1 482 ? 72.275 17.008 19.895 1.00 49.97 482 ALA A N 1
ATOM 3893 C CA . ALA A 1 482 ? 72.573 15.824 20.693 1.00 49.97 482 ALA A CA 1
ATOM 3894 C C . ALA A 1 482 ? 72.889 14.660 19.744 1.00 49.97 482 ALA A C 1
ATOM 3896 O O . ALA A 1 482 ? 72.031 14.191 19.001 1.00 49.97 482 ALA A O 1
ATOM 3897 N N . GLY A 1 483 ? 74.158 14.245 19.728 1.00 41.84 483 GLY A N 1
ATOM 3898 C CA . GLY A 1 483 ? 74.723 13.298 18.767 1.00 41.84 483 GLY A CA 1
ATOM 3899 C C . GLY A 1 483 ? 73.984 11.957 18.617 1.00 41.84 483 GLY A C 1
ATOM 3900 O O . GLY A 1 483 ? 73.364 11.436 19.541 1.00 41.84 483 GLY A O 1
ATOM 3901 N N . ASN A 1 484 ? 74.135 11.375 17.423 1.00 53.09 484 ASN A N 1
ATOM 3902 C CA . ASN A 1 484 ? 73.488 10.164 16.890 1.00 53.09 484 ASN A CA 1
ATOM 3903 C C . ASN A 1 484 ? 73.813 8.822 17.598 1.00 53.09 484 ASN A C 1
ATOM 3905 O O . ASN A 1 484 ? 73.779 7.774 16.956 1.00 53.09 484 ASN A O 1
ATOM 3909 N N . THR A 1 485 ? 74.136 8.793 18.893 1.00 49.22 485 THR A N 1
ATOM 3910 C CA . THR A 1 485 ? 74.542 7.545 19.577 1.00 49.22 485 THR A CA 1
ATOM 3911 C C . THR A 1 485 ? 73.785 7.210 20.859 1.00 49.22 485 THR A C 1
ATOM 3913 O O . THR A 1 485 ? 74.064 6.171 21.453 1.00 49.22 485 THR A O 1
ATOM 3916 N N . THR A 1 486 ? 72.776 7.993 21.250 1.00 48.84 486 THR A N 1
ATOM 3917 C CA . THR A 1 486 ? 71.968 7.687 22.443 1.00 48.84 486 THR A CA 1
ATOM 3918 C C . THR A 1 486 ? 70.477 7.789 22.131 1.00 48.84 486 THR A C 1
ATOM 3920 O O . THR A 1 486 ? 69.905 8.874 22.119 1.00 48.84 486 THR A O 1
ATOM 3923 N N . GLN A 1 487 ? 69.826 6.647 21.890 1.00 55.00 487 GLN A N 1
ATOM 3924 C CA . GLN A 1 487 ? 68.364 6.557 21.889 1.00 55.00 487 GLN A CA 1
ATOM 3925 C C . GLN A 1 487 ? 67.873 6.414 23.333 1.00 55.00 487 GLN A C 1
ATOM 3927 O O . GLN A 1 487 ? 68.120 5.398 23.982 1.00 55.00 487 GLN A O 1
ATOM 3932 N N . ILE A 1 488 ? 67.171 7.428 23.840 1.00 60.94 488 ILE A N 1
ATOM 3933 C CA . ILE A 1 488 ? 66.433 7.331 25.103 1.00 60.94 488 ILE A CA 1
ATOM 3934 C C . ILE A 1 488 ? 65.091 6.662 24.790 1.00 60.94 488 ILE A C 1
ATOM 3936 O O . ILE A 1 488 ? 64.212 7.265 24.176 1.00 60.94 488 ILE A O 1
ATOM 3940 N N . PHE A 1 489 ? 64.938 5.399 25.189 1.00 50.00 489 PHE A N 1
ATOM 3941 C CA . PHE A 1 489 ? 63.660 4.694 25.113 1.00 50.00 489 PHE A CA 1
ATOM 3942 C C . PHE A 1 489 ? 62.742 5.175 26.241 1.00 50.00 489 PHE A C 1
ATOM 3944 O O . PHE A 1 489 ? 62.905 4.794 27.399 1.00 50.00 489 PHE A O 1
ATOM 3951 N N . HIS A 1 490 ? 61.754 5.998 25.898 1.00 54.69 490 HIS A N 1
ATOM 3952 C CA . HIS A 1 490 ? 60.636 6.295 26.786 1.00 54.69 490 HIS A CA 1
ATOM 3953 C C . HIS A 1 490 ? 59.610 5.161 26.683 1.00 54.69 490 HIS A C 1
ATOM 3955 O O . HIS A 1 490 ? 58.869 5.072 25.706 1.00 54.69 490 HIS A O 1
ATOM 3961 N N . MET A 1 491 ? 59.576 4.275 27.679 1.00 58.78 491 MET A N 1
ATOM 3962 C CA . MET A 1 491 ? 58.463 3.336 27.843 1.00 58.78 491 MET A CA 1
ATOM 3963 C C . MET A 1 491 ? 57.247 4.123 28.367 1.00 58.78 491 MET A C 1
ATOM 3965 O O . MET A 1 491 ? 57.383 4.801 29.386 1.00 58.78 491 MET A O 1
ATOM 3969 N N . PRO A 1 492 ? 56.078 4.071 27.701 1.00 60.38 492 PRO A N 1
ATOM 3970 C CA . PRO A 1 492 ? 54.936 4.929 28.026 1.00 60.38 492 PRO A CA 1
ATOM 3971 C C . PRO A 1 492 ? 54.279 4.634 29.384 1.00 60.38 492 PRO A C 1
ATOM 3973 O O . PRO A 1 492 ? 53.542 5.480 29.879 1.00 60.38 492 PRO A O 1
ATOM 3976 N N . GLN A 1 493 ? 54.551 3.481 30.009 1.00 67.38 493 GLN A N 1
ATOM 3977 C CA . GLN A 1 493 ? 54.032 3.118 31.332 1.00 67.38 493 GLN A CA 1
ATOM 3978 C C . GLN A 1 493 ? 55.066 2.341 32.153 1.00 67.38 493 GLN A C 1
ATOM 3980 O O . GLN A 1 493 ? 55.809 1.511 31.622 1.00 67.38 493 GLN A O 1
ATOM 3985 N N . ASN A 1 494 ? 55.100 2.613 33.461 1.00 67.31 494 ASN A N 1
ATOM 3986 C CA . ASN A 1 494 ? 55.962 1.933 34.420 1.00 67.31 494 ASN A CA 1
ATOM 3987 C C . ASN A 1 494 ? 55.429 0.506 34.681 1.00 67.31 494 ASN A C 1
ATOM 3989 O O . ASN A 1 494 ? 54.323 0.365 35.205 1.00 67.31 494 ASN A O 1
ATOM 3993 N N . PRO A 1 495 ? 56.191 -0.561 34.374 1.00 65.19 495 PRO A N 1
ATOM 3994 C CA . PRO A 1 495 ? 55.730 -1.944 34.537 1.00 65.19 495 PRO A CA 1
ATOM 3995 C C . PRO A 1 495 ? 55.322 -2.295 35.975 1.00 65.19 495 PRO A C 1
ATOM 3997 O O . PRO A 1 495 ? 54.464 -3.148 36.189 1.00 65.19 495 PRO A O 1
ATOM 4000 N N . LEU A 1 496 ? 55.922 -1.629 36.967 1.00 67.50 496 LEU A N 1
ATOM 4001 C CA . LEU A 1 496 ? 55.592 -1.812 38.382 1.00 67.50 496 LEU A CA 1
ATOM 4002 C C . LEU A 1 496 ? 54.231 -1.218 38.755 1.00 67.50 496 LEU A C 1
ATOM 4004 O O . LEU A 1 496 ? 53.560 -1.750 39.633 1.00 67.50 496 LEU A O 1
ATOM 4008 N N . GLU A 1 497 ? 53.821 -0.144 38.086 1.00 72.81 497 GLU A N 1
ATOM 4009 C CA . GLU A 1 497 ? 52.551 0.540 38.329 1.00 72.81 497 GLU A CA 1
ATOM 4010 C C . GLU A 1 497 ? 51.389 -0.252 37.717 1.00 72.81 497 GLU A C 1
ATOM 4012 O O . GLU A 1 497 ? 50.415 -0.544 38.408 1.00 72.81 497 GLU A O 1
ATOM 4017 N N . ALA A 1 498 ? 51.571 -0.757 36.491 1.00 71.69 498 ALA A N 1
ATOM 4018 C CA . ALA A 1 498 ? 50.616 -1.655 35.838 1.00 71.69 498 ALA A CA 1
ATOM 4019 C C . ALA A 1 498 ? 50.380 -2.953 36.639 1.00 71.69 498 ALA A C 1
ATOM 4021 O O . ALA A 1 498 ? 49.241 -3.389 36.805 1.00 71.69 498 ALA A O 1
ATOM 4022 N N . ALA A 1 499 ? 51.438 -3.543 37.209 1.00 71.62 499 ALA A N 1
ATOM 4023 C CA . ALA A 1 499 ? 51.315 -4.734 38.053 1.00 71.62 499 ALA A CA 1
ATOM 4024 C C . ALA A 1 499 ? 50.604 -4.449 39.392 1.00 71.62 499 ALA A C 1
ATOM 4026 O O . ALA A 1 499 ? 49.922 -5.320 39.937 1.00 71.62 499 ALA A O 1
ATOM 4027 N N . HIS A 1 500 ? 50.747 -3.234 39.934 1.00 78.06 500 HIS A N 1
ATOM 4028 C CA . HIS A 1 500 ? 50.089 -2.835 41.178 1.00 78.06 500 HIS A CA 1
ATOM 4029 C C . HIS A 1 500 ? 48.586 -2.596 40.975 1.00 78.06 500 HIS A C 1
ATOM 4031 O O . HIS A 1 500 ? 47.774 -3.037 41.792 1.00 78.06 500 HIS A O 1
ATOM 4037 N N . GLU A 1 501 ? 48.208 -1.970 39.857 1.00 78.81 501 GLU A N 1
ATOM 4038 C CA . GLU A 1 501 ? 46.809 -1.805 39.451 1.00 78.81 501 GLU A CA 1
ATOM 4039 C C . GLU A 1 501 ? 46.133 -3.155 39.176 1.00 78.81 501 GLU A C 1
ATOM 4041 O O . GLU A 1 501 ? 45.011 -3.394 39.631 1.00 78.81 501 GLU A O 1
ATOM 4046 N N . GLU A 1 502 ? 46.828 -4.081 38.510 1.00 76.88 502 GLU A N 1
ATOM 4047 C CA . GLU A 1 502 ? 46.310 -5.425 38.244 1.00 76.88 502 GLU A CA 1
ATOM 4048 C C . GLU A 1 502 ? 46.098 -6.228 39.540 1.00 76.88 502 GLU A C 1
ATOM 4050 O O . GLU A 1 502 ? 45.075 -6.903 39.700 1.00 76.88 502 GLU A O 1
ATOM 4055 N N . PHE A 1 503 ? 47.005 -6.102 40.515 1.00 77.19 503 PHE A N 1
ATOM 4056 C CA . PHE A 1 503 ? 46.865 -6.754 41.819 1.00 77.19 503 PHE A CA 1
ATOM 4057 C C . PHE A 1 503 ? 45.675 -6.202 42.623 1.00 77.19 503 PHE A C 1
ATOM 4059 O O . PHE A 1 503 ? 44.879 -6.982 43.155 1.00 77.19 503 PHE A O 1
ATOM 4066 N N . GLN A 1 504 ? 45.482 -4.879 42.654 1.00 74.75 504 GLN A N 1
ATOM 4067 C CA . GLN A 1 504 ? 44.321 -4.267 43.317 1.00 74.75 504 GLN A CA 1
ATOM 4068 C C . GLN A 1 504 ? 42.994 -4.614 42.610 1.00 74.75 504 GLN A C 1
ATOM 4070 O O . GLN A 1 504 ? 41.973 -4.874 43.263 1.00 74.75 504 GLN A O 1
ATOM 4075 N N . ALA A 1 505 ? 42.997 -4.709 41.277 1.00 73.62 505 ALA A N 1
ATOM 4076 C CA . ALA A 1 505 ? 41.847 -5.168 40.498 1.00 73.62 505 ALA A CA 1
ATOM 4077 C C . ALA A 1 505 ? 41.521 -6.656 40.751 1.00 73.62 505 ALA A C 1
ATOM 4079 O O . ALA A 1 505 ? 40.351 -7.049 40.775 1.00 73.62 505 ALA A O 1
ATOM 4080 N N . ALA A 1 506 ? 42.531 -7.496 40.985 1.00 70.75 506 ALA A N 1
ATOM 4081 C CA . ALA A 1 506 ? 42.340 -8.902 41.331 1.00 70.75 506 ALA A CA 1
ATOM 4082 C C . ALA A 1 506 ? 41.815 -9.090 42.768 1.00 70.75 506 ALA A C 1
ATOM 4084 O O . ALA A 1 506 ? 40.958 -9.949 43.006 1.00 70.75 506 ALA A O 1
ATOM 4085 N N . GLU A 1 507 ? 42.268 -8.276 43.726 1.00 64.38 507 GLU A N 1
ATOM 4086 C CA . GLU A 1 507 ? 41.826 -8.356 45.125 1.00 64.38 507 GLU A CA 1
ATOM 4087 C C . GLU A 1 507 ? 40.361 -7.910 45.298 1.00 64.38 507 GLU A C 1
ATOM 4089 O O . GLU A 1 507 ? 39.578 -8.557 46.002 1.00 64.38 507 GLU A O 1
ATOM 4094 N N . THR A 1 508 ? 39.942 -6.873 44.564 1.00 61.16 508 THR A N 1
ATOM 4095 C CA . THR A 1 508 ? 38.540 -6.419 44.520 1.00 61.16 508 THR A CA 1
ATOM 4096 C C . THR A 1 508 ? 37.607 -7.415 43.824 1.00 61.16 508 THR A C 1
ATOM 4098 O O . THR A 1 508 ? 36.442 -7.527 44.208 1.00 61.16 508 THR A O 1
ATOM 4101 N N . ARG A 1 509 ? 38.097 -8.197 42.852 1.00 59.25 509 ARG A N 1
ATOM 4102 C CA . ARG A 1 509 ? 37.327 -9.296 42.235 1.00 59.25 509 ARG A CA 1
ATOM 4103 C C . ARG A 1 509 ? 37.159 -10.496 43.169 1.00 59.25 509 ARG A C 1
ATOM 4105 O O . ARG A 1 509 ? 36.090 -11.100 43.169 1.00 59.25 509 ARG A O 1
ATOM 4112 N N . LYS A 1 510 ? 38.152 -10.817 44.008 1.00 54.25 510 LYS A N 1
ATOM 4113 C CA . LYS A 1 510 ? 38.055 -11.944 44.956 1.00 54.25 510 LYS A CA 1
ATOM 4114 C C . LYS A 1 510 ? 37.070 -11.697 46.101 1.00 54.25 510 LYS A C 1
ATOM 4116 O O . LYS A 1 510 ? 36.390 -12.637 46.500 1.00 54.25 510 LYS A O 1
ATOM 4121 N N . ARG A 1 511 ? 36.912 -10.454 46.574 1.00 52.47 511 ARG A N 1
ATOM 4122 C CA . ARG A 1 511 ? 35.888 -10.119 47.589 1.00 52.47 511 ARG A CA 1
ATOM 4123 C C . ARG A 1 511 ? 34.455 -10.096 47.037 1.00 52.47 511 ARG A C 1
ATOM 4125 O O . ARG A 1 511 ? 33.519 -10.227 47.807 1.00 52.47 511 ARG A O 1
ATOM 4132 N N . LYS A 1 512 ? 34.267 -10.011 45.714 1.00 48.31 512 LYS A N 1
ATOM 4133 C CA . LYS A 1 512 ? 32.941 -10.028 45.066 1.00 48.31 512 LYS A CA 1
ATOM 4134 C C . LYS A 1 512 ? 32.420 -11.427 44.726 1.00 48.31 512 LYS A C 1
ATOM 4136 O O . LYS A 1 512 ? 31.307 -11.523 44.233 1.00 48.31 512 LYS A O 1
ATOM 4141 N N . LEU A 1 513 ? 33.181 -12.504 44.946 1.00 44.03 513 LEU A N 1
ATOM 4142 C CA . LEU A 1 513 ? 32.755 -13.851 44.537 1.00 44.03 513 LEU A CA 1
ATOM 4143 C C . LEU A 1 513 ? 32.160 -14.712 45.667 1.00 44.03 513 LEU A C 1
ATOM 4145 O O . LEU A 1 513 ? 31.602 -15.759 45.358 1.00 44.03 513 LEU A O 1
ATOM 4149 N N . SER A 1 514 ? 32.253 -14.309 46.944 1.00 42.56 514 SER A N 1
ATOM 4150 C CA . SER A 1 514 ? 31.787 -15.143 48.071 1.00 42.56 514 SER A CA 1
ATOM 4151 C C . SER A 1 514 ? 30.541 -14.640 48.815 1.00 42.56 514 SER A C 1
ATOM 4153 O O . SER A 1 514 ? 30.157 -15.276 49.788 1.00 42.56 514 SER A O 1
ATOM 4155 N N . GLU A 1 515 ? 29.900 -13.547 48.382 1.00 42.22 515 GLU A N 1
ATOM 4156 C CA . GLU A 1 515 ? 28.713 -12.964 49.054 1.00 42.22 515 GLU A CA 1
ATOM 4157 C C . GLU A 1 515 ? 27.404 -13.021 48.232 1.00 42.22 515 GLU A C 1
ATOM 4159 O O . GLU A 1 515 ? 26.354 -12.609 48.714 1.00 42.22 515 GLU A O 1
ATOM 4164 N N . TYR A 1 516 ? 27.407 -13.581 47.017 1.00 47.38 516 TYR A N 1
ATOM 4165 C CA . TYR A 1 516 ? 26.227 -13.608 46.130 1.00 47.38 516 TYR A CA 1
ATOM 4166 C C . TYR A 1 516 ? 25.391 -14.898 46.222 1.00 47.38 516 TYR A C 1
ATOM 4168 O O . TYR A 1 516 ? 25.171 -15.556 45.202 1.00 47.38 516 TYR A O 1
ATOM 4176 N N . SER A 1 517 ? 24.893 -15.279 47.403 1.00 51.06 517 SER A N 1
ATOM 4177 C CA . SER A 1 517 ? 23.760 -16.229 47.454 1.00 51.06 517 SER A CA 1
ATOM 4178 C C . SER A 1 517 ? 22.414 -15.585 47.777 1.00 51.06 517 SER A C 1
ATOM 4180 O O . SER A 1 517 ? 21.407 -16.167 47.400 1.00 51.06 517 SER A O 1
ATOM 4182 N N . ASP A 1 518 ? 22.373 -14.384 48.364 1.00 52.22 518 ASP A N 1
ATOM 4183 C CA . ASP A 1 518 ? 21.117 -13.756 48.818 1.00 52.22 518 ASP A CA 1
ATOM 4184 C C . ASP A 1 518 ? 21.068 -12.233 48.587 1.00 52.22 518 ASP A C 1
ATOM 4186 O O . ASP A 1 518 ? 20.497 -11.492 49.384 1.00 52.22 518 ASP A O 1
ATOM 4190 N N . ASP A 1 519 ? 21.658 -11.734 47.495 1.00 59.06 519 ASP A N 1
ATOM 4191 C CA . ASP A 1 519 ? 21.503 -10.322 47.126 1.00 59.06 519 ASP A CA 1
ATOM 4192 C C . ASP A 1 519 ? 20.204 -10.115 46.309 1.00 59.06 519 ASP A C 1
ATOM 4194 O O . ASP A 1 519 ? 20.120 -10.575 45.158 1.00 59.06 519 ASP A O 1
ATOM 4198 N N . PRO A 1 520 ? 19.169 -9.443 46.861 1.00 61.31 520 PRO A N 1
ATOM 4199 C CA . PRO A 1 520 ? 17.905 -9.197 46.165 1.00 61.31 520 PRO A CA 1
ATOM 4200 C C . PRO A 1 520 ? 18.088 -8.384 44.877 1.00 61.31 520 PRO A C 1
ATOM 4202 O O . PRO A 1 520 ? 17.266 -8.488 43.966 1.00 61.31 520 PRO A O 1
ATOM 4205 N N . GLU A 1 521 ? 19.171 -7.615 44.758 1.00 62.91 521 GLU A N 1
ATOM 4206 C CA . GLU A 1 521 ? 19.447 -6.808 43.572 1.00 62.91 521 GLU A CA 1
ATOM 4207 C C . GLU A 1 521 ? 19.956 -7.659 42.396 1.00 62.91 521 GLU A C 1
ATOM 4209 O O . GLU A 1 521 ? 19.575 -7.441 41.244 1.00 62.91 521 GLU A O 1
ATOM 4214 N N . ALA A 1 522 ? 20.751 -8.696 42.677 1.00 59.81 522 ALA A N 1
ATOM 4215 C CA . ALA A 1 522 ? 21.183 -9.668 41.674 1.00 59.81 522 ALA A CA 1
ATOM 4216 C C . ALA A 1 522 ? 20.026 -10.566 41.204 1.00 59.81 522 ALA A C 1
ATOM 4218 O O . ALA A 1 522 ? 20.013 -11.000 40.051 1.00 59.81 522 ALA A O 1
ATOM 4219 N N . LYS A 1 523 ? 19.045 -10.829 42.079 1.00 69.50 523 LYS A N 1
ATOM 4220 C CA . LYS A 1 523 ? 17.813 -11.541 41.720 1.00 69.50 523 LYS A CA 1
ATOM 4221 C C . LYS A 1 523 ? 16.917 -10.690 40.815 1.00 69.50 523 LYS A C 1
ATOM 4223 O O . LYS A 1 523 ? 16.502 -11.184 39.772 1.00 69.50 523 LYS A O 1
ATOM 4228 N N . ARG A 1 524 ? 16.731 -9.403 41.138 1.00 70.56 524 ARG A N 1
ATOM 4229 C CA . ARG A 1 524 ? 15.994 -8.450 40.287 1.00 70.56 524 ARG A CA 1
ATOM 4230 C C . ARG A 1 524 ? 16.608 -8.300 38.899 1.00 70.56 524 ARG A C 1
ATOM 4232 O O . ARG A 1 524 ? 15.894 -8.430 37.921 1.00 70.56 524 ARG A O 1
ATOM 4239 N N . LYS A 1 525 ? 17.933 -8.156 38.792 1.00 74.62 525 LYS A N 1
ATOM 4240 C CA . LYS A 1 525 ? 18.613 -8.069 37.482 1.00 74.62 525 LYS A CA 1
ATOM 4241 C C . LYS A 1 525 ? 18.464 -9.340 36.638 1.00 74.62 525 LYS A C 1
ATOM 4243 O O . LYS A 1 525 ? 18.464 -9.266 35.415 1.00 74.62 525 LYS A O 1
ATOM 4248 N N . ARG A 1 526 ? 18.346 -10.519 37.267 1.00 70.31 526 ARG A N 1
ATOM 4249 C CA . ARG A 1 526 ? 18.040 -11.770 36.548 1.00 70.31 526 ARG A CA 1
ATOM 4250 C C . ARG A 1 526 ? 16.580 -11.832 36.117 1.00 70.31 526 ARG A C 1
ATOM 4252 O O . ARG A 1 526 ? 16.330 -12.272 35.006 1.00 70.31 526 ARG A O 1
ATOM 4259 N N . GLU A 1 527 ? 15.651 -11.411 36.971 1.00 74.06 527 GLU A N 1
ATOM 4260 C CA . GLU A 1 527 ? 14.222 -11.338 36.641 1.00 74.06 527 GLU A CA 1
ATOM 4261 C C . GLU A 1 527 ? 13.969 -10.337 35.500 1.00 74.06 527 GLU A C 1
ATOM 4263 O O . GLU A 1 527 ? 13.302 -10.694 34.538 1.00 74.06 527 GLU A O 1
ATOM 4268 N N . GLU A 1 528 ? 14.611 -9.166 35.519 1.00 79.38 528 GLU A N 1
ATOM 4269 C CA . GLU A 1 528 ? 14.569 -8.172 34.433 1.00 79.38 528 GLU A CA 1
ATOM 4270 C C . GLU A 1 528 ? 15.142 -8.722 33.116 1.00 79.38 528 GLU A C 1
ATOM 4272 O O . GLU A 1 528 ? 14.564 -8.522 32.051 1.00 79.38 528 GLU A O 1
ATOM 4277 N N . LEU A 1 529 ? 16.255 -9.463 33.167 1.00 81.62 529 LEU A N 1
ATOM 4278 C CA . LEU A 1 529 ? 16.857 -10.065 31.972 1.00 81.62 529 LEU A CA 1
ATOM 4279 C C . LEU A 1 529 ? 16.010 -11.220 31.416 1.00 81.62 529 LEU A C 1
ATOM 4281 O O . LEU A 1 529 ? 15.959 -11.422 30.204 1.00 81.62 529 LEU A O 1
ATOM 4285 N N . VAL A 1 530 ? 15.334 -11.977 32.285 1.00 77.62 530 VAL A N 1
ATOM 4286 C CA . VAL A 1 530 ? 14.362 -12.998 31.873 1.00 77.62 530 VAL A CA 1
ATOM 4287 C C . VAL A 1 530 ? 13.143 -12.337 31.232 1.00 77.62 530 VAL A C 1
ATOM 4289 O O . VAL A 1 530 ? 12.744 -12.764 30.154 1.00 77.62 530 VAL A O 1
ATOM 4292 N N . GLU A 1 531 ? 12.615 -11.262 31.816 1.00 88.94 531 GLU A N 1
ATOM 4293 C CA . GLU A 1 531 ? 11.490 -10.507 31.256 1.00 88.94 531 GLU A CA 1
ATOM 4294 C C . GLU A 1 531 ? 11.842 -9.894 29.887 1.00 88.94 531 GLU A C 1
ATOM 4296 O O . GLU A 1 531 ? 11.070 -10.020 28.935 1.00 88.94 531 GLU A O 1
ATOM 4301 N N . GLU A 1 532 ? 13.049 -9.338 29.727 1.00 87.56 532 GLU A N 1
ATOM 4302 C CA . GLU A 1 532 ? 13.549 -8.833 28.439 1.00 87.56 532 GLU A CA 1
ATOM 4303 C C . GLU A 1 532 ? 13.667 -9.953 27.386 1.00 87.56 532 GLU A C 1
ATOM 4305 O O . GLU A 1 532 ? 13.320 -9.765 26.214 1.00 87.56 532 GLU A O 1
ATOM 4310 N N . LEU A 1 533 ? 14.146 -11.139 27.779 1.00 81.25 533 LEU A N 1
ATOM 4311 C CA . LEU A 1 533 ? 14.234 -12.297 26.885 1.00 81.25 533 LEU A CA 1
ATOM 4312 C C . LEU A 1 533 ? 12.852 -12.849 26.515 1.00 81.25 533 LEU A C 1
ATOM 4314 O O . LEU A 1 533 ? 12.639 -13.205 25.355 1.00 81.25 533 LEU A O 1
ATOM 4318 N N . GLU A 1 534 ? 11.905 -12.878 27.451 1.00 82.69 534 GLU A N 1
ATOM 4319 C CA . GLU A 1 534 ? 10.514 -13.270 27.202 1.00 82.69 534 GLU A CA 1
ATOM 4320 C C . GLU A 1 534 ? 9.793 -12.271 26.288 1.00 82.69 534 GLU A C 1
ATOM 4322 O O . GLU A 1 534 ? 9.004 -12.669 25.429 1.00 82.69 534 GLU A O 1
ATOM 4327 N N . GLU A 1 535 ? 10.072 -10.971 26.413 1.00 86.81 535 GLU A N 1
ATOM 4328 C CA . GLU A 1 535 ? 9.584 -9.963 25.469 1.00 86.81 535 GLU A CA 1
ATOM 4329 C C . GLU A 1 535 ? 10.192 -10.127 24.076 1.00 86.81 535 GLU A C 1
ATOM 4331 O O . GLU A 1 535 ? 9.468 -10.043 23.080 1.00 86.81 535 GLU A O 1
ATOM 4336 N N . ARG A 1 536 ? 11.503 -10.389 23.974 1.00 82.94 536 ARG A N 1
ATOM 4337 C CA . ARG A 1 536 ? 12.149 -10.675 22.681 1.00 82.94 536 ARG A CA 1
ATOM 4338 C C . ARG A 1 536 ? 11.575 -11.928 22.028 1.00 82.94 536 ARG A C 1
ATOM 4340 O O . ARG A 1 536 ? 11.328 -11.912 20.824 1.00 82.94 536 ARG A O 1
ATOM 4347 N N . LEU A 1 537 ? 11.335 -12.982 22.804 1.00 85.12 537 LEU A N 1
ATOM 4348 C CA . LEU A 1 537 ? 10.744 -14.222 22.312 1.00 85.12 537 LEU A CA 1
ATOM 4349 C C . LEU A 1 537 ? 9.307 -13.994 21.829 1.00 85.12 537 LEU A C 1
ATOM 4351 O O . LEU A 1 537 ? 8.988 -14.376 20.707 1.00 85.12 537 LEU A O 1
ATOM 4355 N N . ARG A 1 538 ? 8.482 -13.264 22.593 1.00 85.56 538 ARG A N 1
ATOM 4356 C CA . ARG A 1 538 ? 7.129 -12.873 22.158 1.00 85.56 538 ARG A CA 1
ATOM 4357 C C . ARG A 1 538 ? 7.146 -12.056 20.866 1.00 85.56 538 ARG A C 1
ATOM 4359 O O . ARG A 1 538 ? 6.340 -12.310 19.976 1.00 85.56 538 ARG A O 1
ATOM 4366 N N . LYS A 1 539 ? 8.065 -11.093 20.732 1.00 84.56 539 LYS A N 1
ATOM 4367 C CA . LYS A 1 539 ? 8.223 -10.309 19.493 1.00 84.56 539 LYS A CA 1
ATOM 4368 C C . LYS A 1 539 ? 8.585 -11.204 18.303 1.00 84.56 539 LYS A C 1
ATOM 4370 O O . LYS A 1 539 ? 7.963 -11.076 17.253 1.00 84.56 539 LYS A O 1
ATOM 4375 N N . ALA A 1 540 ? 9.517 -12.140 18.485 1.00 82.06 540 ALA A N 1
ATOM 4376 C CA . ALA A 1 540 ? 9.915 -13.084 17.442 1.00 82.06 540 ALA A CA 1
ATOM 4377 C C . ALA A 1 540 ? 8.788 -14.062 17.056 1.00 82.06 540 ALA A C 1
ATOM 4379 O O . ALA A 1 540 ? 8.629 -14.387 15.882 1.00 82.06 540 ALA A O 1
ATOM 4380 N N . GLU A 1 541 ? 7.976 -14.513 18.015 1.00 86.00 541 GLU A N 1
ATOM 4381 C CA . GLU A 1 541 ? 6.803 -15.355 17.743 1.00 86.00 541 GLU A CA 1
ATOM 4382 C C . GLU A 1 541 ? 5.725 -14.603 16.959 1.00 86.00 541 GLU A C 1
ATOM 4384 O O . GLU A 1 541 ? 5.160 -15.149 16.012 1.00 86.00 541 GLU A O 1
ATOM 4389 N N . ILE A 1 542 ? 5.469 -13.337 17.305 1.00 88.25 542 ILE A N 1
ATOM 4390 C CA . ILE A 1 542 ? 4.550 -12.478 16.550 1.00 88.25 542 ILE A CA 1
ATOM 4391 C C . ILE A 1 542 ? 5.063 -12.285 15.119 1.00 88.25 542 ILE A C 1
ATOM 4393 O O . ILE A 1 542 ? 4.295 -12.449 14.175 1.00 88.25 542 ILE A O 1
ATOM 4397 N N . GLU A 1 543 ? 6.351 -11.984 14.943 1.00 83.25 543 GLU A N 1
ATOM 4398 C CA . GLU A 1 543 ? 6.964 -11.821 13.620 1.00 83.25 543 GLU A CA 1
ATOM 4399 C C . GLU A 1 543 ? 6.880 -13.110 12.791 1.00 83.25 543 GLU A C 1
ATOM 4401 O O . GLU A 1 543 ? 6.473 -13.074 11.629 1.00 83.25 543 GLU A O 1
ATOM 4406 N N . LYS A 1 544 ? 7.164 -14.266 13.401 1.00 86.12 544 LYS A N 1
ATOM 4407 C CA . LYS A 1 544 ? 7.005 -15.575 12.759 1.00 86.12 544 LYS A CA 1
ATOM 4408 C C . LYS A 1 544 ? 5.565 -15.805 12.293 1.00 86.12 544 LYS A C 1
ATOM 4410 O O . LYS A 1 544 ? 5.371 -16.225 11.155 1.00 86.12 544 LYS A O 1
ATOM 4415 N N . ASN A 1 545 ? 4.576 -15.513 13.138 1.00 83.50 545 ASN A N 1
ATOM 4416 C CA . ASN A 1 545 ? 3.164 -15.673 12.787 1.00 83.50 545 ASN A CA 1
ATOM 4417 C C . ASN A 1 545 ? 2.763 -14.745 11.632 1.00 83.50 545 ASN A C 1
ATOM 4419 O O . ASN A 1 545 ? 2.071 -15.177 10.718 1.00 83.50 545 ASN A O 1
ATOM 4423 N N . ILE A 1 546 ? 3.253 -13.501 11.619 1.00 85.06 546 ILE A N 1
ATOM 4424 C CA . ILE A 1 546 ? 3.011 -12.558 10.515 1.00 85.06 546 ILE A CA 1
ATOM 4425 C C . ILE A 1 546 ? 3.598 -13.094 9.200 1.00 85.06 546 ILE A C 1
ATOM 4427 O O . ILE A 1 546 ? 2.935 -13.044 8.164 1.00 85.06 546 ILE A O 1
ATOM 4431 N N . ILE A 1 547 ? 4.820 -13.636 9.228 1.00 81.94 547 ILE A N 1
ATOM 4432 C CA . ILE A 1 547 ? 5.461 -14.223 8.041 1.00 81.94 547 ILE A CA 1
ATOM 4433 C C . ILE A 1 547 ? 4.686 -15.455 7.554 1.00 81.94 547 ILE A C 1
ATOM 4435 O O . ILE A 1 547 ? 4.484 -15.621 6.351 1.00 81.94 547 ILE A O 1
ATOM 4439 N N . GLU A 1 548 ? 4.234 -16.311 8.470 1.00 86.19 548 GLU A N 1
ATOM 4440 C CA . GLU A 1 548 ? 3.454 -17.507 8.144 1.00 86.19 548 GLU A CA 1
ATOM 4441 C C . GLU A 1 548 ? 2.085 -17.150 7.539 1.00 86.19 548 GLU A C 1
ATOM 4443 O O . GLU A 1 548 ? 1.699 -17.714 6.511 1.00 86.19 548 GLU A O 1
ATOM 4448 N N . ASP A 1 549 ? 1.392 -16.158 8.100 1.00 84.69 549 ASP A N 1
ATOM 4449 C CA . ASP A 1 549 ? 0.131 -15.633 7.566 1.00 84.69 549 ASP A CA 1
ATOM 4450 C C . ASP A 1 549 ? 0.317 -15.027 6.168 1.00 84.69 549 ASP A C 1
ATOM 4452 O O . ASP A 1 549 ? -0.463 -15.313 5.253 1.00 84.69 549 ASP A O 1
ATOM 4456 N N . SER A 1 550 ? 1.383 -14.247 5.967 1.00 83.31 550 SER A N 1
ATOM 4457 C CA . SER A 1 550 ? 1.739 -13.678 4.664 1.00 83.31 550 SER A CA 1
ATOM 4458 C C . SER A 1 550 ? 2.031 -14.772 3.628 1.00 83.31 550 SER A C 1
ATOM 4460 O O . SER A 1 550 ? 1.503 -14.746 2.511 1.00 83.31 550 SER A O 1
ATOM 4462 N N . TYR A 1 551 ? 2.794 -15.802 4.005 1.00 82.31 551 TYR A N 1
ATOM 4463 C CA . TYR A 1 551 ? 3.072 -16.955 3.148 1.00 82.31 551 TYR A CA 1
ATOM 4464 C C . TYR A 1 551 ? 1.791 -17.707 2.755 1.00 82.31 551 TYR A C 1
ATOM 4466 O O . TYR A 1 551 ? 1.593 -18.033 1.578 1.00 82.31 551 TYR A O 1
ATOM 4474 N N . ASN A 1 552 ? 0.890 -17.941 3.712 1.00 86.25 552 ASN A N 1
ATOM 4475 C CA . ASN A 1 552 ? -0.399 -18.585 3.460 1.00 86.25 552 ASN A CA 1
ATOM 4476 C C . ASN A 1 552 ? -1.279 -17.746 2.523 1.00 86.25 552 ASN A C 1
ATOM 4478 O O . ASN A 1 552 ? -1.865 -18.285 1.582 1.00 86.25 552 ASN A O 1
ATOM 4482 N N . LEU A 1 553 ? -1.299 -16.423 2.699 1.00 88.69 553 LEU A N 1
ATOM 4483 C CA . LEU A 1 553 ? -2.026 -15.513 1.818 1.00 88.69 553 LEU A CA 1
ATOM 4484 C C . LEU A 1 553 ? -1.483 -15.543 0.381 1.00 88.69 553 LEU A C 1
ATOM 4486 O O . LEU A 1 553 ? -2.260 -15.636 -0.573 1.00 88.69 553 LEU A O 1
ATOM 4490 N N . HIS A 1 554 ? -0.159 -15.504 0.204 1.00 82.50 554 HIS A N 1
ATOM 4491 C CA . HIS A 1 554 ? 0.471 -15.604 -1.116 1.00 82.50 554 HIS A CA 1
ATOM 4492 C C . HIS A 1 554 ? 0.179 -16.947 -1.792 1.00 82.50 554 HIS A C 1
ATOM 4494 O O . HIS A 1 554 ? -0.116 -16.989 -2.991 1.00 82.50 554 HIS A O 1
ATOM 4500 N N . LYS A 1 555 ? 0.202 -18.042 -1.027 1.00 85.75 555 LYS A N 1
ATOM 4501 C CA . LYS A 1 555 ? -0.166 -19.379 -1.502 1.00 85.75 555 LYS A CA 1
ATOM 4502 C C . LYS A 1 555 ? -1.625 -19.435 -1.967 1.00 85.75 555 LYS A C 1
ATOM 4504 O O . LYS A 1 555 ? -1.896 -19.967 -3.048 1.00 85.75 555 LYS A O 1
ATOM 4509 N N . ASP A 1 556 ? -2.547 -18.853 -1.205 1.00 87.81 556 ASP A N 1
ATOM 4510 C CA . ASP A 1 556 ? -3.971 -18.793 -1.547 1.00 87.81 556 ASP A CA 1
ATOM 4511 C C . ASP A 1 556 ? -4.232 -17.929 -2.781 1.00 87.81 556 ASP A C 1
ATOM 4513 O O . ASP A 1 556 ? -4.996 -18.321 -3.669 1.00 87.81 556 ASP A O 1
ATOM 4517 N N . LEU A 1 557 ? -3.568 -16.776 -2.879 1.00 89.44 557 LEU A N 1
ATOM 4518 C CA . LEU A 1 557 ? -3.666 -15.894 -4.037 1.00 89.44 557 LEU A CA 1
ATOM 4519 C C . LEU A 1 557 ? -3.137 -16.579 -5.302 1.00 89.44 557 LEU A C 1
ATOM 4521 O O . LEU A 1 557 ? -3.817 -16.576 -6.327 1.00 89.44 557 LEU A O 1
ATOM 4525 N N . ALA A 1 558 ? -1.967 -17.219 -5.226 1.00 86.12 558 ALA A N 1
ATOM 4526 C CA . ALA A 1 558 ? -1.395 -17.966 -6.343 1.00 86.12 558 ALA A CA 1
ATOM 4527 C C . ALA A 1 558 ? -2.299 -19.133 -6.768 1.00 86.12 558 ALA A C 1
ATOM 4529 O O . ALA A 1 558 ? -2.451 -19.392 -7.961 1.00 86.12 558 ALA A O 1
ATOM 4530 N N . SER A 1 559 ? -2.934 -19.817 -5.810 1.00 87.19 559 SER A N 1
ATOM 4531 C CA . SER A 1 559 ? -3.911 -20.876 -6.081 1.00 87.19 559 SER A CA 1
ATOM 4532 C C . SER A 1 559 ? -5.142 -20.338 -6.820 1.00 87.19 559 SER A C 1
ATOM 4534 O O . SER A 1 559 ? -5.504 -20.869 -7.872 1.00 87.19 559 SER A O 1
ATOM 4536 N N . LYS A 1 560 ? -5.738 -19.239 -6.336 1.00 90.62 560 LYS A N 1
ATOM 4537 C CA . LYS A 1 560 ? -6.890 -18.578 -6.977 1.00 90.62 560 LYS A CA 1
ATOM 4538 C C . LYS A 1 560 ? -6.553 -18.065 -8.373 1.00 90.62 560 LYS A C 1
ATOM 4540 O O . LYS A 1 560 ? -7.314 -18.305 -9.304 1.00 90.62 560 LYS A O 1
ATOM 4545 N N . PHE A 1 561 ? -5.401 -17.416 -8.541 1.00 89.31 561 PHE A N 1
ATOM 4546 C CA . PHE A 1 561 ? -4.935 -16.961 -9.850 1.00 89.31 561 PHE A CA 1
ATOM 4547 C C . PHE A 1 561 ? -4.800 -18.136 -10.821 1.00 89.31 561 PHE A C 1
ATOM 4549 O O . PHE A 1 561 ? -5.303 -18.076 -11.938 1.00 89.31 561 PHE A O 1
ATOM 4556 N N . ARG A 1 562 ? -4.220 -19.254 -10.369 1.00 88.06 562 ARG A N 1
ATOM 4557 C CA . ARG A 1 562 ? -4.088 -20.468 -11.181 1.00 88.06 562 ARG A CA 1
ATOM 4558 C C . ARG A 1 562 ? -5.449 -21.045 -11.582 1.00 88.06 562 ARG A C 1
ATOM 4560 O O . ARG A 1 562 ? -5.599 -21.461 -12.724 1.00 88.06 562 ARG A O 1
ATOM 4567 N N . GLN A 1 563 ? -6.435 -21.044 -10.682 1.00 88.44 563 GLN A N 1
ATOM 4568 C CA . GLN A 1 563 ? -7.808 -21.475 -10.987 1.00 88.44 563 GLN A CA 1
ATOM 4569 C C . GLN A 1 563 ? -8.472 -20.577 -12.036 1.00 88.44 563 GLN A C 1
ATOM 4571 O O . GLN A 1 563 ? -9.076 -21.086 -12.975 1.00 88.44 563 GLN A O 1
ATOM 4576 N N . VAL A 1 564 ? -8.325 -19.255 -11.909 1.00 86.88 564 VAL A N 1
ATOM 4577 C CA . VAL A 1 564 ? -8.860 -18.291 -12.881 1.00 86.88 564 VAL A CA 1
ATOM 4578 C C . VAL A 1 564 ? -8.170 -18.449 -14.238 1.00 86.88 564 VAL A C 1
ATOM 4580 O O . VAL A 1 564 ? -8.853 -18.498 -15.257 1.00 86.88 564 VAL A O 1
ATOM 4583 N N . CYS A 1 565 ? -6.841 -18.597 -14.272 1.00 89.62 565 CYS A N 1
ATOM 4584 C CA . CYS A 1 565 ? -6.099 -18.844 -15.510 1.00 89.62 565 CYS A CA 1
ATOM 4585 C C . CYS A 1 565 ? -6.587 -20.104 -16.222 1.00 89.62 565 CYS A C 1
ATOM 4587 O O . CYS A 1 565 ? -6.847 -20.044 -17.420 1.00 89.62 565 CYS A O 1
ATOM 4589 N N . VAL A 1 566 ? -6.762 -21.211 -15.497 1.00 89.19 566 VAL A N 1
ATOM 4590 C CA . VAL A 1 566 ? -7.301 -22.450 -16.070 1.00 89.19 566 VAL A CA 1
ATOM 4591 C C . VAL A 1 566 ? -8.704 -22.206 -16.620 1.00 89.19 566 VAL A C 1
ATOM 4593 O O . VAL A 1 566 ? -8.935 -22.447 -17.796 1.00 89.19 566 VAL A O 1
ATOM 4596 N N . ALA A 1 567 ? -9.605 -21.620 -15.827 1.00 84.00 567 ALA A N 1
ATOM 4597 C CA . ALA A 1 567 ? -10.990 -21.400 -16.242 1.00 84.00 567 ALA A CA 1
ATOM 4598 C C . ALA A 1 567 ? -11.136 -20.488 -17.474 1.00 84.00 567 ALA A C 1
ATOM 4600 O O . ALA A 1 567 ? -12.087 -20.650 -18.235 1.00 84.00 567 ALA A O 1
ATOM 4601 N N . LEU A 1 568 ? -10.232 -19.517 -17.653 1.00 86.75 568 LEU A N 1
ATOM 4602 C CA . LEU A 1 568 ? -10.287 -18.557 -18.760 1.00 86.75 568 LEU A CA 1
ATOM 4603 C C . LEU A 1 568 ? -9.492 -18.992 -19.993 1.00 86.75 568 LEU A C 1
ATOM 4605 O O . LEU A 1 568 ? -9.896 -18.691 -21.110 1.00 86.75 568 LEU A O 1
ATOM 4609 N N . THR A 1 569 ? -8.344 -19.640 -19.803 1.00 87.69 569 THR A N 1
ATOM 4610 C CA . THR A 1 569 ? -7.407 -19.940 -20.900 1.00 87.69 569 THR A CA 1
ATOM 4611 C C . THR A 1 569 ? -7.321 -21.429 -21.226 1.00 87.69 569 THR A C 1
ATOM 4613 O O . THR A 1 569 ? -6.730 -21.794 -22.238 1.00 87.69 569 THR A O 1
ATOM 4616 N N . GLY A 1 570 ? -7.873 -22.299 -20.375 1.00 87.69 570 GLY A N 1
ATOM 4617 C CA . GLY A 1 570 ? -7.668 -23.746 -20.446 1.00 87.69 570 GLY A CA 1
ATOM 4618 C C . GLY A 1 570 ? -6.231 -24.162 -20.117 1.00 87.69 570 GLY A C 1
ATOM 4619 O O . GLY A 1 570 ? -5.843 -25.287 -20.421 1.00 87.69 570 GLY A O 1
ATOM 4620 N N . LEU A 1 571 ? -5.411 -23.268 -19.543 1.00 90.94 571 LEU A N 1
ATOM 4621 C CA . LEU A 1 571 ? -3.996 -23.513 -19.253 1.00 90.94 571 LEU A CA 1
ATOM 4622 C C . LEU A 1 571 ? -3.705 -23.425 -17.752 1.00 90.94 571 LEU A C 1
ATOM 4624 O O . LEU A 1 571 ? -3.937 -22.413 -17.089 1.00 90.94 571 LEU A O 1
ATOM 4628 N N . GLN A 1 572 ? -3.120 -24.493 -17.219 1.00 90.88 572 GLN A N 1
ATOM 4629 C CA . GLN A 1 572 ? -2.597 -24.582 -15.868 1.00 90.88 572 GLN A CA 1
ATOM 4630 C C . GLN A 1 572 ? -1.109 -24.228 -15.842 1.00 90.88 572 GLN A C 1
ATOM 4632 O O . GLN A 1 572 ? -0.265 -24.993 -16.305 1.00 90.88 572 GLN A O 1
ATOM 4637 N N . ILE A 1 573 ? -0.782 -23.092 -15.224 1.00 90.62 573 ILE A N 1
ATOM 4638 C CA . ILE A 1 573 ? 0.597 -22.612 -15.075 1.00 90.62 573 ILE A CA 1
ATOM 4639 C C . ILE A 1 573 ? 1.102 -22.912 -13.657 1.00 90.62 573 ILE A C 1
ATOM 4641 O O . ILE A 1 573 ? 0.520 -22.460 -12.667 1.00 90.62 573 ILE A O 1
ATOM 4645 N N . LYS A 1 574 ? 2.188 -23.678 -13.532 1.00 88.31 574 LYS A N 1
ATOM 4646 C CA . LYS A 1 574 ? 2.839 -24.014 -12.255 1.00 88.31 574 LYS A CA 1
ATOM 4647 C C . LYS A 1 574 ? 4.298 -23.576 -12.273 1.00 88.31 574 LYS A C 1
ATOM 4649 O O . LYS A 1 574 ? 5.053 -23.991 -13.147 1.00 88.31 574 LYS A O 1
ATOM 4654 N N . LEU A 1 575 ? 4.703 -22.789 -11.283 1.00 86.00 575 LEU A N 1
ATOM 4655 C CA . LEU A 1 575 ? 6.108 -22.468 -11.044 1.00 86.00 575 LEU A CA 1
ATOM 4656 C C . LEU A 1 575 ? 6.784 -23.693 -10.406 1.00 86.00 575 LEU A C 1
ATOM 4658 O O . LEU A 1 575 ? 6.289 -24.185 -9.390 1.00 86.00 575 LEU A O 1
ATOM 4662 N N . LYS A 1 576 ? 7.842 -24.221 -11.032 1.00 84.31 576 LYS A N 1
ATOM 4663 C CA . LYS A 1 576 ? 8.619 -25.362 -10.515 1.00 84.31 576 LYS A CA 1
ATOM 4664 C C . LYS A 1 576 ? 9.786 -24.891 -9.662 1.00 84.31 576 LYS A C 1
ATOM 4666 O O . LYS A 1 576 ? 9.960 -25.398 -8.562 1.00 84.31 576 LYS A O 1
ATOM 4671 N N . ASP A 1 577 ? 10.537 -23.925 -10.176 1.00 80.38 577 ASP A N 1
ATOM 4672 C CA . ASP A 1 577 ? 11.682 -23.340 -9.494 1.00 80.38 577 ASP A CA 1
ATOM 4673 C C . ASP A 1 577 ? 11.542 -21.818 -9.527 1.00 80.38 577 ASP A C 1
ATOM 4675 O O . ASP A 1 577 ? 11.508 -21.203 -10.598 1.00 80.38 577 ASP A O 1
ATOM 4679 N N . ALA A 1 578 ? 11.374 -21.228 -8.344 1.00 74.31 578 ALA A N 1
ATOM 4680 C CA . ALA A 1 578 ? 11.228 -19.790 -8.201 1.00 74.31 578 ALA A CA 1
ATOM 4681 C C . ALA A 1 578 ? 12.564 -19.062 -8.377 1.00 74.31 578 ALA A C 1
ATOM 4683 O O . ALA A 1 578 ? 12.554 -17.944 -8.879 1.00 74.31 578 ALA A O 1
ATOM 4684 N N . ASP A 1 579 ? 13.691 -19.679 -8.037 1.00 75.69 579 ASP A N 1
ATOM 4685 C CA . ASP A 1 579 ? 15.004 -19.041 -8.121 1.00 75.69 579 ASP A CA 1
ATOM 4686 C C . ASP A 1 579 ? 15.514 -19.048 -9.567 1.00 75.69 579 ASP A C 1
ATOM 4688 O O . ASP A 1 579 ? 16.042 -18.048 -10.057 1.00 75.69 579 ASP A O 1
ATOM 4692 N N . GLU A 1 580 ? 15.264 -20.137 -10.298 1.00 80.00 580 GLU A N 1
ATOM 4693 C CA . GLU A 1 580 ? 15.632 -20.252 -11.715 1.00 80.00 580 GLU A CA 1
ATOM 4694 C C . GLU A 1 580 ? 14.588 -19.666 -12.684 1.00 80.00 580 GLU A C 1
ATOM 4696 O O . GLU A 1 580 ? 14.849 -19.553 -13.888 1.00 80.00 580 GLU A O 1
ATOM 4701 N N . GLY A 1 581 ? 13.408 -19.289 -12.176 1.00 83.06 581 GLY A N 1
ATOM 4702 C CA . GLY A 1 581 ? 12.309 -18.730 -12.970 1.00 83.06 581 GLY A CA 1
ATOM 4703 C C . GLY A 1 581 ? 11.650 -19.752 -13.902 1.00 83.06 581 GLY A C 1
ATOM 4704 O O . GLY A 1 581 ? 11.127 -19.387 -14.956 1.00 83.06 581 GLY A O 1
ATOM 4705 N N . ILE A 1 582 ? 11.684 -21.040 -13.551 1.00 88.88 582 ILE A N 1
ATOM 4706 C CA . ILE A 1 582 ? 11.166 -22.123 -14.394 1.00 88.88 582 ILE A CA 1
ATOM 4707 C C . ILE A 1 582 ? 9.687 -22.355 -14.094 1.00 88.88 582 ILE A C 1
ATOM 4709 O O . ILE A 1 582 ? 9.302 -22.714 -12.975 1.00 88.88 582 ILE A O 1
ATOM 4713 N N . CYS A 1 583 ? 8.847 -22.231 -15.119 1.00 89.81 583 CYS A N 1
ATOM 4714 C CA . CYS A 1 583 ? 7.432 -22.561 -15.053 1.00 89.81 583 CYS A CA 1
ATOM 4715 C C . CYS A 1 583 ? 7.046 -23.669 -16.037 1.00 89.81 583 CYS A C 1
ATOM 4717 O O . CYS A 1 583 ? 7.690 -23.918 -17.052 1.00 89.81 583 CYS A O 1
ATOM 4719 N N . THR A 1 584 ? 5.973 -24.369 -15.698 1.00 90.00 584 THR A N 1
ATOM 4720 C CA . THR A 1 584 ? 5.367 -25.426 -16.500 1.00 90.00 584 THR A CA 1
ATOM 4721 C C . THR A 1 584 ? 3.954 -25.025 -16.861 1.00 90.00 584 THR A C 1
ATOM 4723 O O . THR A 1 584 ? 3.214 -24.521 -16.015 1.00 90.00 584 THR A O 1
ATOM 4726 N N . VAL A 1 585 ? 3.598 -25.221 -18.122 1.00 90.94 585 VAL A N 1
ATOM 4727 C CA . VAL A 1 585 ? 2.296 -24.885 -18.685 1.00 90.94 585 VAL A CA 1
ATOM 4728 C C . VAL A 1 585 ? 1.676 -26.167 -19.204 1.00 90.94 585 VAL A C 1
ATOM 4730 O O . VAL A 1 585 ? 2.239 -26.844 -20.060 1.00 90.94 585 VAL A O 1
ATOM 4733 N N . GLN A 1 586 ? 0.514 -26.495 -18.668 1.00 89.50 586 GLN A N 1
ATOM 4734 C CA . GLN A 1 586 ? -0.226 -27.705 -18.980 1.00 89.50 586 GLN A CA 1
ATOM 4735 C C . GLN A 1 586 ? -1.618 -27.329 -19.474 1.00 89.50 586 GLN A C 1
ATOM 4737 O O . GLN A 1 586 ? -2.273 -26.496 -18.856 1.00 89.50 586 GLN A O 1
ATOM 4742 N N . SER A 1 587 ? -2.081 -27.934 -20.564 1.00 87.94 587 SER A N 1
ATOM 4743 C CA . SER A 1 587 ? -3.465 -27.746 -21.004 1.00 87.94 587 SER A CA 1
ATOM 4744 C C . SER A 1 587 ? -4.421 -28.572 -20.143 1.00 87.94 587 SER A C 1
ATOM 4746 O O . SER A 1 587 ? -4.111 -29.703 -19.782 1.00 87.94 587 SER A O 1
ATOM 4748 N N . GLU A 1 588 ? -5.591 -28.021 -19.826 1.00 86.69 588 GLU A N 1
ATOM 4749 C CA . GLU A 1 588 ? -6.696 -28.748 -19.189 1.00 86.69 588 GLU A CA 1
ATOM 4750 C C . GLU A 1 588 ? -7.316 -29.789 -20.135 1.00 86.69 588 GLU A C 1
ATOM 4752 O O . GLU A 1 588 ? -7.867 -30.793 -19.686 1.00 86.69 588 GLU A O 1
ATOM 4757 N N . TYR A 1 589 ? -7.194 -29.569 -21.446 1.00 83.25 589 TYR A N 1
ATOM 4758 C CA . TYR A 1 589 ? -7.726 -30.449 -22.486 1.00 83.25 589 TYR A CA 1
ATOM 4759 C C . TYR A 1 589 ? -6.794 -31.625 -22.813 1.00 83.25 589 TYR A C 1
ATOM 4761 O O . TYR A 1 589 ? -7.173 -32.521 -23.563 1.00 83.25 589 TYR A O 1
ATOM 4769 N N . GLU A 1 590 ? -5.582 -31.642 -22.252 1.00 77.25 590 GLU A N 1
ATOM 4770 C CA . GLU A 1 590 ? -4.600 -32.705 -22.449 1.00 77.25 590 GLU A CA 1
ATOM 4771 C C . GLU A 1 590 ? -4.365 -33.474 -21.136 1.00 77.25 590 GLU A C 1
ATOM 4773 O O . GLU A 1 590 ? -4.528 -32.945 -20.036 1.00 77.25 590 GLU A O 1
ATOM 4778 N N . GLY A 1 591 ? -4.019 -34.763 -21.232 1.00 67.69 591 GLY A N 1
ATOM 4779 C CA . GLY A 1 591 ? -3.791 -35.619 -20.063 1.00 67.69 591 GLY A CA 1
ATOM 4780 C C . GLY A 1 591 ? -2.725 -35.063 -19.105 1.00 67.69 591 GLY A C 1
ATOM 4781 O O . GLY A 1 591 ? -1.857 -34.280 -19.495 1.00 67.69 591 GLY A O 1
ATOM 4782 N N . ARG A 1 592 ? -2.763 -35.508 -17.838 1.00 65.38 592 ARG A N 1
ATOM 4783 C CA . ARG A 1 592 ? -1.950 -34.957 -16.730 1.00 65.38 592 ARG A CA 1
ATOM 4784 C C . ARG A 1 592 ? -0.424 -34.988 -16.935 1.00 65.38 592 ARG A C 1
ATOM 4786 O O . ARG A 1 592 ? 0.281 -34.331 -16.170 1.00 65.38 592 ARG A O 1
ATOM 4793 N N . ASP A 1 593 ? 0.062 -35.661 -17.971 1.00 67.12 593 ASP A N 1
ATOM 4794 C CA . ASP A 1 593 ? 1.480 -35.958 -18.166 1.00 67.12 593 ASP A CA 1
ATOM 4795 C C . ASP A 1 593 ? 2.153 -35.118 -19.268 1.00 67.12 593 ASP A C 1
ATOM 4797 O O . ASP A 1 593 ? 3.374 -35.155 -19.404 1.00 67.12 593 ASP A O 1
ATOM 4801 N N . ARG A 1 594 ? 1.397 -34.314 -20.034 1.00 79.56 594 ARG A N 1
ATOM 4802 C CA . ARG A 1 594 ? 1.957 -33.448 -21.089 1.00 79.56 594 ARG A CA 1
ATOM 4803 C C . ARG A 1 594 ? 1.988 -31.988 -20.649 1.00 79.56 594 ARG A C 1
ATOM 4805 O O . ARG A 1 594 ? 0.975 -31.417 -20.251 1.00 79.56 594 ARG A O 1
ATOM 4812 N N . GLN A 1 595 ? 3.178 -31.393 -20.690 1.00 86.62 595 GLN A N 1
ATOM 4813 C CA . GLN A 1 595 ? 3.417 -30.013 -20.272 1.00 86.62 595 GLN A CA 1
ATOM 4814 C C . GLN A 1 595 ? 4.543 -29.384 -21.092 1.00 86.62 595 GLN A C 1
ATOM 4816 O O . GLN A 1 595 ? 5.529 -30.044 -21.419 1.00 86.62 595 GLN A O 1
ATOM 4821 N N . PHE A 1 596 ? 4.424 -28.088 -21.351 1.00 88.56 596 PHE A N 1
ATOM 4822 C CA . PHE A 1 596 ? 5.508 -27.257 -21.862 1.00 88.56 596 PHE A CA 1
ATOM 4823 C C . PHE A 1 596 ? 6.271 -26.646 -20.693 1.00 88.56 596 PHE A C 1
ATOM 4825 O O . PHE A 1 596 ? 5.675 -26.292 -19.673 1.00 88.56 596 PHE A O 1
ATOM 4832 N N . VAL A 1 597 ? 7.586 -26.504 -20.829 1.00 89.19 597 VAL A N 1
ATOM 4833 C CA . VAL A 1 597 ? 8.432 -25.886 -19.805 1.00 89.19 597 VAL A CA 1
ATOM 4834 C C . VAL A 1 597 ? 8.985 -24.585 -20.357 1.00 89.19 597 VAL A C 1
ATOM 4836 O O . VAL A 1 597 ? 9.497 -24.549 -21.470 1.00 89.19 597 VAL A O 1
ATOM 4839 N N . PHE A 1 598 ? 8.874 -23.514 -19.582 1.00 90.25 598 PHE A N 1
ATOM 4840 C CA . PHE A 1 598 ? 9.365 -22.193 -19.942 1.00 90.25 598 PHE A CA 1
ATOM 4841 C C . PHE A 1 598 ? 10.283 -21.653 -18.850 1.00 90.25 598 PHE A C 1
ATOM 4843 O O . PHE A 1 598 ? 10.046 -21.865 -17.660 1.00 90.25 598 PHE A O 1
ATOM 4850 N N . LYS A 1 599 ? 11.311 -20.916 -19.263 1.00 90.94 599 LYS A N 1
ATOM 4851 C CA . LYS A 1 599 ? 12.192 -20.150 -18.389 1.00 90.94 599 LYS A CA 1
ATOM 4852 C C . LYS A 1 599 ? 11.879 -18.670 -18.533 1.00 90.94 599 LYS A C 1
ATOM 4854 O O . LYS A 1 599 ? 12.035 -18.097 -19.611 1.00 90.94 599 LYS A O 1
ATOM 4859 N N . CYS A 1 600 ? 11.448 -18.062 -17.439 1.00 87.62 600 CYS A N 1
ATOM 4860 C CA . CYS A 1 600 ? 11.202 -16.634 -17.334 1.00 87.62 600 CYS A CA 1
ATOM 4861 C C . CYS A 1 600 ? 12.452 -15.953 -16.770 1.00 87.62 600 CYS A C 1
ATOM 4863 O O . CYS A 1 600 ? 12.913 -16.295 -15.682 1.00 87.62 600 CYS A O 1
ATOM 4865 N N . PHE A 1 601 ? 12.997 -14.971 -17.485 1.00 83.38 601 PHE A N 1
ATOM 4866 C CA . PHE A 1 601 ? 14.173 -14.235 -17.022 1.00 83.38 601 PHE A CA 1
ATOM 4867 C C . PHE A 1 601 ? 13.747 -13.009 -16.210 1.00 83.38 601 PHE A C 1
ATOM 4869 O O . PHE A 1 601 ? 13.251 -12.026 -16.769 1.00 83.38 601 PHE A O 1
ATOM 4876 N N . TYR A 1 602 ? 13.948 -13.062 -14.889 1.00 77.00 602 TYR A N 1
ATOM 4877 C CA . TYR A 1 602 ? 13.603 -11.973 -13.971 1.00 77.00 602 TYR A CA 1
ATOM 4878 C C . TYR A 1 602 ? 14.168 -10.621 -14.426 1.00 77.00 602 TYR A C 1
ATOM 4880 O O . TYR A 1 602 ? 15.339 -10.508 -14.778 1.00 77.00 602 TYR A O 1
ATOM 4888 N N . GLY A 1 603 ? 13.325 -9.585 -14.399 1.00 72.75 603 GLY A N 1
ATOM 4889 C CA . GLY A 1 603 ? 13.693 -8.232 -14.833 1.00 72.75 603 GLY A CA 1
ATOM 4890 C C . GLY A 1 603 ? 13.644 -8.011 -16.348 1.00 72.75 603 GLY A C 1
ATOM 4891 O O . GLY A 1 603 ? 13.915 -6.904 -16.802 1.00 72.75 603 GLY A O 1
ATOM 4892 N N . THR A 1 604 ? 13.263 -9.023 -17.132 1.00 77.75 604 THR A N 1
ATOM 4893 C CA . THR A 1 604 ? 13.069 -8.904 -18.583 1.00 77.75 604 THR A CA 1
ATOM 4894 C C . THR A 1 604 ? 11.696 -9.434 -18.998 1.00 77.75 604 THR A C 1
ATOM 4896 O O . THR A 1 604 ? 11.048 -10.172 -18.260 1.00 77.75 604 THR A O 1
ATOM 4899 N N . THR A 1 605 ? 11.253 -9.085 -20.205 1.00 76.50 605 THR A N 1
ATOM 4900 C CA . THR A 1 605 ? 10.048 -9.655 -20.833 1.00 76.50 605 THR A CA 1
ATOM 4901 C C . THR A 1 605 ? 10.333 -10.960 -21.584 1.00 76.50 605 THR A C 1
ATOM 4903 O O . THR A 1 605 ? 9.450 -11.487 -22.260 1.00 76.50 605 THR A O 1
ATOM 4906 N N . ARG A 1 606 ? 11.564 -11.483 -21.497 1.00 81.06 606 ARG A N 1
ATOM 4907 C CA . ARG A 1 606 ? 12.000 -12.660 -22.244 1.00 81.06 606 ARG A CA 1
ATOM 4908 C C . ARG A 1 606 ? 11.527 -13.945 -21.567 1.00 81.06 606 ARG A C 1
ATOM 4910 O O . ARG A 1 606 ? 11.766 -14.161 -20.376 1.00 81.06 606 ARG A O 1
ATOM 4917 N N . ILE A 1 607 ? 10.902 -14.807 -22.363 1.00 87.00 607 ILE A N 1
ATOM 4918 C CA . ILE A 1 607 ? 10.452 -16.140 -21.971 1.00 87.00 607 ILE A CA 1
ATOM 4919 C C . ILE A 1 607 ? 10.966 -17.111 -23.029 1.00 87.00 607 ILE A C 1
ATOM 4921 O O . ILE A 1 607 ? 10.609 -16.981 -24.198 1.00 87.00 607 ILE A O 1
ATOM 4925 N N . ASP A 1 608 ? 11.771 -18.083 -22.614 1.00 86.12 608 ASP A N 1
ATOM 4926 C CA . ASP A 1 608 ? 12.302 -19.108 -23.512 1.00 86.12 608 ASP A CA 1
ATOM 4927 C C . ASP A 1 608 ? 11.629 -20.448 -23.206 1.00 86.12 608 ASP A C 1
ATOM 4929 O O . ASP A 1 608 ? 11.468 -20.821 -22.043 1.00 86.12 608 ASP A O 1
ATOM 4933 N N . MET A 1 609 ? 11.230 -21.190 -24.239 1.00 85.81 609 MET A N 1
ATOM 4934 C CA . MET A 1 609 ? 10.769 -22.567 -24.063 1.00 85.81 609 MET A CA 1
ATOM 4935 C C . MET A 1 609 ? 11.982 -23.481 -23.868 1.00 85.81 609 MET A C 1
ATOM 4937 O O . MET A 1 609 ? 12.934 -23.423 -24.643 1.00 85.81 609 MET A O 1
ATOM 4941 N N . LEU A 1 610 ? 11.948 -24.316 -22.832 1.00 84.81 610 LEU A N 1
ATOM 4942 C CA . LEU A 1 610 ? 12.993 -25.290 -22.545 1.00 84.81 610 LEU A CA 1
ATOM 4943 C C . LEU A 1 610 ? 12.630 -26.647 -23.143 1.00 84.81 610 LEU A C 1
ATOM 4945 O O . LEU A 1 610 ? 11.551 -27.183 -22.875 1.00 84.81 610 LEU A O 1
ATOM 4949 N N . ASP A 1 611 ? 13.574 -27.225 -23.880 1.00 76.06 611 ASP A N 1
ATOM 4950 C CA . ASP A 1 611 ? 13.546 -28.640 -24.229 1.00 76.06 611 ASP A CA 1
ATOM 4951 C C . ASP A 1 611 ? 14.067 -29.438 -23.031 1.00 76.06 611 ASP A C 1
ATOM 4953 O O . ASP A 1 611 ? 15.269 -29.539 -22.774 1.00 76.06 611 ASP A O 1
ATOM 4957 N N . VAL A 1 612 ? 13.146 -29.904 -22.193 1.00 69.31 612 VAL A N 1
ATOM 4958 C CA . VAL A 1 612 ? 13.505 -30.758 -21.063 1.00 69.31 612 VAL A CA 1
ATOM 4959 C C . VAL A 1 612 ? 13.618 -32.165 -21.612 1.00 69.31 612 VAL A C 1
ATOM 4961 O O . VAL A 1 612 ? 12.604 -32.700 -22.016 1.00 69.31 612 VAL A O 1
ATOM 4964 N N . ASN A 1 613 ? 14.799 -32.781 -21.614 1.00 53.66 613 ASN A N 1
ATOM 4965 C CA . ASN A 1 613 ? 14.983 -34.168 -22.059 1.00 53.66 613 ASN A CA 1
ATOM 4966 C C . ASN A 1 613 ? 14.324 -35.161 -21.080 1.00 53.66 613 ASN A C 1
ATOM 4968 O O . ASN A 1 613 ? 14.983 -35.722 -20.205 1.00 53.66 613 ASN A O 1
ATOM 4972 N N . SER A 1 614 ? 13.016 -35.375 -21.211 1.00 58.03 614 SER A N 1
ATOM 4973 C CA . SER A 1 614 ? 12.313 -36.540 -20.681 1.00 58.03 614 SER A CA 1
ATOM 4974 C C . SER A 1 614 ? 11.620 -37.256 -21.840 1.00 58.03 614 SER A C 1
ATOM 4976 O O . SER A 1 614 ? 11.203 -36.627 -22.812 1.00 58.03 614 SER A O 1
ATOM 4978 N N . ASP A 1 615 ? 11.491 -38.582 -21.776 1.00 56.59 615 ASP A N 1
ATOM 4979 C CA . ASP A 1 615 ? 10.921 -39.357 -22.892 1.00 56.59 615 ASP A CA 1
ATOM 4980 C C . ASP A 1 615 ? 9.527 -38.831 -23.313 1.00 56.59 615 ASP A C 1
ATOM 4982 O O . ASP A 1 615 ? 9.188 -38.817 -24.493 1.00 56.59 615 ASP A O 1
ATOM 4986 N N . GLN A 1 616 ? 8.766 -38.260 -22.370 1.00 57.84 616 GLN A N 1
ATOM 4987 C CA . GLN A 1 616 ? 7.416 -37.711 -22.567 1.00 57.84 616 GLN A CA 1
ATOM 4988 C C . GLN A 1 616 ? 7.366 -36.288 -23.163 1.00 57.84 616 GLN A C 1
ATOM 4990 O O . GLN A 1 616 ? 6.454 -35.960 -23.932 1.00 57.84 616 GLN A O 1
ATOM 4995 N N . SER A 1 617 ? 8.315 -35.412 -22.824 1.00 58.69 617 SER A N 1
ATOM 4996 C CA . SER A 1 617 ? 8.394 -34.063 -23.410 1.00 58.69 617 SER A CA 1
ATOM 4997 C C . SER A 1 617 ? 8.865 -34.125 -24.860 1.00 58.69 617 SER A C 1
ATOM 4999 O O . SER A 1 617 ? 8.376 -33.352 -25.678 1.00 58.69 617 SER A O 1
ATOM 5001 N N . SER A 1 618 ? 9.717 -35.096 -25.205 1.00 61.94 618 SER A N 1
ATOM 5002 C CA . SER A 1 618 ? 10.185 -35.303 -26.577 1.00 61.94 618 SER A CA 1
ATOM 5003 C C . SER A 1 618 ? 9.040 -35.667 -27.540 1.00 61.94 618 SER A C 1
ATOM 5005 O O . SER A 1 618 ? 8.980 -35.158 -28.660 1.00 61.94 618 SER A O 1
ATOM 5007 N N . GLU A 1 619 ? 8.067 -36.469 -27.092 1.00 66.31 619 GLU A N 1
ATOM 5008 C CA . GLU A 1 619 ? 6.849 -36.773 -27.857 1.00 66.31 619 GLU A CA 1
ATOM 5009 C C . GLU A 1 619 ? 5.910 -35.563 -27.958 1.00 66.31 619 GLU A C 1
ATOM 5011 O O . GLU A 1 619 ? 5.335 -35.302 -29.017 1.00 66.31 619 GLU A O 1
ATOM 5016 N N . THR A 1 620 ? 5.784 -34.792 -26.875 1.00 69.12 620 THR A N 1
ATOM 5017 C CA . THR A 1 620 ? 4.933 -33.592 -26.826 1.00 69.12 620 THR A CA 1
ATOM 5018 C C . THR A 1 620 ? 5.471 -32.496 -27.752 1.00 69.12 620 THR A C 1
ATOM 5020 O O . THR A 1 620 ? 4.718 -31.918 -28.534 1.00 69.12 620 THR A O 1
ATOM 5023 N N . ILE A 1 621 ? 6.783 -32.251 -27.729 1.00 73.94 621 ILE A N 1
ATOM 50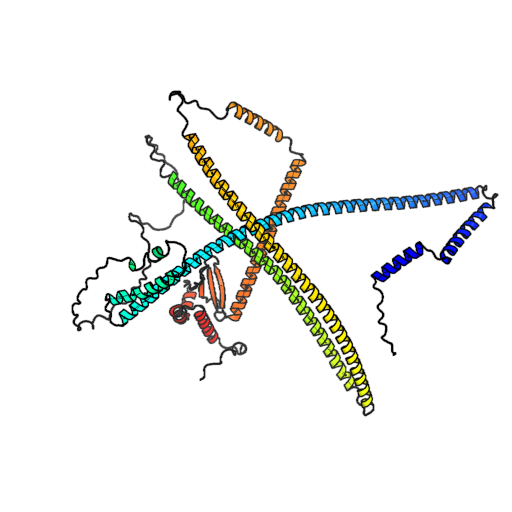24 C CA . ILE A 1 621 ? 7.453 -31.277 -28.599 1.00 73.94 621 ILE A CA 1
ATOM 5025 C C . ILE A 1 621 ? 7.327 -31.701 -30.064 1.00 73.94 621 ILE A C 1
ATOM 5027 O O . ILE A 1 621 ? 6.998 -30.868 -30.902 1.00 73.94 621 ILE A O 1
ATOM 5031 N N . ARG A 1 622 ? 7.473 -32.996 -30.382 1.00 79.19 622 ARG A N 1
ATOM 5032 C CA . ARG A 1 622 ? 7.261 -33.507 -31.749 1.00 79.19 622 ARG A CA 1
ATOM 5033 C C . ARG A 1 622 ? 5.825 -33.331 -32.243 1.00 79.19 622 ARG A C 1
ATOM 5035 O O . ARG A 1 622 ? 5.641 -32.958 -33.398 1.00 79.19 622 ARG A O 1
ATOM 5042 N N . LYS A 1 623 ? 4.809 -33.559 -31.395 1.00 84.19 623 LYS A N 1
ATOM 5043 C CA . LYS A 1 623 ? 3.393 -33.329 -31.762 1.00 84.19 623 LYS A CA 1
ATOM 5044 C C . LYS A 1 623 ? 3.169 -31.873 -32.182 1.00 84.19 623 LYS A C 1
ATOM 5046 O O . LYS A 1 623 ? 2.483 -31.612 -33.168 1.00 84.19 623 LYS A O 1
ATOM 5051 N N . TRP A 1 624 ? 3.753 -30.936 -31.439 1.00 88.50 624 TRP A N 1
ATOM 5052 C CA . TRP A 1 624 ? 3.489 -29.506 -31.587 1.00 88.50 624 TRP A CA 1
ATOM 5053 C C . TRP A 1 624 ? 4.545 -28.742 -32.397 1.00 88.50 624 TRP A C 1
ATOM 5055 O O . TRP A 1 624 ? 4.368 -27.548 -32.642 1.00 88.50 624 TRP A O 1
ATOM 5065 N N . GLU A 1 625 ? 5.592 -29.418 -32.881 1.00 87.38 625 GLU A N 1
ATOM 5066 C CA . GLU A 1 625 ? 6.695 -28.836 -33.656 1.00 87.38 625 GLU A CA 1
ATOM 5067 C C . GLU A 1 625 ? 6.224 -27.946 -34.825 1.00 87.38 625 GLU A C 1
ATOM 5069 O O . GLU A 1 625 ? 6.750 -26.836 -34.968 1.00 87.38 625 GLU A O 1
ATOM 5074 N N . PRO A 1 626 ? 5.202 -28.325 -35.630 1.00 89.00 626 PRO A N 1
ATOM 5075 C CA . PRO A 1 626 ? 4.723 -27.467 -36.714 1.00 89.00 626 PRO A CA 1
ATOM 5076 C C . PRO A 1 626 ? 4.163 -26.128 -36.212 1.00 89.00 626 PRO A C 1
ATOM 5078 O O . PRO A 1 626 ? 4.400 -25.084 -36.825 1.00 89.00 626 PRO A O 1
ATOM 5081 N N . LEU A 1 627 ? 3.449 -26.135 -35.080 1.00 88.69 627 LEU A N 1
ATOM 5082 C CA . LEU A 1 627 ? 2.915 -24.918 -34.464 1.00 88.69 627 LEU A CA 1
ATOM 5083 C C . LEU A 1 627 ? 4.020 -24.110 -33.781 1.00 88.69 627 LEU A C 1
ATOM 5085 O O . LEU A 1 627 ? 4.001 -22.883 -33.856 1.00 88.69 627 LEU A O 1
ATOM 5089 N N . MET A 1 628 ? 5.000 -24.768 -33.157 1.00 88.06 628 MET A N 1
ATOM 5090 C CA . MET A 1 628 ? 6.161 -24.097 -32.567 1.00 88.06 628 MET A CA 1
ATOM 5091 C C . MET A 1 628 ? 6.956 -23.351 -33.638 1.00 88.06 628 MET A C 1
ATOM 5093 O O . MET A 1 628 ? 7.237 -22.167 -33.474 1.00 88.06 628 MET A O 1
ATOM 5097 N N . ARG A 1 629 ? 7.243 -23.994 -34.776 1.00 87.44 629 ARG A N 1
ATOM 5098 C CA . ARG A 1 629 ? 7.951 -23.360 -35.897 1.00 87.44 629 ARG A CA 1
ATOM 5099 C C . ARG A 1 629 ? 7.197 -22.135 -36.420 1.00 87.44 629 ARG A C 1
ATOM 5101 O O . ARG A 1 629 ? 7.791 -21.073 -36.567 1.00 87.44 629 ARG A O 1
ATOM 5108 N N . LYS A 1 630 ? 5.880 -22.256 -36.604 1.00 90.69 630 LYS A N 1
ATOM 5109 C CA . LYS A 1 630 ? 5.023 -21.183 -37.129 1.00 90.69 630 LYS A CA 1
ATOM 5110 C C . LYS A 1 630 ? 4.812 -20.017 -36.157 1.00 90.69 630 LYS A C 1
ATOM 5112 O O . LYS A 1 630 ? 4.770 -18.863 -36.571 1.00 90.69 630 LYS A O 1
ATOM 5117 N N . TYR A 1 631 ? 4.611 -20.289 -34.869 1.00 91.06 631 TYR A N 1
ATOM 5118 C CA . TYR A 1 631 ? 4.212 -19.253 -33.908 1.00 91.06 631 TYR A CA 1
ATOM 5119 C C . TYR A 1 631 ? 5.356 -18.772 -33.021 1.00 91.06 631 TYR A C 1
ATOM 5121 O O . TYR A 1 631 ? 5.443 -17.575 -32.769 1.00 91.06 631 TYR A O 1
ATOM 5129 N N . ILE A 1 632 ? 6.250 -19.658 -32.587 1.00 87.06 632 ILE A N 1
ATOM 5130 C CA . ILE A 1 632 ? 7.432 -19.281 -31.801 1.00 87.06 632 ILE A CA 1
ATOM 5131 C C . ILE A 1 632 ? 8.590 -18.922 -32.736 1.00 87.06 632 ILE A C 1
ATOM 5133 O O . ILE A 1 632 ? 9.191 -17.872 -32.561 1.00 87.06 632 ILE A O 1
ATOM 5137 N N . GLY A 1 633 ? 8.867 -19.740 -33.755 1.00 84.25 633 GLY A N 1
ATOM 5138 C CA . GLY A 1 633 ? 9.965 -19.494 -34.696 1.00 84.25 633 GLY A CA 1
ATOM 5139 C C . GLY A 1 633 ? 9.730 -18.279 -35.599 1.00 84.25 633 GLY A C 1
ATOM 5140 O O . GLY A 1 633 ? 10.490 -17.320 -35.556 1.00 84.25 633 GLY A O 1
ATOM 5141 N N . GLU A 1 634 ? 8.668 -18.303 -36.408 1.00 88.00 634 GLU A N 1
ATOM 5142 C CA . GLU A 1 634 ? 8.410 -17.255 -37.413 1.00 88.00 634 GLU A CA 1
ATOM 5143 C C . GLU A 1 634 ? 7.780 -15.985 -36.820 1.00 88.00 634 GLU A C 1
ATOM 5145 O O . GLU A 1 634 ? 8.089 -14.878 -37.253 1.00 88.00 634 GLU A O 1
ATOM 5150 N N . ARG A 1 635 ? 6.870 -16.130 -35.847 1.00 85.88 635 ARG A N 1
ATOM 5151 C CA . ARG A 1 635 ? 6.081 -15.009 -35.292 1.00 85.88 635 ARG A CA 1
ATOM 5152 C C . ARG A 1 635 ? 6.530 -14.544 -33.909 1.00 85.88 635 ARG A C 1
ATOM 5154 O O . ARG A 1 635 ? 5.968 -13.574 -33.406 1.00 85.88 635 ARG A O 1
ATOM 5161 N N . ASN A 1 636 ? 7.492 -15.234 -33.291 1.00 86.69 636 ASN A N 1
ATOM 5162 C CA . ASN A 1 636 ? 8.013 -14.932 -31.956 1.00 86.69 636 ASN A CA 1
ATOM 5163 C C . ASN A 1 636 ? 6.918 -14.681 -30.895 1.00 86.69 636 ASN A C 1
ATOM 5165 O O . ASN A 1 636 ? 6.989 -13.745 -30.101 1.00 86.69 636 ASN A O 1
ATOM 5169 N N . SER A 1 637 ? 5.853 -15.490 -30.915 1.00 89.00 637 SER A N 1
ATOM 5170 C CA . SER A 1 637 ? 4.666 -15.305 -30.078 1.00 89.00 637 SER A CA 1
ATOM 5171 C C . SER A 1 637 ? 4.262 -16.596 -29.369 1.00 89.00 637 SER A C 1
ATOM 5173 O O . SER A 1 637 ? 3.549 -17.448 -29.907 1.00 89.00 637 SER A O 1
ATOM 5175 N N . ILE A 1 638 ? 4.673 -16.703 -28.104 1.00 90.75 638 ILE A N 1
ATOM 5176 C CA . ILE A 1 638 ? 4.246 -17.774 -27.193 1.00 90.75 638 ILE A CA 1
ATOM 5177 C C . ILE A 1 638 ? 2.726 -17.743 -26.951 1.00 90.75 638 ILE A C 1
ATOM 5179 O O . ILE A 1 638 ? 2.115 -18.810 -27.005 1.00 90.75 638 ILE A O 1
ATOM 5183 N N . PRO A 1 639 ? 2.066 -16.581 -26.752 1.00 91.25 639 PRO A N 1
ATOM 5184 C CA . PRO A 1 639 ? 0.611 -16.550 -26.613 1.00 91.25 639 PRO A CA 1
ATOM 5185 C C . PRO A 1 639 ? -0.119 -17.090 -27.847 1.00 91.25 639 PRO A C 1
ATOM 5187 O O . PRO A 1 639 ? -1.065 -17.858 -27.697 1.00 91.25 639 PRO A O 1
ATOM 5190 N N . ALA A 1 640 ? 0.336 -16.751 -29.062 1.00 89.12 640 ALA A N 1
ATOM 5191 C CA . ALA A 1 640 ? -0.267 -17.273 -30.290 1.00 89.12 640 ALA A CA 1
ATOM 5192 C C . ALA A 1 640 ? -0.054 -18.786 -30.437 1.00 89.12 640 ALA A C 1
ATOM 5194 O O . ALA A 1 640 ? -0.967 -19.494 -30.858 1.00 89.12 640 ALA A O 1
ATOM 5195 N N . PHE A 1 641 ? 1.124 -19.284 -30.048 1.00 92.94 641 PHE A N 1
ATOM 5196 C CA . PHE A 1 641 ? 1.404 -20.716 -29.995 1.00 92.94 641 PHE A CA 1
ATOM 5197 C C . PHE A 1 641 ? 0.458 -21.440 -29.032 1.00 92.94 641 PHE A C 1
ATOM 5199 O O . PHE A 1 641 ? -0.228 -22.373 -29.439 1.00 92.94 641 PHE A O 1
ATOM 5206 N N . LEU A 1 642 ? 0.380 -20.987 -27.777 1.00 91.88 642 LEU A N 1
ATOM 5207 C CA . LEU A 1 642 ? -0.455 -21.620 -26.757 1.00 91.88 642 LEU A CA 1
ATOM 5208 C C . LEU A 1 642 ? -1.942 -21.554 -27.122 1.00 91.88 642 LEU A C 1
ATOM 5210 O O . LEU A 1 642 ? -2.637 -22.547 -26.964 1.00 91.88 642 LEU A O 1
ATOM 5214 N N . ALA A 1 643 ? -2.419 -20.438 -27.682 1.00 91.31 643 ALA A N 1
ATOM 5215 C CA . ALA A 1 643 ? -3.792 -20.330 -28.169 1.00 91.31 643 ALA A CA 1
ATOM 5216 C C . ALA A 1 643 ? -4.085 -21.323 -29.306 1.00 91.31 643 ALA A C 1
ATOM 5218 O O . ALA A 1 643 ? -5.130 -21.969 -29.302 1.00 91.31 643 ALA A O 1
ATOM 5219 N N . ALA A 1 644 ? -3.159 -21.487 -30.258 1.00 89.94 644 ALA A N 1
ATOM 5220 C CA . ALA A 1 644 ? -3.313 -22.452 -31.345 1.00 89.94 644 ALA A CA 1
ATOM 5221 C C . ALA A 1 644 ? -3.325 -23.903 -30.837 1.00 89.94 644 ALA A C 1
ATOM 5223 O O . ALA A 1 644 ? -4.145 -24.698 -31.292 1.00 89.94 644 ALA A O 1
ATOM 5224 N N . VAL A 1 645 ? -2.459 -24.230 -29.871 1.00 89.25 645 VAL A N 1
ATOM 5225 C CA . VAL A 1 645 ? -2.446 -25.537 -29.197 1.00 89.25 645 VAL A CA 1
ATOM 5226 C C . VAL A 1 645 ? -3.773 -25.787 -28.481 1.00 89.25 645 VAL A C 1
ATOM 5228 O O . VAL A 1 645 ? -4.374 -26.842 -28.664 1.00 89.25 645 VAL A O 1
ATOM 5231 N N . THR A 1 646 ? -4.262 -24.808 -27.715 1.00 89.38 646 THR A N 1
ATOM 5232 C CA . THR A 1 646 ? -5.539 -24.903 -27.000 1.00 89.38 646 THR A CA 1
ATOM 5233 C C . THR A 1 646 ? -6.707 -25.137 -27.956 1.00 89.38 646 THR A C 1
ATOM 5235 O O . THR A 1 646 ? -7.489 -26.050 -27.721 1.00 89.38 646 THR A O 1
ATOM 5238 N N . LEU A 1 647 ? -6.802 -24.379 -29.054 1.00 88.31 647 LEU A N 1
ATOM 5239 C CA . LEU A 1 647 ? -7.868 -24.545 -30.049 1.00 88.31 647 LEU A CA 1
ATOM 5240 C C . LEU A 1 647 ? -7.826 -25.920 -30.723 1.00 88.31 647 LEU A C 1
ATOM 5242 O O . LEU A 1 647 ? -8.871 -26.518 -30.960 1.00 88.31 647 LEU A O 1
ATOM 5246 N N . GLN A 1 648 ? -6.633 -26.433 -31.030 1.00 87.19 648 GLN A N 1
ATOM 5247 C CA . GLN A 1 648 ? -6.502 -27.757 -31.632 1.00 87.19 648 GLN A CA 1
ATOM 5248 C C . GLN A 1 648 ? -6.891 -28.866 -30.642 1.00 87.19 648 GLN A C 1
ATOM 5250 O O . GLN A 1 648 ? -7.595 -29.797 -31.019 1.00 87.19 648 GLN A O 1
ATOM 5255 N N . LEU A 1 649 ? -6.497 -28.749 -29.370 1.00 87.19 649 LEU A N 1
ATOM 5256 C CA . LEU A 1 649 ? -6.914 -29.683 -28.320 1.00 87.19 649 LEU A CA 1
ATOM 5257 C C . LEU A 1 649 ? -8.421 -29.614 -28.032 1.00 87.19 649 LEU A C 1
ATOM 5259 O O . LEU A 1 649 ? -9.042 -30.640 -27.772 1.00 87.19 649 LEU A O 1
ATOM 5263 N N . GLU A 1 650 ? -9.020 -28.425 -28.098 1.00 83.19 650 GLU A N 1
ATOM 5264 C CA . GLU A 1 650 ? -10.467 -28.240 -27.962 1.00 83.19 650 GLU A CA 1
ATOM 5265 C C . GLU A 1 650 ? -11.230 -28.874 -29.135 1.00 83.19 650 GLU A C 1
ATOM 5267 O O . GLU A 1 650 ? -12.276 -29.476 -28.921 1.00 83.19 650 GLU A O 1
ATOM 5272 N N . GLN A 1 651 ? -10.692 -28.814 -30.358 1.00 82.44 651 GLN A N 1
ATOM 5273 C CA . GLN A 1 651 ? -11.260 -29.498 -31.529 1.00 82.44 651 GLN A CA 1
ATOM 5274 C C . GLN A 1 651 ? -11.112 -31.025 -31.469 1.00 82.44 651 GLN A C 1
ATOM 5276 O O . GLN A 1 651 ? -11.984 -31.738 -31.956 1.00 82.44 651 GLN A O 1
ATOM 5281 N N . GLU A 1 652 ? -10.014 -31.527 -30.892 1.00 79.75 652 GLU A N 1
ATOM 5282 C CA . GLU A 1 652 ? -9.772 -32.963 -30.668 1.00 79.75 652 GLU A CA 1
ATOM 5283 C C . GLU A 1 652 ? -10.685 -33.548 -29.571 1.00 79.75 652 GLU A C 1
ATOM 5285 O O . GLU A 1 652 ? -10.805 -34.768 -29.449 1.00 79.75 652 GLU A O 1
ATOM 5290 N N . ARG A 1 653 ? -11.337 -32.699 -28.768 1.00 74.75 653 ARG A N 1
ATOM 5291 C CA . ARG A 1 653 ? -12.280 -33.113 -27.730 1.00 74.75 653 ARG A CA 1
ATOM 5292 C C . ARG A 1 653 ? -13.639 -33.415 -28.363 1.00 74.75 653 ARG A C 1
ATOM 5294 O O . ARG A 1 653 ? -14.342 -32.507 -28.799 1.00 74.75 653 ARG A O 1
ATOM 5301 N N . ASP A 1 654 ? -14.040 -34.685 -28.355 1.00 56.94 654 ASP A N 1
ATOM 5302 C CA . ASP A 1 654 ? -15.401 -35.075 -28.727 1.00 56.94 654 ASP A CA 1
ATOM 5303 C C . ASP A 1 654 ? -16.419 -34.286 -27.879 1.00 56.94 654 ASP A C 1
ATOM 5305 O O . ASP A 1 654 ? -16.377 -34.288 -26.643 1.00 56.94 654 ASP A O 1
ATOM 5309 N N . PHE A 1 655 ? -17.312 -33.556 -28.552 1.00 52.50 655 PHE A N 1
ATOM 5310 C CA . PHE A 1 655 ? -18.355 -32.755 -27.916 1.00 52.50 655 PHE A CA 1
ATOM 5311 C C . PHE A 1 655 ? -19.389 -33.672 -27.250 1.00 52.50 655 PHE A C 1
ATOM 5313 O O . PHE A 1 655 ? -20.374 -34.075 -27.872 1.00 52.50 655 PHE A O 1
ATOM 5320 N N . ASP A 1 656 ? -19.227 -33.937 -25.955 1.00 45.91 656 ASP A N 1
ATOM 5321 C CA . ASP A 1 656 ? -20.369 -34.299 -25.119 1.00 45.91 656 ASP A CA 1
ATOM 5322 C C . ASP A 1 656 ? -21.347 -33.109 -25.124 1.00 45.91 656 ASP A C 1
ATOM 5324 O O . ASP A 1 656 ? -21.018 -32.001 -24.693 1.00 45.91 656 ASP A O 1
ATOM 5328 N N . GLN A 1 657 ? -22.549 -33.341 -25.661 1.00 43.16 657 GLN A N 1
ATOM 5329 C CA . GLN A 1 657 ? -23.619 -32.380 -25.992 1.00 43.16 657 GLN A CA 1
ATOM 5330 C C . GLN A 1 657 ? -24.126 -31.469 -24.849 1.00 43.16 657 GLN A C 1
ATOM 5332 O O . GLN A 1 657 ? -25.105 -30.748 -25.022 1.00 43.16 657 GLN A O 1
ATOM 5337 N N . THR A 1 658 ? -23.492 -31.457 -23.680 1.00 46.94 658 THR A N 1
ATOM 5338 C CA . THR A 1 658 ? -23.923 -30.711 -22.489 1.00 46.94 658 THR A CA 1
ATOM 5339 C C . THR A 1 658 ? -23.224 -29.363 -22.280 1.00 46.94 658 THR A C 1
ATOM 5341 O O . THR A 1 658 ? -23.612 -28.637 -21.369 1.00 46.94 658 THR A O 1
ATOM 5344 N N . ILE A 1 659 ? -22.248 -28.971 -23.112 1.00 48.47 659 ILE A N 1
ATOM 5345 C CA . ILE A 1 659 ? -21.506 -27.693 -22.973 1.00 48.47 659 ILE A CA 1
ATOM 5346 C C . ILE A 1 659 ? -21.713 -26.784 -24.202 1.00 48.47 659 ILE A C 1
ATOM 5348 O O . ILE A 1 659 ? -20.785 -26.157 -24.702 1.00 48.47 659 ILE A O 1
ATOM 5352 N N . LEU A 1 660 ? -22.940 -26.699 -24.724 1.00 44.06 660 LEU A N 1
ATOM 5353 C CA . LEU A 1 660 ? -23.242 -25.874 -25.907 1.00 44.06 660 LEU A CA 1
ATOM 5354 C C . LEU A 1 660 ? -23.402 -24.363 -25.613 1.00 44.06 660 LEU A C 1
ATOM 5356 O O . LEU A 1 660 ? -23.729 -23.600 -26.515 1.00 44.06 660 LEU A O 1
ATOM 5360 N N . GLU A 1 661 ? -23.190 -23.901 -24.376 1.00 43.00 661 GLU A N 1
ATOM 5361 C CA . GLU A 1 661 ? -23.507 -22.512 -23.989 1.00 43.00 661 GLU A CA 1
ATOM 5362 C C . GLU A 1 661 ? -22.308 -21.545 -23.929 1.00 43.00 661 GLU A C 1
ATOM 5364 O O . GLU A 1 661 ? -22.513 -20.357 -23.687 1.00 43.00 661 GLU A O 1
ATOM 5369 N N . ARG A 1 662 ? -21.056 -21.981 -24.150 1.00 47.69 662 ARG A N 1
ATOM 5370 C CA . ARG A 1 662 ? -19.883 -21.121 -23.857 1.00 47.69 662 ARG A CA 1
ATOM 5371 C C . ARG A 1 662 ? -19.178 -20.435 -25.031 1.00 47.69 662 ARG A C 1
ATOM 5373 O O . ARG A 1 662 ? -18.412 -19.515 -24.765 1.00 47.69 662 ARG A O 1
ATOM 5380 N N . THR A 1 663 ? -19.437 -20.779 -26.293 1.00 43.94 663 THR A N 1
ATOM 5381 C CA . THR A 1 663 ? -18.576 -20.317 -27.414 1.00 43.94 663 THR A CA 1
ATOM 5382 C C . THR A 1 663 ? -19.279 -19.607 -28.578 1.00 43.94 663 THR A C 1
ATOM 5384 O O . THR A 1 663 ? -18.665 -19.380 -29.616 1.00 43.94 663 THR A O 1
ATOM 5387 N N . HIS A 1 664 ? -20.522 -19.141 -28.420 1.00 37.00 664 HIS A N 1
ATOM 5388 C CA . HIS A 1 664 ? -21.249 -18.436 -29.495 1.00 37.00 664 HIS A CA 1
ATOM 5389 C C . HIS A 1 664 ? -21.119 -16.896 -29.524 1.00 37.00 664 HIS A C 1
ATOM 5391 O O . HIS A 1 664 ? -21.979 -16.229 -30.092 1.00 37.00 664 HIS A O 1
ATOM 5397 N N . THR A 1 665 ? -20.063 -16.292 -28.967 1.00 39.47 665 THR A N 1
ATOM 5398 C CA . THR A 1 665 ? -19.928 -14.815 -28.952 1.00 39.47 665 THR A CA 1
ATOM 5399 C C . THR A 1 665 ? -18.896 -14.201 -29.900 1.00 39.47 665 THR A C 1
ATOM 5401 O O . THR A 1 665 ? -18.873 -12.980 -30.009 1.00 39.47 665 THR A O 1
ATOM 5404 N N . PHE A 1 666 ? -18.114 -14.968 -30.669 1.00 37.03 666 PHE A N 1
ATOM 5405 C CA . PHE A 1 666 ? -17.158 -14.378 -31.625 1.00 37.03 666 PHE A CA 1
ATOM 5406 C C . PHE A 1 666 ? -17.122 -15.107 -32.971 1.00 37.03 666 PHE A C 1
ATOM 5408 O O . PHE A 1 666 ? -16.123 -15.701 -33.360 1.00 37.03 666 PHE A O 1
ATOM 5415 N N . SER A 1 667 ? -18.222 -15.044 -33.718 1.00 37.44 667 SER A N 1
ATOM 5416 C CA . SER A 1 667 ? -18.170 -15.244 -35.169 1.00 37.44 667 SER A CA 1
ATOM 5417 C C . SER A 1 667 ? -19.213 -14.364 -35.847 1.00 37.44 667 SER A C 1
ATOM 5419 O O . SER A 1 667 ? -20.309 -14.796 -36.185 1.00 37.44 667 SER A O 1
ATOM 5421 N N . VAL A 1 668 ? -18.878 -13.083 -35.987 1.00 36.97 668 VAL A N 1
ATOM 5422 C CA . VAL A 1 668 ? -19.485 -12.182 -36.969 1.00 36.97 668 VAL A CA 1
ATOM 5423 C C . VAL A 1 668 ? -18.345 -11.339 -37.527 1.00 36.97 668 VAL A C 1
ATOM 5425 O O . VAL A 1 668 ? -17.523 -10.852 -36.755 1.00 36.97 668 VAL A O 1
ATOM 5428 N N . LEU A 1 669 ? -18.348 -11.167 -38.852 1.00 36.22 669 LEU A N 1
ATOM 5429 C CA . LEU A 1 669 ? -17.365 -10.492 -39.714 1.00 36.22 669 LEU A CA 1
ATOM 5430 C C . LEU A 1 669 ? -16.299 -11.418 -40.312 1.00 36.22 669 LEU A C 1
ATOM 5432 O O . LEU A 1 669 ? -15.140 -11.379 -39.930 1.00 36.22 669 LEU A O 1
ATOM 5436 N N . HIS A 1 670 ? -16.714 -12.205 -41.306 1.00 35.66 670 HIS A N 1
ATOM 5437 C CA . HIS A 1 670 ? -16.174 -12.083 -42.666 1.00 35.66 670 HIS A CA 1
ATOM 5438 C C . HIS A 1 670 ? -17.169 -12.696 -43.665 1.00 35.66 670 HIS A C 1
ATOM 5440 O O . HIS A 1 670 ? -17.174 -13.902 -43.893 1.00 35.66 670 HIS A O 1
ATOM 5446 N N . ALA A 1 671 ? -18.026 -11.842 -44.223 1.00 33.69 671 ALA A N 1
ATOM 5447 C CA . ALA A 1 671 ? -18.757 -12.064 -45.469 1.00 33.69 671 ALA A CA 1
ATOM 5448 C C . ALA A 1 671 ? -19.201 -10.689 -45.995 1.00 33.69 671 ALA A C 1
ATOM 5450 O O . ALA A 1 671 ? -20.237 -10.176 -45.578 1.00 33.69 671 ALA A O 1
ATOM 5451 N N . ASP A 1 672 ? -18.293 -10.033 -46.717 1.00 36.00 672 ASP A N 1
ATOM 5452 C CA . ASP A 1 672 ? -18.491 -9.453 -48.058 1.00 36.00 672 ASP A CA 1
ATOM 5453 C C . ASP A 1 672 ? -17.173 -8.829 -48.545 1.00 36.00 672 ASP A C 1
ATOM 5455 O O . ASP A 1 672 ? -16.587 -8.004 -47.801 1.00 36.00 672 ASP A O 1
#

Radius of gyration: 51.32 Å; chains: 1; bounding box: 150×83×162 Å

InterPro domains:
  IPR008672 Spindle assembly checkpoint component Mad1 [PTHR23168] (334-653)

Organism: NCBI:txid2654633

Secondary structure (DSSP, 8-state):
-----------PPPHHHHHHHHHHHHHHHHHS--HHHHHHHHHHHHHHHHHHHTTSS-TTSTTSHHHHHHHHHHHHHHHHHHHHHHHHHHHHHHHHHHHHHHHHHHHHHHHHHHHHHHHHHHHHHHHHHHHHHHHHHHHHHHHHHHHHHHHHHHHHHHHHHHHHHHHHHHHHHHHTT----HHHHHHHHHHHHHHHHHHHTS---SSSHHHHHHTTSGGG-TT------PPPPPPSSS-TT--S------------PPPPP-----------------------------TTSSSSHHHHHHHHHHHHHHHHHHHHHHHHHHHHHHHHHHHHHHHHHHHHHHHHHHHHHHHHHHHHHHHHHHHHHHHHHHHHHHHTT---SSHHHHHHHHHHHHHHHHHHHHHHHHHHHHHHHHHHHHHHHHHHHHHHHHHHHHHHHHHHHHHHHHHHHHHHHHHHHHHHHHHHHHHHHHHHHHT--PPPS--TT------SS-HHHHHHHHHHHHHHHHHTSSSTTS-HHHHHHHHHHHHHHHHHHHHHHHHHHHHHHHHHHHHHHHHHHHHHHHHHHSEEEEEEETTTTEEEEEETTS-TT--EEEEE-TTSS-EEEE----HHHHHHHHHHHHHIIIIIITT--HHHHHHHHHHHHHHHS---TT-TTSSTTS------

Foldseek 3Di:
DDDDDDDDDDDDDDPVVVVVVVVVVVVVCVVPPDPVVVVVVVVVVVVVVVVVVVVVPPPPPCPDPVNVVVVVVVVVVVVVVVVVVVVVVVVVVVVVVVVVVVVVVVVVVVVVVVVVVVVVVVVVVVVVVVVVVVVVVVVVVVVVVVVVVVVVVVLVVLVVQLVVLLVVLVVVCVVVPHDPDPVSVCNSVVSNVVSLVVCVPPPDDDDVPSVVSCVPPPVPPPDDDDDDDDDDDDDDPPDPPPPDDDDDDDDDDDDDDDDDDDDDDDDDDDDDDDDDDDDDDDDDDDDDDDPPPPPPPVVVVVVVVVVVVVVVVVVVVVVVVVVVVVVVVVVVVVVVVVVVVVVVVVVVVVVVVVVVVVVVVVVVVVVVVVVVVVVVVDDDDDVVVVVVVVVVVVVVVVVVVVVVVVVVVVVVVVVVVVVVVVVVVVVVVVVVVVVVVVVVVVVVVVVVVVVVVVVVVVVVVVVVVVVVVVVVVVVPDDDDPDDDPDDDDDDVDDPVVVVVVVVVVVVVVVVVPPPPPDDVVVVVVVVVVVVVVVVVVVVVVVVVVVVVVVVVVVVVVVVVVQVVCCVPQQWRKADPDPVQQKIWIDGVLDDPQEIWIWTDDPPDPDIHTDPDPDPRPVVNCVVLVVLCCVCCVPVVHPPSSSNVVNVVSVVVDDDPPPPPPDPPPDDDDDDD